Protein AF-0000000075214392 (afdb_homodimer)

Sequence (414 aa):
MPKTIPILITNRNILVKEKDENKFVAFNMPGIEDIPNIPFYHQFASKISECQYYFKEFMLKLYGKKVSKYVFAIIVPDDTTALEHIFLNEFFLHSDTCKAVAQTTMGQTLSKAHTRYISLSRSNRNIILQYVSNNEVLAEKQYDTNSFDPKQIKEDAKRLHIDVEYSGAPIYINNFNMNMDDFLDMGQVVTTKDFLDKIAQVDVEKAMPKTIPILITNRNILVKEKDENKFVAFNMPGIEDIPNIPFYHQFASKISECQYYFKEFMLKLYGKKVSKYVFAIIVPDDTTALEHIFLNEFFLHSDTCKAVAQTTMGQTLSKAHTRYISLSRSNRNIILQYVSNNEVLAEKQYDTNSFDPKQIKEDAKRLHIDVEYSGAPIYINNFNMNMDDFLDMGQVVTTKDFLDKIAQVDVEKA

Foldseek 3Di:
DAAEWEWEQAQAFIWTQFDPDLDTDTDHDPPFDRDQQDRRCVVCVVVLVVRLQSVLVVLCVRPNPCQQRHEYEYEYAPPQDPVNVVVVQCSNCPSSRYPHYDYAYLQLQQDPPDQWAWEWEDGSAWIKIFTGHNSDTPFIDTHGPVDDDLVVVLVCNCPRDPCSVVPVHFYEYECLVVPCVSCPVSGHYQYVVNSSSRSSPDDDPDD/DAAEWEWEQAQAFIWTQADPDLDTDTDHDPPFDRDQQDRRCVVCVVVLVVRLQSVLVVLCVRPNDCQQRHEYEYEYAPPQDPVNVVVVQCSNCPSSRYPHYDYAYLQLQQDPPDQWAWEWEDGSAWIKIFTGHNSDTDFIDTHGPVDDDLVVVLVCNCPRDPCSVVPPHFYEYECLVVPCVSCPVSGHYQYVVNSSSRSSPDDDPDD

Nearest PDB structures (foldseek):
  4b1v-assembly1_B  TM=6.557E-01  e=1.020E-04  Oryctolagus cuniculus
  7z8f-assembly1_J  TM=6.511E-01  e=8.455E-05  Sus scrofa
  2a5x-assembly1_A-2  TM=6.596E-01  e=2.032E-04  Oryctolagus cuniculus
  5nbl-assembly2_C  TM=5.836E-01  e=1.020E-04  Saccharomyces cerevisiae S288C
  8v30-assembly1_B  TM=6.265E-01  e=4.308E-04  Homo sapiens

Structure (mmCIF, N/CA/C/O backbone):
data_AF-0000000075214392-model_v1
#
loop_
_entity.id
_entity.type
_entity.pdbx_description
1 polymer 'Uncharacterized protein'
#
loop_
_atom_site.group_PDB
_atom_site.id
_atom_site.type_symbol
_atom_site.label_atom_id
_atom_site.label_alt_id
_atom_site.label_comp_id
_atom_site.label_asym_id
_atom_site.label_entity_id
_atom_site.label_seq_id
_atom_site.pdbx_PDB_ins_code
_atom_site.Cartn_x
_atom_site.Cartn_y
_atom_site.Cartn_z
_atom_site.occupancy
_atom_site.B_iso_or_equiv
_atom_site.auth_seq_id
_atom_site.auth_comp_id
_atom_site.auth_asym_id
_atom_site.auth_atom_id
_atom_site.pdbx_PDB_model_num
ATOM 1 N N . MET A 1 1 ? 0.867 -18.656 -31.672 1 55.41 1 MET A N 1
ATOM 2 C CA . MET A 1 1 ? 0.431 -17.984 -30.453 1 55.41 1 MET A CA 1
ATOM 3 C C . MET A 1 1 ? 1.621 -17.422 -29.688 1 55.41 1 MET A C 1
ATOM 5 O O . MET A 1 1 ? 2.699 -18.016 -29.672 1 55.41 1 MET A O 1
ATOM 9 N N . PRO A 1 2 ? 1.43 -16.125 -29.172 1 65.88 2 PRO A N 1
ATOM 10 C CA . PRO A 1 2 ? 2.65 -15.648 -28.516 1 65.88 2 PRO A CA 1
ATOM 11 C C . PRO A 1 2 ? 3.037 -16.5 -27.312 1 65.88 2 PRO A C 1
ATOM 13 O O . PRO A 1 2 ? 2.164 -17.031 -26.625 1 65.88 2 PRO A O 1
ATOM 16 N N . LYS A 1 3 ? 4.27 -16.719 -27.219 1 87.62 3 LYS A N 1
ATOM 17 C CA . LYS A 1 3 ? 4.781 -17.469 -26.078 1 87.62 3 LYS A CA 1
ATOM 18 C C . LYS A 1 3 ? 4.656 -16.656 -24.797 1 87.62 3 LYS A C 1
ATOM 20 O O . LYS A 1 3 ? 4.691 -15.414 -24.828 1 87.62 3 LYS A O 1
ATOM 25 N N . THR A 1 4 ? 4.41 -17.312 -23.719 1 93.38 4 THR A N 1
ATOM 26 C CA . THR A 1 4 ? 4.172 -16.688 -22.422 1 93.38 4 THR A CA 1
ATOM 27 C C . THR A 1 4 ? 5.344 -16.922 -21.484 1 93.38 4 THR A C 1
ATOM 29 O O . THR A 1 4 ? 5.906 -18.016 -21.438 1 93.38 4 THR A O 1
ATOM 32 N N . ILE A 1 5 ? 5.742 -15.906 -20.766 1 95.94 5 ILE A N 1
ATOM 33 C CA . ILE A 1 5 ? 6.73 -16.031 -19.688 1 95.94 5 ILE A CA 1
ATOM 34 C C . ILE A 1 5 ? 6.059 -15.836 -18.344 1 95.94 5 ILE A C 1
ATOM 36 O O . ILE A 1 5 ? 5.574 -14.75 -18.031 1 95.94 5 ILE A O 1
ATOM 40 N N . PRO A 1 6 ? 6.031 -16.828 -17.5 1 96.69 6 PRO A N 1
ATOM 41 C CA . PRO A 1 6 ? 5.531 -16.672 -16.141 1 96.69 6 PRO A CA 1
ATOM 42 C C . PRO A 1 6 ? 6.449 -15.82 -15.266 1 96.69 6 PRO A C 1
ATOM 44 O O . PRO A 1 6 ? 7.664 -16.047 -15.242 1 96.69 6 PRO A O 1
ATOM 47 N N . ILE A 1 7 ? 5.871 -14.875 -14.594 1 98.06 7 ILE A N 1
ATOM 48 C CA . ILE A 1 7 ? 6.566 -13.984 -13.672 1 98.06 7 ILE A CA 1
ATOM 49 C C . ILE A 1 7 ? 5.812 -13.93 -12.344 1 98.06 7 ILE A C 1
ATOM 51 O O . ILE A 1 7 ? 4.605 -13.672 -12.32 1 98.06 7 ILE A O 1
ATOM 55 N N . LEU A 1 8 ? 6.5 -14.188 -11.273 1 98.44 8 LEU A N 1
ATOM 56 C CA . LEU A 1 8 ? 5.898 -14.172 -9.945 1 98.44 8 LEU A CA 1
ATOM 57 C C . LEU A 1 8 ? 6.438 -13 -9.125 1 98.44 8 LEU A C 1
ATOM 59 O O . LEU A 1 8 ? 7.648 -12.875 -8.938 1 98.44 8 LEU A O 1
ATOM 63 N N . ILE A 1 9 ? 5.539 -12.125 -8.695 1 98.5 9 ILE A N 1
ATOM 64 C CA . ILE A 1 9 ? 5.898 -11.109 -7.715 1 98.5 9 ILE A CA 1
ATOM 65 C C . ILE A 1 9 ? 5.82 -11.695 -6.309 1 98.5 9 ILE A C 1
ATOM 67 O O . ILE A 1 9 ? 4.734 -12.023 -5.824 1 98.5 9 ILE A O 1
ATOM 71 N N . THR A 1 10 ? 6.918 -11.852 -5.652 1 97.5 10 THR A N 1
ATOM 72 C CA . THR A 1 10 ? 6.945 -12.375 -4.289 1 97.5 10 THR A CA 1
ATOM 73 C C . THR A 1 10 ? 6.938 -11.242 -3.271 1 97.5 10 THR A C 1
ATOM 75 O O . THR A 1 10 ? 6.73 -10.078 -3.633 1 97.5 10 THR A O 1
ATOM 78 N N . ASN A 1 11 ? 7.125 -11.57 -1.996 1 93.62 11 ASN A N 1
ATOM 79 C CA . ASN A 1 11 ? 7.18 -10.555 -0.946 1 93.62 11 ASN A CA 1
ATOM 80 C C . ASN A 1 11 ? 8.453 -9.719 -1.039 1 93.62 11 ASN A C 1
ATOM 82 O O . ASN A 1 11 ? 8.523 -8.617 -0.486 1 93.62 11 ASN A O 1
ATOM 86 N N . ARG A 1 12 ? 9.469 -10.25 -1.805 1 92 12 ARG A N 1
ATOM 87 C CA . ARG A 1 12 ? 10.766 -9.602 -1.683 1 92 12 ARG A CA 1
ATOM 88 C C . ARG A 1 12 ? 11.383 -9.344 -3.055 1 92 12 ARG A C 1
ATOM 90 O O . ARG A 1 12 ? 12.32 -8.555 -3.182 1 92 12 ARG A O 1
ATOM 97 N N . ASN A 1 13 ? 10.922 -10.078 -4.004 1 96.56 13 ASN A N 1
ATOM 98 C CA . ASN A 1 13 ? 11.562 -9.977 -5.312 1 96.56 13 ASN A CA 1
ATOM 99 C C . ASN A 1 13 ? 10.641 -10.461 -6.426 1 96.56 13 ASN A C 1
ATOM 101 O O . ASN A 1 13 ? 9.461 -10.711 -6.195 1 96.56 13 ASN A O 1
ATOM 105 N N . ILE A 1 14 ? 11.18 -10.43 -7.648 1 98.31 14 ILE A N 1
ATOM 106 C CA . ILE A 1 14 ? 10.484 -10.922 -8.828 1 98.31 14 ILE A CA 1
ATOM 107 C C . ILE A 1 14 ? 11.133 -12.219 -9.305 1 98.31 14 ILE A C 1
ATOM 109 O O . ILE A 1 14 ? 12.344 -12.281 -9.508 1 98.31 14 ILE A O 1
ATOM 113 N N . LEU A 1 15 ? 10.344 -13.297 -9.414 1 98.38 15 LEU A N 1
ATOM 114 C CA . LEU A 1 15 ? 10.828 -14.555 -9.984 1 98.38 15 LEU A CA 1
ATOM 115 C C . LEU A 1 15 ? 10.383 -14.688 -11.445 1 98.38 15 LEU A C 1
ATOM 117 O O . LEU A 1 15 ? 9.203 -14.531 -11.758 1 98.38 15 LEU A O 1
ATOM 121 N N . VAL A 1 16 ? 11.328 -14.961 -12.297 1 98.06 16 VAL A N 1
ATOM 122 C CA . VAL A 1 16 ? 11.055 -15.133 -13.719 1 98.06 16 VAL A CA 1
ATOM 123 C C . VAL A 1 16 ? 11.406 -16.547 -14.156 1 98.06 16 VAL A C 1
ATOM 125 O O . VAL A 1 16 ? 12.492 -17.047 -13.828 1 98.06 16 VAL A O 1
ATOM 128 N N . LYS A 1 17 ? 10.477 -17.188 -14.852 1 96.69 17 LYS A N 1
ATOM 129 C CA . LYS A 1 17 ? 10.773 -18.516 -15.367 1 96.69 17 LYS A CA 1
ATOM 130 C C . LYS A 1 17 ? 11.914 -18.469 -16.391 1 96.69 17 LYS A C 1
ATOM 132 O O . LYS A 1 17 ? 11.906 -17.641 -17.297 1 96.69 17 LYS A O 1
ATOM 137 N N . GLU A 1 18 ? 12.766 -19.391 -16.234 1 94 18 GLU A N 1
ATOM 138 C CA . GLU A 1 18 ? 13.859 -19.5 -17.188 1 94 18 GLU A CA 1
ATOM 139 C C . GLU A 1 18 ? 13.375 -20.109 -18.5 1 94 18 GLU A C 1
ATOM 141 O O . GLU A 1 18 ? 12.5 -20.984 -18.516 1 94 18 GLU A O 1
ATOM 146 N N . LYS A 1 19 ? 13.828 -19.703 -19.641 1 86.94 19 LYS A N 1
ATOM 147 C CA . LYS A 1 19 ? 13.367 -20.031 -20.984 1 86.94 19 LYS A CA 1
ATOM 148 C C . LYS A 1 19 ? 13.344 -21.547 -21.203 1 86.94 19 LYS A C 1
ATOM 150 O O . LYS A 1 19 ? 12.336 -22.094 -21.656 1 86.94 19 LYS A O 1
ATOM 155 N N . ASP A 1 20 ? 14.344 -22.266 -20.938 1 80.88 20 ASP A N 1
ATOM 156 C CA . ASP A 1 20 ? 14.422 -23.656 -21.359 1 80.88 20 ASP A CA 1
ATOM 157 C C . ASP A 1 20 ? 14.43 -24.594 -20.156 1 80.88 20 ASP A C 1
ATOM 159 O O . ASP A 1 20 ? 14.75 -25.781 -20.297 1 80.88 20 ASP A O 1
ATOM 163 N N . GLU A 1 21 ? 14 -24.047 -19.016 1 81.88 21 GLU A N 1
ATOM 164 C CA . GLU A 1 21 ? 14.008 -24.844 -17.797 1 81.88 21 GLU A CA 1
ATOM 165 C C . GLU A 1 21 ? 12.781 -24.562 -16.938 1 81.88 21 GLU A C 1
ATOM 167 O O . GLU A 1 21 ? 12.141 -23.516 -17.078 1 81.88 21 GLU A O 1
ATOM 172 N N . ASN A 1 22 ? 12.406 -25.562 -16.219 1 85.06 22 ASN A N 1
ATOM 173 C CA . ASN A 1 22 ? 11.344 -25.344 -15.242 1 85.06 22 ASN A CA 1
ATOM 174 C C . ASN A 1 22 ? 11.891 -24.781 -13.93 1 85.06 22 ASN A C 1
ATOM 176 O O . ASN A 1 22 ? 11.633 -25.344 -12.859 1 85.06 22 ASN A O 1
ATOM 180 N N . LYS A 1 23 ? 12.688 -23.797 -14.133 1 93.25 23 LYS A N 1
ATOM 181 C CA . LYS A 1 23 ? 13.305 -23.109 -13 1 93.25 23 LYS A CA 1
ATOM 182 C C . LYS A 1 23 ? 13.023 -21.609 -13.039 1 93.25 23 LYS A C 1
ATOM 184 O O . LYS A 1 23 ? 12.781 -21.047 -14.109 1 93.25 23 LYS A O 1
ATOM 189 N N . PHE A 1 24 ? 12.969 -21.109 -11.844 1 97.25 24 PHE A N 1
ATOM 190 C CA . PHE A 1 24 ? 12.75 -19.672 -11.727 1 97.25 24 PHE A CA 1
ATOM 191 C C . PHE A 1 24 ? 14.016 -18.969 -11.234 1 97.25 24 PHE A C 1
ATOM 193 O O . PHE A 1 24 ? 14.719 -19.484 -10.359 1 97.25 24 PHE A O 1
ATOM 200 N N . VAL A 1 25 ? 14.266 -17.828 -11.844 1 97.69 25 VAL A N 1
ATOM 201 C CA . VAL A 1 25 ? 15.406 -17 -11.453 1 97.69 25 VAL A CA 1
ATOM 202 C C . VAL A 1 25 ? 14.906 -15.703 -10.828 1 97.69 25 VAL A C 1
ATOM 204 O O . VAL A 1 25 ? 13.945 -15.094 -11.312 1 97.69 25 VAL A O 1
ATOM 207 N N . ALA A 1 26 ? 15.617 -15.289 -9.773 1 97.69 26 ALA A N 1
ATOM 208 C CA . ALA A 1 26 ? 15.18 -14.125 -9.016 1 97.69 26 ALA A CA 1
ATOM 209 C C . ALA A 1 26 ? 15.773 -12.844 -9.586 1 97.69 26 ALA A C 1
ATOM 211 O O . ALA A 1 26 ? 16.969 -12.789 -9.898 1 97.69 26 ALA A O 1
ATOM 212 N N . PHE A 1 27 ? 14.977 -11.844 -9.812 1 98.19 27 PHE A N 1
ATOM 213 C CA . PHE A 1 27 ? 15.383 -10.461 -10.031 1 98.19 27 PHE A CA 1
ATOM 214 C C . PHE A 1 27 ? 15.266 -9.648 -8.742 1 98.19 27 PHE A C 1
ATOM 216 O O . PHE A 1 27 ? 14.172 -9.516 -8.188 1 98.19 27 PHE A O 1
ATOM 223 N N . ASN A 1 28 ? 16.375 -9.148 -8.281 1 96.06 28 ASN A N 1
ATOM 224 C CA . ASN A 1 28 ? 16.438 -8.258 -7.129 1 96.06 28 ASN A CA 1
ATOM 225 C C . ASN A 1 28 ? 16.875 -6.852 -7.535 1 96.06 28 ASN A C 1
ATOM 227 O O . ASN A 1 28 ? 17.938 -6.68 -8.141 1 96.06 28 ASN A O 1
ATOM 231 N N . MET A 1 29 ? 16.016 -5.918 -7.238 1 94 29 MET A N 1
ATOM 232 C CA . MET A 1 29 ? 16.391 -4.535 -7.523 1 94 29 MET A CA 1
ATOM 233 C C . MET A 1 29 ? 17.375 -4.016 -6.477 1 94 29 MET A C 1
ATOM 235 O O . MET A 1 29 ? 17.078 -4.035 -5.281 1 94 29 MET A O 1
ATOM 239 N N . PRO A 1 30 ? 18.438 -3.506 -6.922 1 90 30 PRO A N 1
ATOM 240 C CA . PRO A 1 30 ? 19.391 -2.957 -5.961 1 90 30 PRO A CA 1
ATOM 241 C C . PRO A 1 30 ? 18.844 -1.757 -5.195 1 90 30 PRO A C 1
ATOM 243 O O . PRO A 1 30 ? 18.125 -0.932 -5.77 1 90 30 PRO A O 1
ATOM 246 N N . GLY A 1 31 ? 19.156 -1.678 -3.941 1 88.19 31 GLY A N 1
ATOM 247 C CA . GLY A 1 31 ? 18.844 -0.498 -3.148 1 88.19 31 GLY A CA 1
ATOM 248 C C . GLY A 1 31 ? 17.438 -0.512 -2.586 1 88.19 31 GLY A C 1
ATOM 249 O O . GLY A 1 31 ? 17.016 0.442 -1.929 1 88.19 31 GLY A O 1
ATOM 250 N N . ILE A 1 32 ? 16.672 -1.524 -2.934 1 90.44 32 ILE A N 1
ATOM 251 C CA . ILE A 1 32 ? 15.32 -1.64 -2.381 1 90.44 32 ILE A CA 1
ATOM 252 C C . ILE A 1 32 ? 15.391 -2.242 -0.98 1 90.44 32 ILE A C 1
ATOM 254 O O . ILE A 1 32 ? 16.078 -3.242 -0.759 1 90.44 32 ILE A O 1
ATOM 258 N N . GLU A 1 33 ? 14.719 -1.56 -0.058 1 89.62 33 GLU A N 1
ATOM 259 C CA . GLU A 1 33 ? 14.703 -2.014 1.329 1 89.62 33 GLU A CA 1
ATOM 260 C C . GLU A 1 33 ? 13.383 -2.701 1.669 1 89.62 33 GLU A C 1
ATOM 262 O O . GLU A 1 33 ? 12.367 -2.461 1.016 1 89.62 33 GLU A O 1
ATOM 267 N N . ASP A 1 34 ? 13.547 -3.617 2.633 1 92.5 34 ASP A N 1
ATOM 268 C CA . ASP A 1 34 ? 12.336 -4.223 3.168 1 92.5 34 ASP A CA 1
ATOM 269 C C . ASP A 1 34 ? 11.625 -3.277 4.137 1 92.5 34 ASP A C 1
ATOM 271 O O . ASP A 1 34 ? 12.211 -2.855 5.137 1 92.5 34 ASP A O 1
ATOM 275 N N . ILE A 1 35 ? 10.406 -2.904 3.824 1 94.94 35 ILE A N 1
ATOM 276 C CA . ILE A 1 35 ? 9.57 -2.061 4.676 1 94.94 35 ILE A CA 1
ATOM 277 C C . ILE A 1 35 ? 8.344 -2.842 5.137 1 94.94 35 ILE A C 1
ATOM 279 O O . ILE A 1 35 ? 7.652 -3.457 4.32 1 94.94 35 ILE A O 1
ATOM 283 N N . PRO A 1 36 ? 8.094 -2.824 6.457 1 94.69 36 PRO A N 1
ATOM 284 C CA . PRO A 1 36 ? 6.941 -3.588 6.938 1 94.69 36 PRO A CA 1
ATOM 285 C C . PRO A 1 36 ? 5.641 -3.189 6.246 1 94.69 36 PRO A C 1
ATOM 287 O O . PRO A 1 36 ? 5.395 -2.002 6.023 1 94.69 36 PRO A O 1
ATOM 290 N N . ASN A 1 37 ? 4.875 -4.18 5.82 1 95 37 ASN A N 1
ATOM 291 C CA . ASN A 1 37 ? 3.506 -4.051 5.34 1 95 37 ASN A CA 1
ATOM 292 C C . ASN A 1 37 ? 3.439 -3.258 4.035 1 95 37 ASN A C 1
ATOM 294 O O . ASN A 1 37 ? 2.357 -2.854 3.605 1 95 37 ASN A O 1
ATOM 298 N N . ILE A 1 38 ? 4.516 -2.971 3.432 1 96.38 38 ILE A N 1
ATOM 299 C CA . ILE A 1 38 ? 4.555 -2.277 2.15 1 96.38 38 ILE A CA 1
ATOM 300 C C . ILE A 1 38 ? 5.273 -3.141 1.116 1 96.38 38 ILE A C 1
ATOM 302 O O . ILE A 1 38 ? 6.445 -3.477 1.288 1 96.38 38 ILE A O 1
ATOM 306 N N . PRO A 1 39 ? 4.555 -3.512 0.093 1 96.56 39 PRO A N 1
ATOM 307 C CA . PRO A 1 39 ? 5.234 -4.289 -0.949 1 96.56 39 PRO A CA 1
ATOM 308 C C . PRO A 1 39 ? 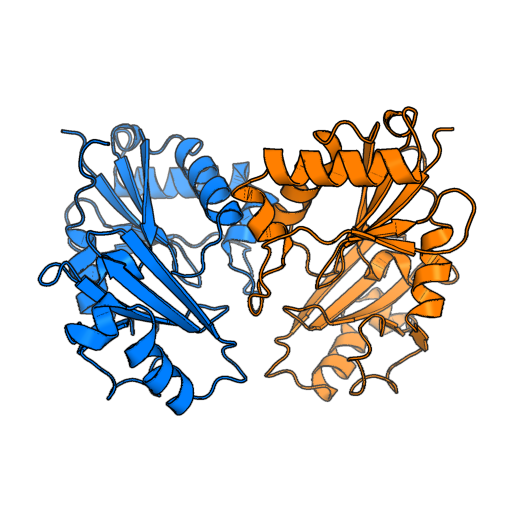6.461 -3.576 -1.51 1 96.56 39 PRO A C 1
ATOM 310 O O . PRO A 1 39 ? 6.445 -2.355 -1.688 1 96.56 39 PRO A O 1
ATOM 313 N N . PHE A 1 40 ? 7.469 -4.332 -1.884 1 96.56 40 PHE A N 1
ATOM 314 C CA . PHE A 1 40 ? 8.758 -3.773 -2.273 1 96.56 40 PHE A CA 1
ATOM 315 C C . PHE A 1 40 ? 8.625 -2.947 -3.547 1 96.56 40 PHE A C 1
ATOM 317 O O . PHE A 1 40 ? 9.367 -1.978 -3.742 1 96.56 40 PHE A O 1
ATOM 324 N N . TYR A 1 41 ? 7.699 -3.309 -4.375 1 97.12 41 TYR A N 1
ATOM 325 C CA . TYR A 1 41 ? 7.613 -2.686 -5.688 1 97.12 41 TYR A CA 1
ATOM 326 C C . TYR A 1 41 ? 7.035 -1.279 -5.59 1 97.12 41 TYR A C 1
ATOM 328 O O . TYR A 1 41 ? 7.074 -0.516 -6.559 1 97.12 41 TYR A O 1
ATOM 336 N N . HIS A 1 42 ? 6.504 -0.913 -4.43 1 97.12 42 HIS A N 1
ATOM 337 C CA . HIS A 1 42 ? 6.113 0.479 -4.234 1 97.12 42 HIS A CA 1
ATOM 338 C C . HIS A 1 42 ? 7.301 1.416 -4.426 1 97.12 42 HIS A C 1
ATOM 340 O O . HIS A 1 42 ? 7.133 2.555 -4.867 1 97.12 42 HIS A O 1
ATOM 346 N N . GLN A 1 43 ? 8.422 0.947 -4.145 1 94.81 43 GLN A N 1
ATOM 347 C CA . GLN A 1 43 ? 9.641 1.738 -4.207 1 94.81 43 GLN A CA 1
ATOM 348 C C . GLN A 1 43 ? 10.109 1.925 -5.648 1 94.81 43 GLN A C 1
ATOM 350 O O . GLN A 1 43 ? 10.961 2.77 -5.926 1 94.81 43 GLN A O 1
ATOM 355 N N . PHE A 1 44 ? 9.57 1.148 -6.59 1 96.31 44 PHE A N 1
ATOM 356 C CA . PHE A 1 44 ? 9.914 1.315 -7.996 1 96.31 44 PHE A CA 1
ATOM 357 C C . PHE A 1 44 ? 9.43 2.664 -8.516 1 96.31 44 PHE A C 1
ATOM 359 O O . PHE A 1 44 ? 10.008 3.217 -9.453 1 96.31 44 PHE A O 1
ATOM 366 N N . ALA A 1 45 ? 8.406 3.152 -7.898 1 94.62 45 ALA A N 1
ATOM 367 C CA . ALA A 1 45 ? 7.723 4.324 -8.438 1 94.62 45 ALA A CA 1
ATOM 368 C C . ALA A 1 45 ? 8.633 5.551 -8.406 1 94.62 45 ALA A C 1
ATOM 370 O O . ALA A 1 45 ? 8.539 6.422 -9.273 1 94.62 45 ALA A O 1
ATOM 371 N N . SER A 1 46 ? 9.531 5.648 -7.449 1 90.88 46 SER A N 1
ATOM 372 C CA . SER A 1 46 ? 10.414 6.805 -7.305 1 90.88 46 SER A CA 1
ATOM 373 C C . SER A 1 46 ? 11.562 6.75 -8.305 1 90.88 46 SER A C 1
ATOM 375 O O . SER A 1 46 ? 12.211 7.766 -8.57 1 90.88 46 SER A O 1
ATOM 377 N N . LYS A 1 47 ? 11.82 5.656 -8.82 1 93.31 47 LYS A N 1
ATOM 378 C CA . LYS A 1 47 ? 12.922 5.445 -9.758 1 93.31 47 LYS A CA 1
ATOM 379 C C . LYS A 1 47 ? 12.523 4.465 -10.852 1 93.31 47 LYS A C 1
ATOM 381 O O . LYS A 1 47 ? 13.242 3.502 -11.125 1 93.31 47 LYS A O 1
ATOM 386 N N . ILE A 1 48 ? 11.453 4.738 -11.453 1 94.81 48 ILE A N 1
ATOM 387 C CA . ILE A 1 48 ? 10.805 3.777 -12.336 1 94.81 48 ILE A CA 1
ATOM 388 C C . ILE A 1 48 ? 11.695 3.484 -13.531 1 94.81 48 ILE A C 1
ATOM 390 O O . ILE A 1 48 ? 11.875 2.324 -13.914 1 94.81 48 ILE A O 1
ATOM 394 N N . SER A 1 49 ? 12.273 4.527 -14.148 1 95.31 49 SER A N 1
ATOM 395 C CA . SER A 1 49 ? 13.117 4.344 -15.32 1 95.31 49 SER A CA 1
ATOM 396 C C . SER A 1 49 ? 14.328 3.479 -15.008 1 95.31 49 SER A C 1
ATOM 398 O O . SER A 1 49 ? 14.695 2.602 -15.789 1 95.31 49 SER A O 1
ATOM 400 N N . GLU A 1 50 ? 14.922 3.744 -13.914 1 96.44 50 GLU A N 1
ATOM 401 C CA . GLU A 1 50 ? 16.078 2.957 -13.477 1 96.44 50 GLU A CA 1
ATOM 402 C C . GLU A 1 50 ? 15.688 1.497 -13.25 1 96.44 50 GLU A C 1
ATOM 404 O O . GLU A 1 50 ? 16.391 0.588 -13.711 1 96.44 50 GLU A O 1
ATOM 409 N N . CYS A 1 51 ? 14.578 1.271 -12.555 1 96.94 51 CYS A N 1
ATOM 410 C CA . CYS A 1 51 ? 14.109 -0.08 -12.273 1 96.94 51 CYS A CA 1
ATOM 411 C C . CYS A 1 51 ? 13.797 -0.829 -13.562 1 96.94 51 CYS A C 1
ATOM 413 O O . CYS A 1 51 ? 14.156 -1.998 -13.711 1 96.94 51 CYS A O 1
ATOM 415 N N . GLN A 1 52 ? 13.18 -0.146 -14.477 1 97.56 52 GLN A N 1
ATOM 416 C CA . GLN A 1 52 ? 12.852 -0.753 -15.758 1 97.56 52 GLN A CA 1
ATOM 417 C C . GLN A 1 52 ? 14.109 -1.097 -16.547 1 97.56 52 GLN A C 1
ATOM 419 O O . GLN A 1 52 ? 14.164 -2.129 -17.219 1 97.56 52 GLN A O 1
ATOM 424 N N . TYR A 1 53 ? 15.07 -0.253 -16.453 1 97.19 53 TYR A N 1
ATOM 425 C CA . TYR A 1 53 ? 16.344 -0.513 -17.125 1 97.19 53 TYR A CA 1
ATOM 426 C C . TYR A 1 53 ? 16.984 -1.792 -16.609 1 97.19 53 TYR A C 1
ATOM 428 O O . TYR A 1 53 ? 17.359 -2.672 -17.391 1 97.19 53 TYR A O 1
ATOM 436 N N . TYR A 1 54 ? 17.094 -1.912 -15.312 1 97.62 54 TYR A N 1
ATOM 437 C CA . TYR A 1 54 ? 17.703 -3.092 -14.727 1 97.62 54 TYR A CA 1
ATOM 438 C C . TYR A 1 54 ? 16.906 -4.348 -15.047 1 97.62 54 TYR A C 1
ATOM 440 O O . TYR A 1 54 ? 17.484 -5.406 -15.312 1 97.62 54 TYR A O 1
ATOM 448 N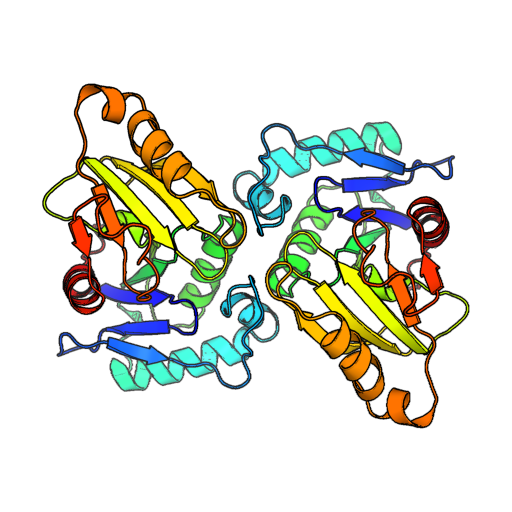 N . PHE A 1 55 ? 15.641 -4.246 -15.039 1 98.31 55 PHE A N 1
ATOM 449 C CA . PHE A 1 55 ? 14.797 -5.391 -15.367 1 98.31 55 PHE A CA 1
ATOM 450 C C . PHE A 1 55 ? 14.992 -5.801 -16.828 1 98.31 55 PHE A C 1
ATOM 452 O O . PHE A 1 55 ? 15.078 -6.988 -17.141 1 98.31 55 PHE A O 1
ATOM 459 N N . LYS A 1 56 ? 15.016 -4.812 -17.672 1 98.06 56 LYS A N 1
ATOM 460 C CA . LYS A 1 56 ? 15.242 -5.078 -19.078 1 98.06 56 LYS A CA 1
ATOM 461 C C . LYS A 1 56 ? 16.562 -5.816 -19.297 1 98.06 56 LYS A C 1
ATOM 463 O O . LYS A 1 56 ? 16.609 -6.812 -20.031 1 98.06 56 LYS A O 1
ATOM 468 N N . GLU A 1 57 ? 17.594 -5.324 -18.688 1 97.94 57 GLU A N 1
ATOM 469 C CA . GLU A 1 57 ? 18.891 -5.988 -18.812 1 97.94 57 GLU A CA 1
ATOM 470 C C . GLU A 1 57 ? 18.828 -7.434 -18.312 1 97.94 57 GLU A C 1
ATOM 472 O O . GLU A 1 57 ? 19.375 -8.336 -18.953 1 97.94 57 GLU A O 1
ATOM 477 N N . PHE A 1 58 ? 18.156 -7.602 -17.219 1 98.06 58 PHE A N 1
ATOM 478 C CA . PHE A 1 58 ? 17.953 -8.922 -16.641 1 98.06 58 PHE A CA 1
ATOM 479 C C . PHE A 1 58 ? 17.219 -9.836 -17.625 1 98.06 58 PHE A C 1
ATOM 481 O O . PHE A 1 58 ? 17.656 -10.961 -17.875 1 98.06 58 PHE A O 1
ATOM 488 N N . MET A 1 59 ? 16.203 -9.383 -18.266 1 98.06 59 MET A N 1
ATOM 489 C CA . MET A 1 59 ? 15.383 -10.164 -19.203 1 98.06 59 MET A CA 1
ATOM 490 C C . MET A 1 59 ? 16.156 -10.477 -20.484 1 98.06 59 MET A C 1
ATOM 492 O O . MET A 1 59 ? 16.016 -11.562 -21.047 1 98.06 59 MET A O 1
ATOM 496 N N . LEU A 1 60 ? 16.891 -9.516 -20.953 1 97.75 60 LEU A N 1
ATOM 497 C CA . LEU A 1 60 ? 17.688 -9.727 -22.156 1 97.75 60 LEU A CA 1
ATOM 498 C C . LEU A 1 60 ? 18.703 -10.844 -21.938 1 97.75 60 LEU A C 1
ATOM 500 O O . LEU A 1 60 ? 18.969 -11.633 -22.859 1 97.75 60 LEU A O 1
ATOM 504 N N . LYS A 1 61 ? 19.266 -10.875 -20.766 1 96.94 61 LYS A N 1
ATOM 505 C CA . LYS A 1 61 ? 20.203 -11.945 -20.438 1 96.94 61 LYS A CA 1
ATOM 506 C C . LYS A 1 61 ? 19.516 -13.305 -20.422 1 96.94 61 LYS A C 1
ATOM 508 O O . LYS A 1 61 ? 20.094 -14.297 -20.875 1 96.94 61 LYS A O 1
ATOM 513 N N . LEU A 1 62 ? 18.281 -13.352 -19.984 1 96.38 62 LEU A N 1
ATOM 514 C CA . LEU A 1 62 ? 17.547 -14.602 -19.797 1 96.38 62 LEU A CA 1
ATOM 515 C C . LEU A 1 62 ? 16.922 -15.062 -21.109 1 96.38 62 LEU A C 1
ATOM 517 O O . LEU A 1 62 ? 16.875 -16.25 -21.391 1 96.38 62 LEU A O 1
ATOM 521 N N . TYR A 1 63 ? 16.391 -14.125 -21.953 1 96 63 TYR A N 1
ATOM 522 C CA . TYR A 1 63 ? 15.539 -14.5 -23.062 1 96 63 TYR A CA 1
ATOM 523 C C . TYR A 1 63 ? 16.062 -13.938 -24.375 1 96 63 TYR A C 1
ATOM 525 O O . TYR A 1 63 ? 15.547 -14.242 -25.453 1 96 63 TYR A O 1
ATOM 533 N N . GLY A 1 64 ? 17.047 -13.078 -24.312 1 95.62 64 GLY A N 1
ATOM 534 C CA . GLY A 1 64 ? 17.609 -12.469 -25.516 1 95.62 64 GLY A CA 1
ATOM 535 C C . GLY A 1 64 ? 16.766 -11.328 -26.047 1 95.62 64 GLY A C 1
ATOM 536 O O . GLY A 1 64 ? 15.773 -10.93 -25.422 1 95.62 64 GLY A O 1
ATOM 537 N N . LYS A 1 65 ? 17.016 -10.859 -27.188 1 93.75 65 LYS A N 1
ATOM 538 C CA . LYS A 1 65 ? 16.469 -9.633 -27.766 1 93.75 65 LYS A CA 1
ATOM 539 C C . LYS A 1 65 ? 15.008 -9.836 -28.188 1 93.75 65 LYS A C 1
ATOM 541 O O . LYS A 1 65 ? 14.25 -8.875 -28.297 1 93.75 65 LYS A O 1
ATOM 546 N N . LYS A 1 66 ? 14.617 -11.039 -28.375 1 94.06 66 LYS A N 1
ATOM 547 C CA . LYS A 1 66 ? 13.273 -11.305 -28.875 1 94.06 66 LYS A CA 1
ATOM 548 C C . LYS A 1 66 ? 12.258 -11.344 -27.734 1 94.06 66 LYS A C 1
ATOM 550 O O . LYS A 1 66 ? 11.078 -11.641 -27.953 1 94.06 66 LYS A O 1
ATOM 555 N N . VAL A 1 67 ? 12.68 -11.031 -26.562 1 95.81 67 VAL A N 1
ATOM 556 C CA . VAL A 1 67 ? 11.828 -11.117 -25.391 1 95.81 67 VAL A CA 1
ATOM 557 C C . VAL A 1 67 ? 10.617 -10.203 -25.547 1 95.81 67 VAL A C 1
ATOM 559 O O . VAL A 1 67 ? 9.531 -10.5 -25.047 1 95.81 67 VAL A O 1
ATOM 562 N N . SER A 1 68 ? 10.719 -9.172 -26.328 1 95.25 68 SER A N 1
ATOM 563 C CA . SER A 1 68 ? 9.656 -8.188 -26.5 1 95.25 68 SER A CA 1
ATOM 564 C C . SER A 1 68 ? 8.453 -8.789 -27.219 1 95.25 68 SER A C 1
ATOM 566 O O . SER A 1 68 ? 7.375 -8.195 -27.234 1 95.25 68 SER A O 1
ATOM 568 N N . LYS A 1 69 ? 8.547 -9.945 -27.703 1 94.81 69 LYS A N 1
ATOM 569 C CA . LYS A 1 69 ? 7.461 -10.609 -28.422 1 94.81 69 LYS A CA 1
ATOM 570 C C . LYS A 1 69 ? 6.617 -11.461 -27.484 1 94.81 69 LYS A C 1
ATOM 572 O O . LYS A 1 69 ? 5.559 -11.961 -27.875 1 94.81 69 LYS A O 1
ATOM 577 N N . TYR A 1 70 ? 7.113 -11.648 -26.312 1 95 70 TYR A N 1
ATOM 578 C CA . TYR A 1 70 ? 6.449 -12.523 -25.359 1 95 70 TYR A CA 1
ATOM 579 C C . TYR A 1 70 ? 5.348 -11.781 -24.609 1 95 70 TYR A C 1
ATOM 581 O O . TYR A 1 70 ? 5.375 -10.555 -24.516 1 95 70 TYR A O 1
ATOM 589 N N . VAL A 1 71 ? 4.395 -12.562 -24.125 1 96.06 71 VAL A N 1
ATOM 590 C CA . VAL A 1 71 ? 3.408 -12.086 -23.172 1 96.06 71 VAL A CA 1
ATOM 591 C C . VAL A 1 71 ? 3.854 -12.438 -21.75 1 96.06 71 VAL A C 1
ATOM 593 O O . VAL A 1 71 ? 4.281 -13.562 -21.5 1 96.06 71 VAL A O 1
ATOM 596 N N . PHE A 1 72 ? 3.832 -11.453 -20.859 1 97.38 72 PHE A N 1
ATOM 597 C CA . PHE A 1 72 ? 4.137 -11.711 -19.453 1 97.38 72 PHE A CA 1
ATOM 598 C C . PHE A 1 72 ? 2.885 -12.125 -18.703 1 97.38 72 PHE A C 1
ATOM 600 O O . PHE A 1 72 ? 1.896 -11.391 -18.672 1 97.38 72 PHE A O 1
ATOM 607 N N . ALA A 1 73 ? 2.904 -13.352 -18.172 1 97.06 73 ALA A N 1
ATOM 608 C CA . ALA A 1 73 ? 1.908 -13.781 -17.203 1 97.06 73 ALA A CA 1
ATOM 609 C C . ALA A 1 73 ? 2.365 -13.469 -15.781 1 97.06 73 ALA A C 1
ATOM 611 O O . ALA A 1 73 ? 3.123 -14.234 -15.18 1 97.06 73 ALA A O 1
ATOM 612 N N . ILE A 1 74 ? 1.888 -12.383 -15.281 1 98.06 74 ILE A N 1
ATOM 613 C CA . ILE A 1 74 ? 2.33 -11.891 -13.984 1 98.06 74 ILE A CA 1
ATOM 614 C C . ILE A 1 74 ? 1.422 -12.438 -12.883 1 98.06 74 ILE A C 1
ATOM 616 O O . ILE A 1 74 ? 0.214 -12.188 -12.883 1 98.06 74 ILE A O 1
ATOM 620 N N . ILE A 1 75 ? 1.972 -13.148 -11.984 1 98.06 75 ILE A N 1
ATOM 621 C CA . ILE A 1 75 ? 1.271 -13.664 -10.812 1 98.06 75 ILE A CA 1
ATOM 622 C C . ILE A 1 75 ? 1.611 -12.812 -9.594 1 98.06 75 ILE A C 1
ATOM 624 O O . ILE A 1 75 ? 2.779 -12.695 -9.219 1 98.06 75 ILE A O 1
ATOM 628 N N . VAL A 1 76 ? 0.62 -12.227 -8.977 1 98.38 76 VAL A N 1
ATOM 629 C CA . VAL A 1 76 ? 0.834 -11.266 -7.902 1 98.38 76 VAL A CA 1
ATOM 630 C C . VAL A 1 76 ? 0.261 -11.812 -6.598 1 98.38 76 VAL A C 1
ATOM 632 O O . VAL A 1 76 ? -0.561 -12.734 -6.609 1 98.38 76 VAL A O 1
ATOM 635 N N . PRO A 1 77 ? 0.692 -11.242 -5.434 1 98.31 77 PRO A N 1
ATOM 636 C CA . PRO A 1 77 ? 0.05 -11.594 -4.164 1 98.31 77 PRO A CA 1
ATOM 637 C C . PRO A 1 77 ? -1.458 -11.352 -4.18 1 98.31 77 PRO A C 1
ATOM 639 O O . PRO A 1 77 ? -1.941 -10.484 -4.914 1 98.31 77 PRO A O 1
ATOM 642 N N . ASP A 1 78 ? -2.111 -12.047 -3.352 1 98.19 78 ASP A N 1
ATOM 643 C CA . ASP A 1 78 ? -3.57 -12.062 -3.389 1 98.19 78 ASP A CA 1
ATOM 644 C C . ASP A 1 78 ? -4.148 -10.734 -2.916 1 98.19 78 ASP A C 1
ATOM 646 O O . ASP A 1 78 ? -5.297 -10.398 -3.225 1 98.19 78 ASP A O 1
ATOM 650 N N . ASP A 1 79 ? -3.373 -9.984 -2.139 1 97.5 79 ASP A N 1
ATOM 651 C CA . ASP A 1 79 ? -3.891 -8.719 -1.626 1 97.5 79 ASP A CA 1
ATOM 652 C C . ASP A 1 79 ? -3.414 -7.543 -2.477 1 97.5 79 ASP A C 1
ATOM 654 O O . ASP A 1 79 ? -3.438 -6.395 -2.029 1 97.5 79 ASP A O 1
ATOM 658 N N . THR A 1 80 ? -2.893 -7.805 -3.656 1 97.88 80 THR A N 1
ATOM 659 C CA . THR A 1 80 ? -2.543 -6.723 -4.57 1 97.88 80 THR A CA 1
ATOM 660 C C . THR A 1 80 ? -3.771 -5.887 -4.918 1 97.88 80 THR A C 1
ATOM 662 O O . THR A 1 80 ? -4.773 -6.418 -5.402 1 97.88 80 THR A O 1
ATOM 665 N N . THR A 1 81 ? -3.664 -4.621 -4.676 1 96.94 81 THR A N 1
ATOM 666 C CA . THR A 1 81 ? -4.812 -3.738 -4.859 1 96.94 81 THR A CA 1
ATOM 667 C C . THR A 1 81 ? -4.934 -3.309 -6.316 1 96.94 81 THR A C 1
ATOM 669 O O . THR A 1 81 ? -4.008 -3.506 -7.109 1 96.94 81 THR A O 1
ATOM 672 N N . ALA A 1 82 ? -6.082 -2.709 -6.66 1 95.06 82 ALA A N 1
ATOM 673 C CA . ALA A 1 82 ? -6.293 -2.197 -8.016 1 95.06 82 ALA A CA 1
ATOM 674 C C . ALA A 1 82 ? -5.207 -1.192 -8.391 1 95.06 82 ALA A C 1
ATOM 676 O O . ALA A 1 82 ? -4.711 -1.203 -9.516 1 95.06 82 ALA A O 1
ATOM 677 N N . LEU A 1 83 ? -4.887 -0.354 -7.418 1 97.31 83 LEU A N 1
ATOM 678 C CA . LEU A 1 83 ? -3.814 0.614 -7.633 1 97.31 83 LEU A CA 1
ATOM 679 C C . LEU A 1 83 ? -2.512 -0.089 -8 1 97.31 83 LEU A C 1
ATOM 681 O O . LEU A 1 83 ? -1.849 0.29 -8.969 1 97.31 83 LEU A O 1
ATOM 685 N N . GLU A 1 84 ? -2.189 -1.064 -7.309 1 97.94 84 GLU A N 1
ATOM 686 C CA . GLU A 1 84 ? -0.947 -1.803 -7.516 1 97.94 84 GLU A CA 1
ATOM 687 C C . GLU A 1 84 ? -0.977 -2.578 -8.828 1 97.94 84 GLU A C 1
ATOM 689 O O . GLU A 1 84 ? 0.04 -2.686 -9.516 1 97.94 84 GLU A O 1
ATOM 694 N N . HIS A 1 85 ? -2.166 -3.105 -9.195 1 97.56 85 HIS A N 1
ATOM 6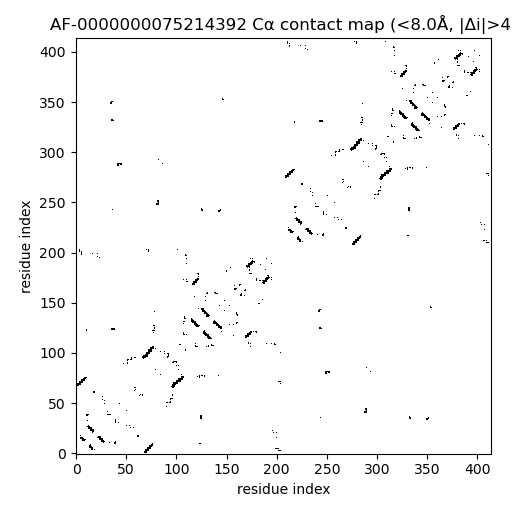95 C CA . HIS A 1 85 ? -2.32 -3.773 -10.484 1 97.56 85 HIS A CA 1
ATOM 696 C C . HIS A 1 85 ? -2.008 -2.826 -11.641 1 97.56 85 HIS A C 1
ATOM 698 O O . HIS A 1 85 ? -1.283 -3.191 -12.57 1 97.56 85 HIS A O 1
ATOM 704 N N . ILE A 1 86 ? -2.543 -1.679 -11.547 1 96.12 86 ILE A N 1
ATOM 705 C CA . ILE A 1 86 ? -2.322 -0.682 -12.594 1 96.12 86 ILE A CA 1
ATOM 706 C C . ILE A 1 86 ? -0.833 -0.351 -12.68 1 96.12 86 ILE A C 1
ATOM 708 O O . ILE A 1 86 ? -0.258 -0.341 -13.773 1 96.12 86 ILE A O 1
ATOM 712 N N . PHE A 1 87 ? -0.225 -0.13 -11.547 1 97.44 87 PHE A N 1
ATOM 713 C CA . PHE A 1 87 ? 1.188 0.229 -11.5 1 97.44 87 PHE A CA 1
ATOM 714 C C . PHE A 1 87 ? 2.047 -0.875 -12.102 1 97.44 87 PHE A C 1
ATOM 716 O O . PHE A 1 87 ? 2.902 -0.61 -12.945 1 97.44 87 PHE A O 1
ATOM 723 N N . LEU A 1 88 ? 1.796 -2.1 -11.688 1 97.94 88 LEU A N 1
ATOM 724 C CA . LEU A 1 88 ? 2.582 -3.23 -12.164 1 97.94 88 LEU A CA 1
ATOM 725 C C . LEU A 1 88 ? 2.389 -3.432 -13.664 1 97.94 88 LEU A C 1
ATOM 727 O O . LEU A 1 88 ? 3.35 -3.715 -14.383 1 97.94 88 LEU A O 1
ATOM 731 N N . ASN A 1 89 ? 1.178 -3.268 -14.094 1 97.25 89 ASN A N 1
ATOM 732 C CA . ASN A 1 89 ? 0.921 -3.361 -15.523 1 97.25 89 ASN A CA 1
ATOM 733 C C . ASN A 1 89 ? 1.752 -2.352 -16.312 1 97.25 89 ASN A C 1
ATOM 735 O O . ASN A 1 89 ? 2.441 -2.717 -17.266 1 97.25 89 ASN A O 1
ATOM 739 N N . GLU A 1 90 ? 1.742 -1.132 -15.859 1 96.06 90 GLU A N 1
ATOM 740 C CA . GLU A 1 90 ? 2.473 -0.064 -16.547 1 96.06 90 GLU A CA 1
ATOM 741 C C . GLU A 1 90 ? 3.979 -0.286 -16.453 1 96.06 90 GLU A C 1
ATOM 743 O O . GLU A 1 90 ? 4.703 -0.046 -17.422 1 96.06 90 GLU A O 1
ATOM 748 N N . PHE A 1 91 ? 4.461 -0.703 -15.32 1 97.88 91 PHE A N 1
ATOM 749 C CA . PHE A 1 91 ? 5.883 -0.962 -15.125 1 97.88 91 PHE A CA 1
ATOM 750 C C . PHE A 1 91 ? 6.398 -1.949 -16.172 1 97.88 91 PHE A C 1
ATOM 752 O O . PHE A 1 91 ? 7.383 -1.676 -16.859 1 97.88 91 PHE A O 1
ATOM 759 N N . PHE A 1 92 ? 5.66 -3.07 -16.328 1 98.19 92 PHE A N 1
ATOM 760 C CA . PHE A 1 92 ? 6.145 -4.129 -17.203 1 98.19 92 PHE A CA 1
ATOM 761 C C . PHE A 1 92 ? 5.914 -3.764 -18.672 1 98.19 92 PHE A C 1
ATOM 763 O O . PHE A 1 92 ? 6.785 -3.99 -19.516 1 98.19 92 PHE A O 1
ATOM 770 N N . LEU A 1 93 ? 4.766 -3.148 -18.984 1 97.12 93 LEU A N 1
ATOM 771 C CA . LEU A 1 93 ? 4.453 -2.785 -20.359 1 97.12 93 LEU A CA 1
ATOM 772 C C . LEU A 1 93 ? 5.465 -1.779 -20.906 1 97.12 93 LEU A C 1
ATOM 774 O O . LEU A 1 93 ? 5.809 -1.814 -22.094 1 97.12 93 LEU A O 1
ATOM 778 N N . HIS A 1 94 ? 5.996 -0.958 -20.062 1 96.62 94 HIS A N 1
ATOM 779 C CA . HIS A 1 94 ? 6.875 0.115 -20.516 1 96.62 94 HIS A CA 1
ATOM 780 C C . HIS A 1 94 ? 8.336 -0.23 -20.266 1 96.62 94 HIS A C 1
ATOM 782 O O . HIS A 1 94 ? 9.211 0.636 -20.375 1 96.62 94 HIS A O 1
ATOM 788 N N . SER A 1 95 ? 8.609 -1.433 -19.922 1 96.44 95 SER A N 1
ATOM 789 C CA . SER A 1 95 ? 9.984 -1.885 -19.75 1 96.44 95 SER A CA 1
ATOM 790 C C . SER A 1 95 ? 10.602 -2.281 -21.094 1 96.44 95 SER A C 1
ATOM 792 O O . SER A 1 95 ? 11.805 -2.557 -21.172 1 96.44 95 SER A O 1
ATOM 794 N N . ASP A 1 96 ? 9.836 -2.41 -22.172 1 95.06 96 ASP A N 1
ATOM 795 C CA . ASP A 1 96 ? 10.258 -2.818 -23.516 1 95.06 96 ASP A CA 1
ATOM 796 C C . ASP A 1 96 ? 10.648 -4.297 -23.531 1 95.06 96 ASP A C 1
ATOM 798 O O . ASP A 1 96 ? 11.531 -4.699 -24.297 1 95.06 96 ASP A O 1
ATOM 802 N N . THR A 1 97 ? 10.055 -5.074 -22.609 1 97.06 97 THR A N 1
ATOM 803 C CA . THR A 1 97 ? 10.469 -6.469 -22.516 1 97.06 97 THR A CA 1
ATOM 804 C C . THR A 1 97 ? 9.281 -7.402 -22.734 1 97.06 97 THR A C 1
ATOM 806 O O . THR A 1 97 ? 9.375 -8.602 -22.453 1 97.06 97 THR A O 1
ATOM 809 N N . CYS A 1 98 ? 8.234 -6.898 -23.156 1 97.12 98 CYS A N 1
ATOM 810 C CA . CYS A 1 98 ? 7.082 -7.758 -23.422 1 97.12 98 CYS A CA 1
ATOM 811 C C . CYS A 1 98 ? 6.113 -7.098 -24.391 1 97.12 98 CYS A C 1
ATOM 813 O O . CYS A 1 98 ? 6.148 -5.879 -24.578 1 97.12 98 CYS A O 1
ATOM 815 N N . LYS A 1 99 ? 5.32 -7.883 -25.016 1 95.56 99 LYS A N 1
ATOM 816 C CA . LYS A 1 99 ? 4.289 -7.418 -25.938 1 95.56 99 LYS A CA 1
ATOM 817 C C . LYS A 1 99 ? 3.023 -7.016 -25.188 1 95.56 99 LYS A C 1
ATOM 819 O O . LYS A 1 99 ? 2.332 -6.074 -25.594 1 95.56 99 LYS A O 1
ATOM 824 N N . ALA A 1 100 ? 2.707 -7.793 -24.25 1 96.38 100 ALA A N 1
ATOM 825 C CA . ALA A 1 100 ? 1.501 -7.609 -23.453 1 96.38 100 ALA A CA 1
ATOM 826 C C . ALA A 1 100 ? 1.677 -8.211 -22.047 1 96.38 100 ALA A C 1
ATOM 828 O O . ALA A 1 100 ? 2.631 -8.953 -21.797 1 96.38 100 ALA A O 1
ATOM 829 N N . VAL A 1 101 ? 0.781 -7.754 -21.172 1 97.06 101 VAL A N 1
ATOM 830 C CA . VAL A 1 101 ? 0.806 -8.227 -19.781 1 97.06 101 VAL A CA 1
ATOM 831 C C . VAL A 1 101 ? -0.559 -8.797 -19.406 1 97.06 101 VAL A C 1
ATOM 833 O O . VAL A 1 101 ? -1.595 -8.219 -19.75 1 97.06 101 VAL A O 1
ATOM 836 N N . ALA A 1 102 ? -0.59 -9.945 -18.859 1 96.25 102 ALA A N 1
ATOM 837 C CA . ALA A 1 102 ? -1.752 -10.516 -18.188 1 96.25 102 ALA A CA 1
ATOM 838 C C . ALA A 1 102 ? -1.46 -10.766 -16.703 1 96.25 102 ALA A C 1
ATOM 840 O O . ALA A 1 102 ? -0.417 -11.328 -16.359 1 96.25 102 ALA A O 1
ATOM 841 N N . GLN A 1 103 ? -2.373 -10.344 -15.867 1 96.44 103 GLN A N 1
ATOM 842 C CA . GLN A 1 103 ? -2.15 -10.5 -14.43 1 96.44 103 GLN A CA 1
ATOM 843 C C . GLN A 1 103 ? -3.158 -11.469 -13.82 1 96.44 103 GLN A C 1
ATOM 845 O O . GLN A 1 103 ? -4.32 -11.508 -14.227 1 96.44 103 GLN A O 1
ATOM 850 N N . THR A 1 104 ? -2.734 -12.203 -12.938 1 95.94 104 THR A N 1
ATOM 851 C CA . THR A 1 104 ? -3.562 -13.047 -12.07 1 95.94 104 THR A CA 1
ATOM 852 C C . THR A 1 104 ? -2.986 -13.102 -10.664 1 95.94 104 THR A C 1
ATOM 854 O O . THR A 1 104 ? -1.828 -12.742 -10.445 1 95.94 104 THR A O 1
ATOM 857 N N . THR A 1 105 ? -3.787 -13.461 -9.695 1 97.25 105 THR A N 1
ATOM 858 C CA . THR A 1 105 ? -3.295 -13.562 -8.328 1 97.25 105 THR A CA 1
ATOM 859 C C . THR A 1 105 ? -2.791 -14.977 -8.039 1 97.25 105 THR A C 1
ATOM 861 O O . THR A 1 105 ? -3.098 -15.914 -8.773 1 97.25 105 THR A O 1
ATOM 864 N N . MET A 1 106 ? -2.01 -15.109 -6.977 1 97.56 106 MET A N 1
ATOM 865 C CA . MET A 1 106 ? -1.543 -16.422 -6.543 1 97.56 106 MET A CA 1
ATOM 866 C C . MET A 1 106 ? -2.719 -17.359 -6.27 1 97.56 106 MET A C 1
ATOM 868 O O . MET A 1 106 ? -2.707 -18.516 -6.68 1 97.56 106 MET A O 1
ATOM 872 N N . GLY A 1 107 ? -3.729 -16.812 -5.652 1 97.69 107 GLY A N 1
ATOM 873 C CA . GLY A 1 107 ? -4.895 -17.609 -5.309 1 97.69 107 GLY A CA 1
ATOM 874 C C . GLY A 1 107 ? -5.602 -18.203 -6.516 1 97.69 107 GLY A C 1
ATOM 875 O O . GLY A 1 107 ? -6.105 -19.328 -6.469 1 97.69 107 GLY A O 1
ATOM 876 N N . GLN A 1 108 ? -5.594 -17.531 -7.625 1 96.56 108 GLN A N 1
ATOM 877 C CA . GLN A 1 108 ? -6.277 -17.953 -8.844 1 96.56 108 GLN A CA 1
ATOM 878 C C . GLN A 1 108 ? -5.512 -19.062 -9.547 1 96.56 108 GLN A C 1
ATOM 880 O O . GLN A 1 108 ? -6.047 -19.734 -10.438 1 96.56 108 GLN A O 1
ATOM 885 N N . THR A 1 109 ? -4.262 -19.312 -9.102 1 95.81 109 THR A N 1
ATOM 886 C CA . THR A 1 109 ? -3.422 -20.266 -9.812 1 95.81 109 THR A CA 1
ATOM 887 C C . THR A 1 109 ? -3.258 -21.547 -9.008 1 95.81 109 THR A C 1
ATOM 889 O O . THR A 1 109 ? -2.51 -22.453 -9.398 1 95.81 109 THR A O 1
ATOM 892 N N . LEU A 1 110 ? -3.887 -21.703 -7.938 1 96 110 LEU A N 1
ATOM 893 C CA . LEU A 1 110 ? -3.568 -22.75 -6.969 1 96 110 LEU A CA 1
ATOM 894 C C . LEU A 1 110 ? -4.078 -24.109 -7.449 1 96 110 LEU A C 1
ATOM 896 O O . LEU A 1 110 ? -3.605 -25.141 -6.992 1 96 110 LEU A O 1
ATOM 900 N N . SER A 1 111 ? -5.055 -24.109 -8.305 1 92.31 111 SER A N 1
ATOM 901 C CA . SER A 1 111 ? -5.59 -25.406 -8.68 1 92.31 111 SER A CA 1
ATOM 902 C C . SER A 1 111 ? -5.941 -25.453 -10.164 1 92.31 111 SER A C 1
ATOM 904 O O . SER A 1 111 ? -6.52 -24.516 -10.703 1 92.31 111 SER A O 1
ATOM 906 N N . LYS A 1 112 ? -5.562 -26.547 -10.75 1 86.38 112 LYS A N 1
ATOM 907 C CA . LYS A 1 112 ? -6.016 -26.859 -12.102 1 86.38 112 LYS A CA 1
ATOM 908 C C . LYS A 1 112 ? -7.133 -27.906 -12.078 1 86.38 112 LYS A C 1
ATOM 910 O O . LYS A 1 112 ? -7.914 -28 -13.023 1 86.38 112 LYS A O 1
ATOM 915 N N . ALA A 1 113 ? -7.184 -28.609 -11.039 1 89.19 113 ALA A N 1
ATOM 916 C CA . ALA A 1 113 ? -8.125 -29.719 -10.906 1 89.19 113 ALA A CA 1
ATOM 917 C C . ALA A 1 113 ? -9.523 -29.219 -10.57 1 89.19 113 ALA A C 1
ATOM 919 O O . ALA A 1 113 ? -10.523 -29.797 -11 1 89.19 113 ALA A O 1
ATOM 920 N N . HIS A 1 114 ? -9.586 -28.188 -9.789 1 93.25 114 HIS A N 1
ATOM 921 C CA . HIS A 1 114 ? -10.875 -27.656 -9.352 1 93.25 114 HIS A CA 1
ATOM 922 C C . HIS A 1 114 ? -11.078 -26.219 -9.852 1 93.25 114 HIS A C 1
ATOM 924 O O . HIS A 1 114 ? -10.227 -25.359 -9.641 1 93.25 114 HIS A O 1
ATOM 930 N N . THR A 1 115 ? -12.227 -25.984 -10.406 1 93.69 115 THR A N 1
ATOM 931 C CA . THR A 1 115 ? -12.547 -24.656 -10.914 1 93.69 115 THR A CA 1
ATOM 932 C C . THR A 1 115 ? -13.148 -23.781 -9.812 1 93.69 115 THR A C 1
ATOM 934 O O . THR A 1 115 ? -13.219 -22.562 -9.953 1 93.69 115 THR A O 1
ATOM 937 N N . ARG A 1 116 ? -13.688 -24.547 -8.742 1 95.75 116 ARG A N 1
ATOM 938 C CA . ARG A 1 116 ? -14.227 -23.859 -7.57 1 95.75 116 ARG A CA 1
ATOM 939 C C . ARG A 1 116 ? -13.484 -24.281 -6.301 1 95.75 116 ARG A C 1
ATOM 941 O O . ARG A 1 116 ? -13.391 -25.469 -5.988 1 95.75 116 ARG A O 1
ATOM 948 N N . TYR A 1 117 ? -12.93 -23.312 -5.613 1 97.31 117 TYR A N 1
ATOM 949 C CA . TYR A 1 117 ? -12.188 -23.641 -4.402 1 97.31 117 TYR A CA 1
ATOM 950 C C . TYR A 1 117 ? -11.945 -22.406 -3.551 1 97.31 117 TYR A C 1
ATOM 952 O O . TYR A 1 117 ? -12.141 -21.281 -4.012 1 97.31 117 TYR A O 1
ATOM 960 N N . ILE A 1 118 ? -11.617 -22.625 -2.293 1 97.94 118 ILE A N 1
ATOM 961 C CA . ILE A 1 118 ? -11.172 -21.578 -1.37 1 97.94 118 ILE A CA 1
ATOM 962 C C . ILE A 1 118 ? -9.648 -21.531 -1.348 1 97.94 118 ILE A C 1
ATOM 964 O O . ILE A 1 118 ? -8.984 -22.578 -1.322 1 97.94 118 ILE A O 1
ATOM 968 N N . SER A 1 119 ? -9.133 -20.375 -1.459 1 98.31 119 SER A N 1
ATOM 969 C CA . SER A 1 119 ? -7.695 -20.172 -1.321 1 98.31 119 SER A CA 1
ATOM 970 C C . SER A 1 119 ? -7.367 -19.375 -0.063 1 98.31 119 SER A C 1
ATOM 972 O O . SER A 1 119 ? -8.078 -18.438 0.283 1 98.31 119 SER A O 1
ATOM 974 N N . LEU A 1 120 ? -6.352 -19.812 0.679 1 98.69 120 LEU A N 1
ATOM 975 C CA . LEU A 1 120 ? -5.809 -19.109 1.827 1 98.69 120 LEU A CA 1
ATOM 976 C C . LEU A 1 120 ? -4.312 -18.844 1.648 1 98.69 120 LEU A C 1
ATOM 978 O O . LEU A 1 120 ? -3.551 -19.766 1.357 1 98.69 120 LEU A O 1
ATOM 982 N N . SER A 1 121 ? -3.959 -17.641 1.713 1 98.31 121 SER A N 1
ATOM 983 C CA . SER A 1 121 ? -2.559 -17.25 1.565 1 98.31 121 SER A CA 1
ATOM 984 C C . SER A 1 121 ? -2.172 -16.188 2.582 1 98.31 121 SER A C 1
ATOM 986 O O . SER A 1 121 ? -3.033 -15.633 3.268 1 98.31 121 SER A O 1
ATOM 988 N N . ARG A 1 122 ? -0.896 -15.992 2.686 1 97.19 122 ARG A N 1
ATOM 989 C CA . ARG A 1 122 ? -0.341 -14.953 3.547 1 97.19 122 ARG A CA 1
ATOM 990 C C . ARG A 1 122 ? 0.713 -14.133 2.811 1 97.19 122 ARG A C 1
ATOM 992 O O . ARG A 1 122 ? 1.684 -14.688 2.289 1 97.19 122 ARG A O 1
ATOM 999 N N . SER A 1 123 ? 0.456 -12.836 2.693 1 95.94 123 SER A N 1
ATOM 1000 C CA . SER A 1 123 ? 1.422 -11.898 2.135 1 95.94 123 SER A CA 1
ATOM 1001 C C . SER A 1 123 ? 2.211 -11.195 3.234 1 95.94 123 SER A C 1
ATOM 1003 O O . SER A 1 123 ? 2.195 -11.633 4.391 1 95.94 123 SER A O 1
ATOM 1005 N N . ASN A 1 124 ? 2.975 -10.18 2.783 1 91.5 124 ASN A N 1
ATOM 1006 C CA . ASN A 1 124 ? 3.697 -9.375 3.766 1 91.5 124 ASN A CA 1
ATOM 1007 C C . ASN A 1 124 ? 2.762 -8.43 4.512 1 91.5 124 ASN A C 1
ATOM 1009 O O . ASN A 1 124 ? 3.145 -7.848 5.527 1 91.5 124 ASN A O 1
ATOM 1013 N N . ARG A 1 125 ? 1.446 -8.391 4.09 1 93.75 125 ARG A N 1
ATOM 1014 C CA . ARG A 1 125 ? 0.498 -7.445 4.668 1 93.75 125 ARG A CA 1
ATOM 1015 C C . ARG A 1 125 ? -0.601 -8.172 5.438 1 93.75 125 ARG A C 1
ATOM 1017 O O . ARG A 1 125 ? -0.948 -7.777 6.555 1 93.75 125 ARG A O 1
ATOM 1024 N N . ASN A 1 126 ? -1.059 -9.195 4.789 1 96.88 126 ASN A N 1
ATOM 1025 C CA . ASN A 1 126 ? -2.318 -9.734 5.293 1 96.88 126 ASN A CA 1
ATOM 1026 C C . ASN A 1 126 ? -2.412 -11.242 5.074 1 96.88 126 ASN A C 1
ATOM 1028 O O . ASN A 1 126 ? -1.597 -11.82 4.352 1 96.88 126 ASN A O 1
ATOM 1032 N N . ILE A 1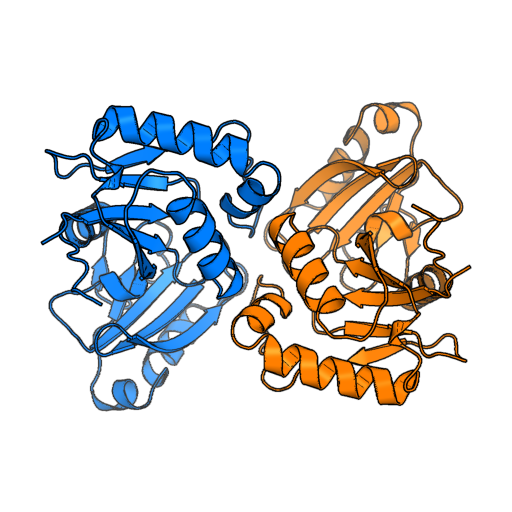 127 ? -3.287 -11.844 5.855 1 98.12 127 ILE A N 1
ATOM 1033 C CA . ILE A 1 127 ? -3.818 -13.156 5.512 1 98.12 127 ILE A CA 1
ATOM 1034 C C . ILE A 1 127 ? -5.059 -13 4.637 1 98.12 127 ILE A C 1
ATOM 1036 O O . ILE A 1 127 ? -5.957 -12.219 4.961 1 98.12 127 ILE A O 1
ATOM 1040 N N . ILE A 1 128 ? -5.117 -13.68 3.529 1 98.62 128 ILE A N 1
ATOM 1041 C CA . ILE A 1 128 ? -6.168 -13.445 2.547 1 98.62 128 ILE A CA 1
ATOM 1042 C C . ILE A 1 128 ? -6.945 -14.734 2.299 1 98.62 128 ILE A C 1
ATOM 1044 O O . ILE A 1 128 ? -6.355 -15.758 1.942 1 98.62 128 ILE A O 1
ATOM 1048 N N . LEU A 1 129 ? -8.203 -14.695 2.518 1 98.62 129 LEU A N 1
ATOM 1049 C CA . LEU A 1 129 ? -9.156 -15.766 2.242 1 98.62 129 LEU A CA 1
ATOM 1050 C C . LEU A 1 129 ? -10.008 -15.43 1.023 1 98.62 129 LEU A C 1
ATOM 1052 O O . LEU A 1 129 ? -10.68 -14.398 0.995 1 98.62 129 LEU A O 1
ATOM 1056 N N . GLN A 1 130 ? -9.938 -16.312 -0.009 1 98.38 130 GLN A N 1
ATOM 1057 C CA . GLN A 1 130 ? -10.672 -16.047 -1.238 1 98.38 130 GLN A CA 1
ATOM 1058 C C . GLN A 1 130 ? -11.492 -17.25 -1.677 1 98.38 130 GLN A C 1
ATOM 1060 O O . GLN A 1 130 ? -11.078 -18.391 -1.456 1 98.38 130 GLN A O 1
ATOM 1065 N N . TYR A 1 131 ? -12.617 -16.984 -2.279 1 98 131 TYR A N 1
ATOM 1066 C CA . TYR A 1 131 ? -13.344 -17.969 -3.066 1 98 131 TYR A CA 1
ATOM 1067 C C . TYR A 1 131 ? -13.133 -17.734 -4.559 1 98 131 TYR A C 1
ATOM 1069 O O . TYR A 1 131 ? -13.492 -16.688 -5.086 1 98 131 TYR A O 1
ATOM 1077 N N . VAL A 1 132 ? -12.516 -18.703 -5.191 1 97.44 132 VAL A N 1
ATOM 1078 C CA . VAL A 1 132 ? -12.219 -18.641 -6.621 1 97.44 132 VAL A CA 1
ATOM 1079 C C . VAL A 1 132 ? -13.188 -19.531 -7.387 1 97.44 132 VAL A C 1
ATOM 1081 O O . VAL A 1 132 ? -13.383 -20.703 -7.027 1 97.44 132 VAL A O 1
ATOM 1084 N N . SER A 1 133 ? -13.828 -18.953 -8.359 1 96.19 133 SER A N 1
ATOM 1085 C CA . SER A 1 133 ? -14.703 -19.688 -9.273 1 96.19 133 SER A CA 1
ATOM 1086 C C . SER A 1 133 ? -14.406 -19.328 -10.727 1 96.19 133 SER A C 1
ATOM 1088 O O . SER A 1 133 ? -14.5 -18.172 -11.117 1 96.19 133 SER A O 1
ATOM 1090 N N . ASN A 1 134 ? -14.031 -20.328 -11.547 1 93.94 134 ASN A N 1
ATOM 1091 C CA . ASN A 1 134 ? -13.711 -20.141 -12.953 1 93.94 134 ASN A CA 1
ATOM 1092 C C . ASN A 1 134 ? -12.695 -19.016 -13.156 1 93.94 134 ASN A C 1
ATOM 1094 O O . ASN A 1 134 ? -12.914 -18.109 -13.961 1 93.94 134 ASN A O 1
ATOM 1098 N N . ASN A 1 135 ? -11.672 -19.016 -12.352 1 92.69 135 ASN A N 1
ATOM 1099 C CA . ASN A 1 135 ? -10.508 -18.141 -12.422 1 92.69 135 ASN A CA 1
ATOM 1100 C C . ASN A 1 135 ? -10.867 -16.719 -12.023 1 92.69 135 ASN A C 1
ATOM 1102 O O . ASN A 1 135 ? -10.141 -15.773 -12.359 1 92.69 135 ASN A O 1
ATOM 1106 N N . GLU A 1 136 ? -12.008 -16.594 -11.367 1 95.88 136 GLU A N 1
ATOM 1107 C CA . GLU A 1 136 ? -12.406 -15.289 -10.852 1 95.88 136 GLU A CA 1
ATOM 1108 C C . GLU A 1 136 ? -12.562 -15.32 -9.328 1 95.88 136 GLU A C 1
ATOM 1110 O O . GLU A 1 136 ? -13.055 -16.297 -8.773 1 95.88 136 GLU A O 1
ATOM 1115 N N . VAL A 1 137 ? -12.172 -14.258 -8.727 1 96.81 137 VAL A N 1
ATOM 1116 C CA . VAL A 1 137 ? -12.391 -14.133 -7.289 1 96.81 137 VAL A CA 1
ATOM 1117 C C . VAL A 1 137 ? -13.781 -13.555 -7.031 1 96.81 137 VAL A C 1
ATOM 1119 O O . VAL A 1 137 ? -14.047 -12.391 -7.324 1 96.81 137 VAL A O 1
ATOM 1122 N N . LEU A 1 138 ? -14.602 -14.289 -6.391 1 96.69 138 LEU A N 1
ATOM 1123 C CA . LEU A 1 138 ? -15.992 -13.875 -6.203 1 96.69 138 LEU A CA 1
ATOM 1124 C C . LEU A 1 138 ? -16.203 -13.336 -4.793 1 96.69 138 LEU A C 1
ATOM 1126 O O . LEU A 1 138 ? -17.188 -12.633 -4.539 1 96.69 138 LEU A O 1
ATOM 1130 N N . ALA A 1 139 ? -15.414 -13.734 -3.854 1 97.06 139 ALA A N 1
ATOM 1131 C CA . ALA A 1 139 ? -15.453 -13.258 -2.473 1 97.06 139 ALA A CA 1
ATOM 1132 C C . ALA A 1 139 ? -14.047 -13.227 -1.868 1 97.06 139 ALA A C 1
ATOM 1134 O O . ALA A 1 139 ? -13.203 -14.062 -2.199 1 97.06 139 ALA A O 1
ATOM 1135 N N . GLU A 1 140 ? -13.875 -12.289 -1.039 1 97.38 140 GLU A N 1
ATOM 1136 C CA . GLU A 1 140 ? -12.57 -12.125 -0.407 1 97.38 140 GLU A CA 1
ATOM 1137 C C . GLU A 1 140 ? -12.703 -11.516 0.987 1 97.38 140 GLU A C 1
ATOM 1139 O O . GLU A 1 140 ? -13.562 -10.656 1.217 1 97.38 140 GLU A O 1
ATOM 1144 N N . LYS A 1 141 ? -11.883 -12.016 1.911 1 97.5 141 LYS A N 1
ATOM 1145 C CA . LYS A 1 141 ? -11.703 -11.43 3.236 1 97.5 141 LYS A CA 1
ATOM 1146 C C . LYS A 1 141 ? -10.219 -11.352 3.604 1 97.5 141 LYS A C 1
ATOM 1148 O O . LYS A 1 141 ? -9.461 -12.281 3.332 1 97.5 141 LYS A O 1
ATOM 1153 N N . GLN A 1 142 ? -9.859 -10.289 4.172 1 97.69 142 GLN A N 1
ATOM 1154 C CA . GLN A 1 142 ? -8.477 -10.117 4.598 1 97.69 142 GLN A CA 1
ATOM 1155 C C . GLN A 1 142 ? -8.383 -9.914 6.109 1 97.69 142 GLN A C 1
ATOM 1157 O O . GLN A 1 142 ? -9.289 -9.344 6.719 1 97.69 142 GLN A O 1
ATOM 1162 N N . TYR A 1 143 ? -7.312 -10.453 6.656 1 97.12 143 TYR A N 1
ATOM 1163 C CA . TYR A 1 143 ? -7.074 -10.414 8.094 1 97.12 143 TYR A CA 1
ATOM 1164 C C . TYR A 1 143 ? -5.684 -9.867 8.398 1 97.12 143 TYR A C 1
ATOM 1166 O O . TYR A 1 143 ? -4.73 -10.125 7.664 1 97.12 143 TYR A O 1
ATOM 1174 N N . ASP A 1 144 ? -5.609 -9.195 9.469 1 94.31 144 ASP A N 1
ATOM 1175 C CA . ASP A 1 144 ? -4.324 -8.688 9.945 1 94.31 144 ASP A CA 1
ATOM 1176 C C . ASP A 1 144 ? -3.416 -9.828 10.398 1 94.31 144 ASP A C 1
ATOM 1178 O O . ASP A 1 144 ? -3.83 -10.68 11.188 1 94.31 144 ASP A O 1
ATOM 1182 N N . THR A 1 145 ? -2.182 -9.82 9.938 1 92.12 145 THR A N 1
ATOM 1183 C CA . THR A 1 145 ? -1.25 -10.914 10.203 1 92.12 145 THR A CA 1
ATOM 1184 C C . THR A 1 145 ? -0.895 -10.969 11.688 1 92.12 145 THR A C 1
ATOM 1186 O O . THR A 1 145 ? -0.387 -11.977 12.172 1 92.12 145 THR A O 1
ATOM 1189 N N . ASN A 1 146 ? -1.188 -9.945 12.422 1 84.44 146 ASN A N 1
ATOM 1190 C CA . ASN A 1 146 ? -0.721 -9.898 13.805 1 84.44 146 ASN A CA 1
ATOM 1191 C C . ASN A 1 146 ? -1.871 -10.07 14.789 1 84.44 146 ASN A C 1
ATOM 1193 O O . ASN A 1 146 ? -1.646 -10.219 15.992 1 84.44 146 ASN A O 1
ATOM 1197 N N . SER A 1 147 ? -3.072 -10.016 14.367 1 88.31 147 SER A N 1
ATOM 1198 C CA . SER A 1 147 ? -4.191 -10.102 15.305 1 88.31 147 SER A CA 1
ATOM 1199 C C . SER A 1 147 ? -5.273 -11.039 14.789 1 88.31 147 SER A C 1
ATOM 1201 O O . SER A 1 147 ? -6.426 -10.969 15.219 1 88.31 147 SER A O 1
ATOM 1203 N N . PHE A 1 148 ? -4.941 -11.93 14.023 1 93.44 148 PHE A N 1
ATOM 1204 C CA . PHE A 1 148 ? -5.93 -12.836 13.445 1 93.44 148 PHE A CA 1
ATOM 1205 C C . PHE A 1 148 ? -6.234 -13.984 14.406 1 93.44 148 PHE A C 1
ATOM 1207 O O . PHE A 1 148 ? -5.441 -14.273 15.305 1 93.44 148 PHE A O 1
ATOM 1214 N N . ASP A 1 149 ? -7.414 -14.555 14.242 1 96.38 149 ASP A N 1
ATOM 1215 C CA . ASP A 1 149 ? -7.832 -15.781 14.914 1 96.38 149 ASP A CA 1
ATOM 1216 C C . ASP A 1 149 ? -8.016 -16.922 13.914 1 96.38 149 ASP A C 1
ATOM 1218 O O . ASP A 1 149 ? -8.961 -16.906 13.125 1 96.38 149 ASP A O 1
ATOM 1222 N N . PRO A 1 150 ? -7.102 -17.922 14.031 1 96.62 150 PRO A N 1
ATOM 1223 C CA . PRO A 1 150 ? -7.203 -19.031 13.07 1 96.62 150 PRO A CA 1
ATOM 1224 C C . PRO A 1 150 ? -8.578 -19.703 13.086 1 96.62 150 PRO A C 1
ATOM 1226 O O . PRO A 1 150 ? -9.062 -20.141 12.047 1 96.62 150 PRO A O 1
ATOM 1229 N N . LYS A 1 151 ? -9.164 -19.797 14.25 1 96.56 151 LYS A N 1
ATOM 1230 C CA . LYS A 1 151 ? -10.477 -20.422 14.359 1 96.56 151 LYS A CA 1
ATOM 1231 C C . LYS A 1 151 ? -11.531 -19.641 13.578 1 96.56 151 LYS A C 1
ATOM 1233 O O . LYS A 1 151 ? -12.359 -20.219 12.883 1 96.56 151 LYS A O 1
ATOM 1238 N N . GLN A 1 152 ? -11.445 -18.375 13.719 1 97.62 152 GLN A N 1
ATOM 1239 C CA . GLN A 1 152 ? -12.375 -17.516 12.992 1 97.62 152 GLN A CA 1
ATOM 1240 C C . GLN A 1 152 ? -12.195 -17.656 11.484 1 97.62 152 GLN A C 1
ATOM 1242 O O . GLN A 1 152 ? -13.172 -17.719 10.734 1 97.62 152 GLN A O 1
ATOM 1247 N N . ILE A 1 153 ? -10.969 -17.688 11.055 1 98.06 153 ILE A N 1
ATOM 1248 C CA . ILE A 1 153 ? -10.68 -17.812 9.625 1 98.06 153 ILE A CA 1
ATOM 1249 C C . ILE A 1 153 ? -11.219 -19.141 9.102 1 98.06 153 ILE A C 1
ATOM 1251 O O . ILE A 1 153 ? -11.812 -19.188 8.023 1 98.06 153 ILE A O 1
ATOM 1255 N N . LYS A 1 154 ? -11.062 -20.188 9.867 1 96.06 154 LYS A N 1
ATOM 1256 C CA . LYS A 1 154 ? -11.586 -21.484 9.5 1 96.06 154 LYS A CA 1
ATOM 1257 C C . LYS A 1 154 ? -13.109 -21.453 9.367 1 96.06 154 LYS A C 1
ATOM 1259 O O . LYS A 1 154 ? -13.672 -22.016 8.43 1 96.06 154 LYS A O 1
ATOM 1264 N N . GLU A 1 155 ? -13.75 -20.766 10.281 1 95.88 155 GLU A N 1
ATOM 1265 C CA . GLU A 1 155 ? -15.203 -20.641 10.234 1 95.88 155 GLU A CA 1
ATOM 1266 C C . GLU A 1 155 ? -15.641 -19.781 9.047 1 95.88 155 GLU A C 1
ATOM 1268 O O . GLU A 1 155 ? -16.594 -20.125 8.344 1 95.88 155 GLU A O 1
ATOM 1273 N N . ASP A 1 156 ? -14.945 -18.703 8.789 1 97.19 156 ASP A N 1
ATOM 1274 C CA . ASP A 1 156 ? -15.25 -17.828 7.66 1 97.19 156 ASP A CA 1
ATOM 1275 C C . ASP A 1 156 ? -15.117 -18.578 6.332 1 97.19 156 ASP A C 1
ATOM 1277 O O . ASP A 1 156 ? -15.883 -18.328 5.398 1 97.19 156 ASP A O 1
ATOM 1281 N N . ALA A 1 157 ? -14.117 -19.438 6.281 1 96.88 157 ALA A N 1
ATOM 1282 C CA . ALA A 1 157 ? -13.867 -20.188 5.055 1 96.88 157 ALA A CA 1
ATOM 1283 C C . ALA A 1 157 ? -15.086 -21.016 4.656 1 96.88 157 ALA A C 1
ATOM 1285 O O . ALA A 1 157 ? -15.336 -21.219 3.467 1 96.88 157 ALA A O 1
ATOM 1286 N N . LYS A 1 158 ? -15.883 -21.406 5.621 1 93.56 158 LYS A N 1
ATOM 1287 C CA . LYS A 1 158 ? -17.047 -22.25 5.367 1 93.56 158 LYS A CA 1
ATOM 1288 C C . LYS A 1 158 ? -18.219 -21.406 4.863 1 93.56 158 LYS A C 1
ATOM 1290 O O . LYS A 1 158 ? -19.172 -21.953 4.293 1 93.56 158 LYS A O 1
ATOM 1295 N N . ARG A 1 159 ? -18.141 -20.125 5.039 1 94.31 159 ARG A N 1
ATOM 1296 C CA . ARG A 1 159 ? -19.297 -19.266 4.758 1 94.31 159 ARG A CA 1
ATOM 1297 C C . ARG A 1 159 ? -18.906 -18.078 3.898 1 94.31 159 ARG A C 1
ATOM 1299 O O . ARG A 1 159 ? -19.578 -17.047 3.908 1 94.31 159 ARG A O 1
ATOM 1306 N N . LEU A 1 160 ? -17.781 -18.188 3.277 1 96.06 160 LEU A N 1
ATOM 1307 C CA . LEU A 1 160 ? -17.219 -17.047 2.535 1 96.06 160 LEU A CA 1
ATOM 1308 C C . LEU A 1 160 ? -18.125 -16.672 1.373 1 96.06 160 LEU A C 1
ATOM 1310 O O . LEU A 1 160 ? -18.172 -15.5 0.977 1 96.06 160 LEU A O 1
ATOM 1314 N N . HIS A 1 161 ? -18.844 -17.594 0.871 1 94.56 161 HIS A N 1
ATOM 1315 C CA . HIS A 1 161 ? -19.75 -17.438 -0.265 1 94.56 161 HIS A CA 1
ATOM 1316 C C . HIS A 1 161 ? -20.844 -18.5 -0.234 1 94.56 161 HIS A C 1
ATOM 1318 O O . HIS A 1 161 ? -20.641 -19.609 0.259 1 94.56 161 HIS A O 1
ATOM 1324 N N . ILE A 1 162 ? -21.906 -18.188 -0.822 1 92.38 162 ILE A N 1
ATOM 1325 C CA . ILE A 1 162 ? -23.078 -19.062 -0.793 1 92.38 162 ILE A CA 1
ATOM 1326 C C . ILE A 1 162 ? -22.75 -20.391 -1.476 1 92.38 162 ILE A C 1
ATOM 1328 O O . ILE A 1 162 ? -23.188 -21.453 -1.018 1 92.38 162 ILE A O 1
ATOM 1332 N N . ASP A 1 163 ? -22.016 -20.406 -2.551 1 88.12 163 ASP A N 1
ATOM 1333 C CA . ASP A 1 163 ? -21.609 -21.609 -3.264 1 88.12 163 ASP A CA 1
ATOM 1334 C C . ASP A 1 163 ? -20.859 -22.562 -2.346 1 88.12 163 ASP A C 1
ATOM 1336 O O . ASP A 1 163 ? -21 -23.781 -2.449 1 88.12 163 ASP A O 1
ATOM 1340 N N . VAL A 1 164 ? -20.078 -22.047 -1.477 1 85.94 164 VAL A N 1
ATOM 1341 C CA . VAL A 1 164 ? -19.234 -22.828 -0.594 1 85.94 164 VAL A CA 1
ATOM 1342 C C . VAL A 1 164 ? -20.078 -23.484 0.489 1 85.94 164 VAL A C 1
ATOM 1344 O O . VAL A 1 164 ? -19.891 -24.672 0.798 1 85.94 164 VAL A O 1
ATOM 1347 N N . GLU A 1 165 ? -20.938 -22.781 1.011 1 84.12 165 GLU A N 1
ATOM 1348 C CA . GLU A 1 165 ? -21.797 -23.266 2.082 1 84.12 165 GLU A CA 1
ATOM 1349 C C . GLU A 1 165 ? -22.531 -24.547 1.662 1 84.12 165 GLU A C 1
ATOM 1351 O O . GLU A 1 165 ? -22.703 -25.469 2.467 1 84.12 165 GLU A O 1
ATOM 1356 N N . TYR A 1 166 ? -22.719 -24.656 0.41 1 82.19 166 TYR A N 1
ATOM 1357 C CA . TYR A 1 166 ? -23.594 -25.734 -0.023 1 82.19 166 TYR A CA 1
ATOM 1358 C C . TYR A 1 166 ? -22.812 -26.828 -0.758 1 82.19 166 TYR A C 1
ATOM 1360 O O . TYR A 1 166 ? -23.25 -27.969 -0.83 1 82.19 166 TYR A O 1
ATOM 1368 N N . SER A 1 167 ? -21.703 -26.547 -1.373 1 79.81 167 SER A N 1
ATOM 1369 C CA . SER A 1 167 ? -21.031 -27.484 -2.252 1 79.81 167 SER A CA 1
ATOM 1370 C C . SER A 1 167 ? -19.797 -28.078 -1.588 1 79.81 167 SER A C 1
ATOM 1372 O O . SER A 1 167 ? -19.266 -29.109 -2.029 1 79.81 167 SER A O 1
ATOM 1374 N N . GLY A 1 168 ? -19.406 -27.438 -0.569 1 84.44 168 GLY A N 1
ATOM 1375 C CA . GLY A 1 168 ? -18.188 -27.922 0.052 1 84.44 168 GLY A CA 1
ATOM 1376 C C . GLY A 1 168 ? -16.969 -27.75 -0.833 1 84.44 168 GLY A C 1
ATOM 1377 O O . GLY A 1 168 ? -16.219 -28.719 -1.059 1 84.44 168 GLY A O 1
ATOM 1378 N N . ALA A 1 169 ? -16.609 -26.703 -1.258 1 91.5 169 ALA A N 1
ATOM 1379 C CA . ALA A 1 169 ? -15.445 -26.438 -2.098 1 91.5 169 ALA A CA 1
ATOM 1380 C C . ALA A 1 169 ? -14.148 -26.766 -1.368 1 91.5 169 ALA A C 1
ATOM 1382 O O . ALA A 1 169 ? -14.016 -26.5 -0.172 1 91.5 169 ALA A O 1
ATOM 1383 N N . PRO A 1 170 ? -13.266 -27.469 -2.078 1 95.88 170 PRO A N 1
ATOM 1384 C CA . PRO A 1 170 ? -11.984 -27.75 -1.425 1 95.88 170 PRO A CA 1
ATOM 1385 C C . PRO A 1 170 ? -11.242 -26.469 -1.02 1 95.88 170 PRO A C 1
ATOM 1387 O O . PRO A 1 170 ? -11.492 -25.406 -1.577 1 95.88 170 PRO A O 1
ATOM 1390 N N . ILE A 1 171 ? -10.359 -26.641 -0.038 1 97.25 171 ILE A N 1
ATOM 1391 C CA . ILE A 1 171 ? -9.547 -25.531 0.452 1 97.25 171 ILE A CA 1
ATOM 1392 C C . ILE A 1 171 ? -8.078 -25.781 0.116 1 97.25 171 ILE A C 1
ATOM 1394 O O . ILE A 1 171 ? -7.539 -26.844 0.393 1 97.25 171 ILE A O 1
ATOM 1398 N N . TYR A 1 172 ? -7.449 -24.797 -0.523 1 98.25 172 TYR A N 1
ATOM 1399 C CA . TYR A 1 172 ? -6.02 -24.828 -0.809 1 98.25 172 TYR A CA 1
ATOM 1400 C C . TYR A 1 172 ? -5.273 -23.797 0.039 1 98.25 172 TYR A C 1
ATOM 1402 O O . TYR A 1 172 ? -5.633 -22.625 0.06 1 98.25 172 TYR A O 1
ATOM 1410 N N . ILE A 1 173 ? -4.27 -24.266 0.744 1 98.56 173 ILE A N 1
ATOM 1411 C CA . ILE A 1 173 ? -3.404 -23.406 1.555 1 98.56 173 ILE A CA 1
ATOM 1412 C C . ILE A 1 173 ? -2.123 -23.094 0.787 1 98.56 173 ILE A C 1
ATOM 1414 O O . ILE A 1 173 ? -1.291 -23.984 0.569 1 98.56 173 ILE A O 1
ATOM 1418 N N . ASN A 1 174 ? -2.031 -21.844 0.363 1 98.62 174 ASN A N 1
ATOM 1419 C CA . ASN A 1 174 ? -0.807 -21.422 -0.305 1 98.62 174 ASN A CA 1
ATOM 1420 C C . ASN A 1 174 ? 0.332 -21.203 0.689 1 98.62 174 ASN A C 1
ATOM 1422 O O . ASN A 1 174 ? 0.436 -20.156 1.31 1 98.62 174 ASN A O 1
ATOM 1426 N N . ASN A 1 175 ? 1.225 -22.156 0.766 1 98.12 175 ASN A N 1
ATOM 1427 C CA . ASN A 1 175 ? 2.344 -22.062 1.698 1 98.12 175 ASN A CA 1
ATOM 1428 C C . ASN A 1 175 ? 3.648 -21.734 0.98 1 98.12 175 ASN A C 1
ATOM 1430 O O . ASN A 1 175 ? 4.711 -22.234 1.356 1 98.12 175 ASN A O 1
ATOM 1434 N N . PHE A 1 176 ? 3.52 -20.922 -0.036 1 97.81 176 PHE A N 1
ATOM 1435 C CA . PHE A 1 176 ? 4.672 -20.516 -0.828 1 97.81 176 PHE A CA 1
ATOM 1436 C C . PHE A 1 176 ? 5.734 -19.875 0.055 1 97.81 176 PHE A C 1
ATOM 1438 O O . PHE A 1 176 ? 6.93 -20.109 -0.122 1 97.81 176 PHE A O 1
ATOM 1445 N N . ASN A 1 177 ? 5.32 -19.094 1.022 1 95.5 177 ASN A N 1
ATOM 1446 C CA . ASN A 1 177 ? 6.238 -18.344 1.874 1 95.5 177 ASN A CA 1
ATOM 1447 C C . ASN A 1 177 ? 6.582 -19.109 3.145 1 95.5 177 ASN A C 1
ATOM 1449 O O . ASN A 1 177 ? 7.211 -18.578 4.055 1 95.5 177 ASN A O 1
ATOM 1453 N N . MET A 1 178 ? 6.094 -20.281 3.281 1 95.56 178 MET A N 1
ATOM 1454 C CA . MET A 1 178 ? 6.383 -21.172 4.402 1 95.56 178 MET A CA 1
ATOM 1455 C C . MET A 1 178 ? 5.988 -20.531 5.727 1 95.56 178 MET A C 1
ATOM 1457 O O . MET A 1 178 ? 6.758 -20.562 6.691 1 95.56 178 MET A O 1
ATOM 1461 N N . ASN A 1 179 ? 4.852 -19.922 5.715 1 95 179 ASN A N 1
ATOM 1462 C CA . ASN A 1 179 ? 4.402 -19.188 6.891 1 95 179 ASN A CA 1
ATOM 1463 C C . ASN A 1 179 ? 2.93 -19.453 7.191 1 95 179 ASN A C 1
ATOM 1465 O O . ASN A 1 179 ? 2.234 -18.594 7.73 1 95 179 ASN A O 1
ATOM 1469 N N . MET A 1 180 ? 2.475 -20.641 6.809 1 97.44 180 MET A N 1
ATOM 1470 C CA . MET A 1 180 ? 1.059 -20.953 6.977 1 97.44 180 MET A CA 1
ATOM 1471 C C . MET A 1 180 ? 0.861 -22.031 8.031 1 97.44 180 MET A C 1
ATOM 1473 O O . MET A 1 180 ? -0.123 -22.766 7.992 1 97.44 180 MET A O 1
ATOM 1477 N N . ASP A 1 181 ? 1.704 -22.125 9.023 1 96 181 ASP A N 1
ATOM 1478 C CA . ASP A 1 181 ? 1.736 -23.203 10.016 1 96 181 ASP A CA 1
ATOM 1479 C C . ASP A 1 181 ? 0.397 -23.312 10.742 1 96 181 ASP A C 1
ATOM 1481 O O . ASP A 1 181 ? -0.067 -24.422 11.016 1 96 181 ASP A O 1
ATOM 1485 N N . ASP A 1 182 ? -0.247 -22.266 10.992 1 95.75 182 ASP A N 1
ATOM 1486 C CA . ASP A 1 182 ? -1.485 -22.219 11.766 1 95.75 182 ASP A CA 1
ATOM 1487 C C . ASP A 1 182 ? -2.635 -22.859 10.992 1 95.75 182 ASP A C 1
ATOM 1489 O O . ASP A 1 182 ? -3.688 -23.156 11.562 1 95.75 182 ASP A O 1
ATOM 1493 N N . PHE A 1 183 ? -2.357 -23.156 9.656 1 97.5 183 PHE A N 1
ATOM 1494 C CA . PHE A 1 183 ? -3.512 -23.484 8.828 1 97.5 183 PHE A CA 1
ATOM 1495 C C . PHE A 1 183 ? -3.279 -24.781 8.055 1 97.5 183 PHE A C 1
ATOM 1497 O O . PHE A 1 183 ? -4.043 -25.109 7.152 1 97.5 183 PHE A O 1
ATOM 1504 N N . LEU A 1 184 ? -2.289 -25.5 8.383 1 95.88 184 LEU A N 1
ATOM 1505 C CA . LEU A 1 184 ? -1.887 -26.672 7.605 1 95.88 184 LEU A CA 1
ATOM 1506 C C . LEU A 1 184 ? -2.951 -27.766 7.668 1 95.88 184 LEU A C 1
ATOM 1508 O O . LEU A 1 184 ? -3.025 -28.609 6.777 1 95.88 184 LEU A O 1
ATOM 1512 N N . ASP A 1 185 ? -3.82 -27.75 8.68 1 95.38 185 ASP A N 1
ATOM 1513 C CA . ASP A 1 185 ? -4.844 -28.781 8.844 1 95.38 185 ASP A CA 1
ATOM 1514 C C . ASP A 1 185 ? -6.16 -28.359 8.195 1 95.38 185 ASP A C 1
ATOM 1516 O O . ASP A 1 185 ? -7.152 -29.078 8.258 1 95.38 185 ASP A O 1
ATOM 1520 N N . MET A 1 186 ? -6.176 -27.25 7.516 1 96 186 MET A N 1
ATOM 1521 C CA . MET A 1 186 ? -7.406 -26.656 7.016 1 96 186 MET A CA 1
ATOM 1522 C C . MET A 1 186 ? -7.73 -27.156 5.613 1 96 186 MET A C 1
ATOM 1524 O O . MET A 1 186 ? -8.859 -27.016 5.137 1 96 186 MET A O 1
ATOM 1528 N N . GLY A 1 187 ? -6.773 -27.656 4.918 1 96.31 187 GLY A N 1
ATOM 1529 C CA . GLY A 1 187 ? -6.965 -28.078 3.541 1 96.31 187 GLY A CA 1
ATOM 1530 C C . GLY A 1 187 ? -5.695 -28.609 2.9 1 96.31 187 GLY A C 1
ATOM 1531 O O . GLY A 1 187 ? -4.785 -29.062 3.596 1 96.31 187 GLY A O 1
ATOM 1532 N N . GLN A 1 188 ? -5.742 -28.672 1.589 1 97.44 188 GLN A N 1
ATOM 1533 C CA . GLN A 1 188 ? -4.574 -29.125 0.841 1 97.44 188 GLN A CA 1
ATOM 1534 C C . GLN A 1 188 ? -3.486 -28.062 0.812 1 97.44 188 GLN A C 1
ATOM 1536 O O . GLN A 1 188 ? -3.723 -26.938 0.355 1 97.44 188 GLN A O 1
ATOM 1541 N N . VAL A 1 189 ? -2.307 -28.438 1.251 1 98.31 189 VAL A N 1
ATOM 1542 C CA . VAL A 1 189 ? -1.188 -27.5 1.315 1 98.31 189 VAL A CA 1
ATOM 1543 C C . VAL A 1 189 ? -0.439 -27.5 -0.015 1 98.31 189 VAL A C 1
ATOM 1545 O O . VAL A 1 189 ? -0.065 -28.562 -0.527 1 98.31 189 VAL A O 1
ATOM 1548 N N . VAL A 1 190 ? -0.33 -26.375 -0.582 1 98.12 190 VAL A N 1
ATOM 1549 C CA . VAL A 1 190 ? 0.488 -26.188 -1.775 1 98.12 190 VAL A CA 1
ATOM 1550 C C . VAL A 1 190 ? 1.864 -25.656 -1.381 1 98.12 190 VAL A C 1
ATOM 1552 O O . VAL A 1 190 ? 1.99 -24.516 -0.919 1 98.12 190 VAL A O 1
ATOM 1555 N N . THR A 1 191 ? 2.893 -26.453 -1.594 1 97.5 191 THR A N 1
ATOM 1556 C CA . THR A 1 191 ? 4.254 -26.094 -1.229 1 97.5 191 THR A CA 1
ATOM 1557 C C . THR A 1 191 ? 4.84 -25.109 -2.252 1 97.5 191 THR A C 1
ATOM 1559 O O . THR A 1 191 ? 4.27 -24.922 -3.326 1 97.5 191 THR A O 1
ATOM 1562 N N . THR A 1 192 ? 5.984 -24.578 -1.896 1 97.06 192 THR A N 1
ATOM 1563 C CA . THR A 1 192 ? 6.691 -23.672 -2.803 1 97.06 192 THR A CA 1
ATOM 1564 C C . THR A 1 192 ? 6.98 -24.359 -4.133 1 97.06 192 THR A C 1
ATOM 1566 O O . THR A 1 192 ? 6.707 -23.797 -5.199 1 97.06 192 THR A O 1
ATOM 1569 N N . LYS A 1 193 ? 7.496 -25.531 -4.055 1 95.69 193 LYS A N 1
ATOM 1570 C CA . LYS A 1 193 ? 7.836 -26.297 -5.258 1 95.69 193 LYS A CA 1
ATOM 1571 C C . LYS A 1 193 ? 6.594 -26.578 -6.102 1 95.69 193 LYS A C 1
ATOM 1573 O O . LYS A 1 193 ? 6.598 -26.359 -7.312 1 95.69 193 LYS A O 1
ATOM 1578 N N . ASP A 1 194 ? 5.547 -27.094 -5.449 1 95.5 194 ASP A N 1
ATOM 1579 C CA . ASP A 1 194 ? 4.309 -27.391 -6.156 1 95.5 194 ASP A CA 1
ATOM 1580 C C . ASP A 1 194 ? 3.75 -26.141 -6.836 1 95.5 194 ASP A C 1
ATOM 1582 O O . ASP A 1 194 ? 3.271 -26.219 -7.973 1 95.5 194 ASP A O 1
ATOM 1586 N N . PHE A 1 195 ? 3.789 -25.031 -6.129 1 96.94 195 PHE A N 1
ATOM 1587 C CA . PHE A 1 195 ? 3.277 -23.781 -6.664 1 96.94 195 PHE A CA 1
ATOM 1588 C C . PHE A 1 195 ? 4.051 -23.359 -7.906 1 96.94 195 PHE A C 1
ATOM 1590 O O . PHE A 1 195 ? 3.455 -23.047 -8.938 1 96.94 195 PHE A O 1
ATOM 1597 N N . LEU A 1 196 ? 5.371 -23.406 -7.84 1 96.69 196 LEU A N 1
ATOM 1598 C CA . LEU A 1 196 ? 6.215 -23.016 -8.961 1 96.69 196 LEU A CA 1
ATOM 1599 C C . LEU A 1 196 ? 6.012 -23.938 -10.148 1 96.69 196 LEU A C 1
ATOM 1601 O O . LEU A 1 196 ? 5.996 -23.5 -11.305 1 96.69 196 LEU A O 1
ATOM 1605 N N . ASP A 1 197 ? 5.828 -25.219 -9.898 1 93.62 197 ASP A N 1
ATOM 1606 C CA . ASP A 1 197 ? 5.543 -26.172 -10.969 1 93.62 197 ASP A CA 1
ATOM 1607 C C . ASP A 1 197 ? 4.223 -25.828 -11.656 1 93.62 197 ASP A C 1
ATOM 1609 O O . ASP A 1 197 ? 4.121 -25.938 -12.883 1 93.62 197 ASP A O 1
ATOM 1613 N N . LYS A 1 198 ? 3.316 -25.422 -10.883 1 92.69 198 LYS A N 1
ATOM 1614 C CA . LYS A 1 198 ? 1.998 -25.109 -11.414 1 92.69 198 LYS A CA 1
ATOM 1615 C C . LYS A 1 198 ? 2.057 -23.859 -12.305 1 92.69 198 LYS A C 1
ATOM 1617 O O . LYS A 1 198 ? 1.51 -23.859 -13.414 1 92.69 198 LYS A O 1
ATOM 1622 N N . ILE A 1 199 ? 2.734 -22.844 -11.867 1 94 199 ILE A N 1
ATOM 1623 C CA . ILE A 1 199 ? 2.695 -21.594 -12.617 1 94 199 ILE A CA 1
ATOM 1624 C C . ILE A 1 199 ? 3.654 -21.672 -13.797 1 94 199 ILE A C 1
ATOM 1626 O O . ILE A 1 199 ? 3.578 -20.859 -14.719 1 94 199 ILE A O 1
ATOM 1630 N N . ALA A 1 200 ? 4.547 -22.594 -13.75 1 91.69 200 ALA A N 1
ATOM 1631 C CA . ALA A 1 200 ? 5.449 -22.781 -14.883 1 91.69 200 ALA A CA 1
ATOM 1632 C C . ALA A 1 200 ? 4.676 -23.156 -16.141 1 91.69 200 ALA A C 1
ATOM 1634 O O . ALA A 1 200 ? 5.164 -22.953 -17.25 1 91.69 200 ALA A O 1
ATOM 1635 N N . GLN A 1 201 ? 3.459 -23.609 -15.945 1 83.69 201 GLN A N 1
ATOM 1636 C CA . GLN A 1 201 ? 2.658 -24.078 -17.062 1 83.69 201 GLN A CA 1
ATOM 1637 C C . GLN A 1 201 ? 1.532 -23.109 -17.391 1 83.69 201 GLN A C 1
ATOM 1639 O O . GLN A 1 201 ? 0.645 -23.422 -18.188 1 83.69 201 GLN A O 1
ATOM 1644 N N . VAL A 1 202 ? 1.595 -22.016 -16.766 1 79.5 202 VAL A N 1
ATOM 1645 C CA . VAL A 1 202 ? 0.509 -21.062 -16.969 1 79.5 202 VAL A CA 1
ATOM 1646 C C . VAL A 1 202 ? 0.524 -20.562 -18.406 1 79.5 202 VAL A C 1
ATOM 1648 O O . VAL A 1 202 ? 1.582 -20.219 -18.953 1 79.5 202 VAL A O 1
ATOM 1651 N N . ASP A 1 203 ? -0.567 -20.812 -19.141 1 69.19 203 ASP A N 1
ATOM 1652 C CA . ASP A 1 203 ? -0.774 -20.266 -20.484 1 69.19 203 ASP A CA 1
ATOM 1653 C C . ASP A 1 203 ? -1.772 -19.109 -20.453 1 69.19 203 ASP A C 1
ATOM 1655 O O . ASP A 1 203 ? -2.674 -19.078 -19.609 1 69.19 203 ASP A O 1
ATOM 1659 N N . VAL A 1 204 ? -1.32 -17.922 -20.859 1 62.97 204 VAL A N 1
ATOM 1660 C CA . VAL A 1 204 ? -2.256 -16.797 -20.922 1 62.97 204 VAL A CA 1
ATOM 1661 C C . VAL A 1 204 ? -3.209 -16.984 -22.094 1 62.97 204 VAL A C 1
ATOM 1663 O O . VAL A 1 204 ? -2.773 -17.266 -23.219 1 62.97 204 VAL A O 1
ATOM 1666 N N . GLU A 1 205 ? -4.352 -17.547 -21.844 1 53.47 205 GLU A N 1
ATOM 1667 C CA . GLU A 1 205 ? -5.332 -17.578 -22.922 1 53.47 205 GLU A CA 1
ATOM 1668 C C . GLU A 1 205 ? -5.523 -16.188 -23.547 1 53.47 205 GLU A C 1
ATOM 1670 O O . GLU A 1 205 ? -5.383 -15.18 -22.859 1 53.47 205 GLU A O 1
ATOM 1675 N N . LYS A 1 206 ? -5.562 -16.094 -24.953 1 45.06 206 LYS A N 1
ATOM 1676 C CA . LYS A 1 206 ? -5.938 -14.961 -25.797 1 45.06 206 LYS A CA 1
ATOM 1677 C C . LYS A 1 206 ? -7.086 -14.164 -25.188 1 45.06 206 LYS A C 1
ATOM 1679 O O . LYS A 1 206 ? -8.125 -14.734 -24.844 1 45.06 206 LYS A O 1
ATOM 1684 N N . ALA A 1 207 ? -6.66 -13.031 -24.344 1 37.75 207 ALA A N 1
ATOM 1685 C CA . ALA A 1 207 ? -7.789 -12.125 -24.172 1 37.75 207 ALA A CA 1
ATOM 1686 C C . ALA A 1 207 ? -8.352 -11.688 -25.516 1 37.75 207 ALA A C 1
ATOM 1688 O O . ALA A 1 207 ? -7.602 -11.445 -26.469 1 37.75 207 ALA A O 1
ATOM 1689 N N . MET B 1 1 ? -2.328 35.812 -4.375 1 55.56 1 MET B N 1
ATOM 1690 C CA . MET B 1 1 ? -1.836 34.469 -4.227 1 55.56 1 MET B CA 1
ATOM 1691 C C . MET B 1 1 ? -2.992 33.469 -4.129 1 55.56 1 MET B C 1
ATOM 1693 O O . MET B 1 1 ? -4.035 33.781 -3.547 1 55.56 1 MET B O 1
ATOM 1697 N N . PRO B 1 2 ? -2.824 32.281 -4.859 1 65.88 2 PRO B N 1
ATOM 1698 C CA . PRO B 1 2 ? -4.012 31.438 -4.742 1 65.88 2 PRO B CA 1
ATOM 1699 C C . PRO B 1 2 ? -4.266 30.969 -3.312 1 65.88 2 PRO B C 1
ATOM 1701 O O . PRO B 1 2 ? -3.318 30.781 -2.543 1 65.88 2 PRO B O 1
ATOM 1704 N N . LYS B 1 3 ? -5.473 30.938 -2.984 1 87.69 3 LYS B N 1
ATOM 1705 C CA . LYS B 1 3 ? -5.863 30.453 -1.663 1 87.69 3 LYS B CA 1
ATOM 1706 C C . LYS B 1 3 ? -5.676 28.953 -1.554 1 87.69 3 LYS B C 1
ATOM 1708 O O . LYS B 1 3 ? -5.773 28.234 -2.553 1 87.69 3 LYS B O 1
ATOM 1713 N N . THR B 1 4 ? -5.305 28.5 -0.399 1 93.5 4 THR B N 1
ATOM 1714 C CA . THR B 1 4 ? -4.996 27.094 -0.149 1 93.5 4 THR B CA 1
ATOM 1715 C C . THR B 1 4 ? -6.086 26.453 0.694 1 93.5 4 THR B C 1
ATOM 1717 O O . THR B 1 4 ? -6.605 27.062 1.629 1 93.5 4 THR B O 1
ATOM 1720 N N . ILE B 1 5 ? -6.465 25.25 0.33 1 96.06 5 ILE B N 1
ATOM 1721 C CA . ILE B 1 5 ? -7.363 24.438 1.139 1 96.06 5 ILE B CA 1
ATOM 1722 C C . ILE B 1 5 ? -6.59 23.281 1.757 1 96.06 5 ILE B C 1
ATOM 1724 O O . ILE B 1 5 ? -6.125 22.375 1.044 1 96.06 5 ILE B O 1
ATOM 1728 N N . PRO B 1 6 ? -6.473 23.234 3.059 1 96.75 6 PRO B N 1
ATOM 1729 C CA . PRO B 1 6 ? -5.871 22.062 3.717 1 96.75 6 PRO B CA 1
ATOM 1730 C C . PRO B 1 6 ? -6.75 20.812 3.633 1 96.75 6 PRO B C 1
ATOM 1732 O O . PRO B 1 6 ? -7.949 20.891 3.92 1 96.75 6 PRO B O 1
ATOM 1735 N N . ILE B 1 7 ? -6.156 19.734 3.223 1 98.12 7 ILE B N 1
ATOM 1736 C CA . ILE B 1 7 ? -6.809 18.422 3.125 1 98.12 7 ILE B CA 1
ATOM 1737 C C . ILE B 1 7 ? -5.949 17.375 3.814 1 98.12 7 ILE B C 1
ATOM 1739 O O . ILE B 1 7 ? -4.754 17.25 3.527 1 98.12 7 ILE B O 1
ATOM 1743 N N . LEU B 1 8 ? -6.539 16.656 4.723 1 98.44 8 LEU B N 1
ATOM 1744 C CA . LEU B 1 8 ? -5.836 15.602 5.453 1 98.44 8 LEU B CA 1
ATOM 1745 C C . LEU B 1 8 ? -6.348 14.227 5.062 1 98.44 8 LEU B C 1
ATOM 1747 O O . LEU B 1 8 ? -7.547 13.945 5.172 1 98.44 8 LEU B O 1
ATOM 1751 N N . ILE B 1 9 ? -5.445 13.391 4.547 1 98.44 9 ILE B N 1
ATOM 1752 C CA . ILE B 1 9 ? -5.758 11.984 4.352 1 98.44 9 ILE B CA 1
ATOM 1753 C C . ILE B 1 9 ? -5.551 11.219 5.66 1 98.44 9 ILE B C 1
ATOM 1755 O O . ILE B 1 9 ? -4.418 11.086 6.129 1 98.44 9 ILE B O 1
ATOM 1759 N N . THR B 1 10 ? -6.594 10.742 6.262 1 97.31 10 THR B N 1
ATOM 1760 C CA . THR B 1 10 ? -6.492 9.977 7.5 1 97.31 10 THR B CA 1
ATOM 1761 C C . THR B 1 10 ? -6.453 8.477 7.207 1 97.31 10 THR B C 1
ATOM 1763 O O . THR B 1 10 ? -6.316 8.07 6.051 1 97.31 10 THR B O 1
ATOM 1766 N N . ASN B 1 11 ? -6.547 7.645 8.242 1 93.19 11 ASN B N 1
ATOM 1767 C CA . ASN B 1 11 ? -6.562 6.195 8.078 1 93.19 11 ASN B CA 1
ATOM 1768 C C . ASN B 1 11 ? -7.871 5.715 7.457 1 93.19 11 ASN B C 1
ATOM 1770 O O . ASN B 1 11 ? -7.938 4.613 6.906 1 93.19 11 ASN B O 1
ATOM 1774 N N . ARG B 1 12 ? -8.914 6.609 7.508 1 91.62 12 ARG B N 1
ATOM 1775 C CA . ARG B 1 12 ? -10.227 6.066 7.16 1 91.62 12 ARG B CA 1
ATOM 1776 C C . ARG B 1 12 ? -10.953 6.984 6.188 1 91.62 12 ARG B C 1
ATOM 1778 O O . ARG B 1 12 ? -11.93 6.578 5.555 1 91.62 12 ARG B O 1
ATOM 1785 N N . ASN B 1 13 ? -10.539 8.195 6.164 1 96.44 13 ASN B N 1
ATOM 1786 C CA . ASN B 1 13 ? -11.281 9.156 5.348 1 96.44 13 ASN B CA 1
ATOM 1787 C C . ASN B 1 13 ? -10.422 10.367 4.988 1 96.44 13 ASN B C 1
ATOM 1789 O O . ASN B 1 13 ? -9.211 10.367 5.219 1 96.44 13 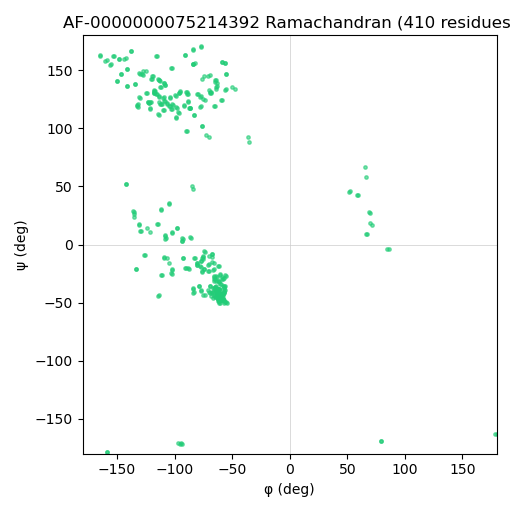ASN B O 1
ATOM 1793 N N . ILE B 1 14 ? -11.047 11.305 4.273 1 98.25 14 ILE B N 1
ATOM 1794 C CA . ILE B 1 14 ? -10.43 12.57 3.902 1 98.25 14 ILE B CA 1
ATOM 1795 C C . ILE B 1 14 ? -11.055 13.703 4.699 1 98.25 14 ILE B C 1
ATOM 1797 O O . ILE B 1 14 ? -12.281 13.867 4.707 1 98.25 14 ILE B O 1
ATOM 1801 N N . LEU B 1 15 ? -10.242 14.477 5.441 1 98.38 15 LEU B N 1
ATOM 1802 C CA . LEU B 1 15 ? -10.719 15.672 6.133 1 98.38 15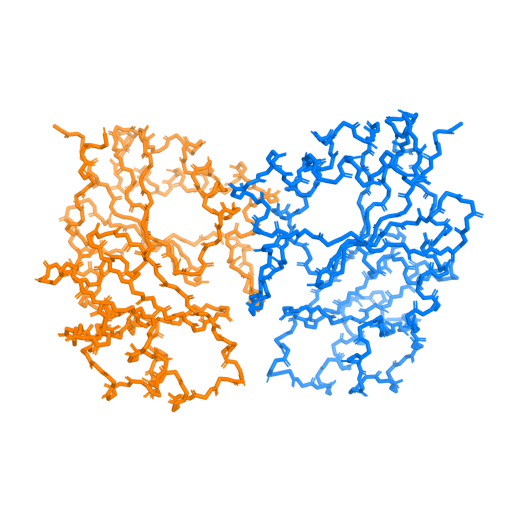 LEU B CA 1
ATOM 1803 C C . LEU B 1 15 ? -10.391 16.922 5.332 1 98.38 15 LEU B C 1
ATOM 1805 O O . LEU B 1 15 ? -9.25 17.125 4.922 1 98.38 15 LEU B O 1
ATOM 1809 N N . VAL B 1 16 ? -11.406 17.734 5.105 1 98.12 16 VAL B N 1
ATOM 1810 C CA . VAL B 1 16 ? -11.234 18.984 4.363 1 98.12 16 VAL B CA 1
ATOM 1811 C C . VAL B 1 16 ? -11.578 20.172 5.266 1 98.12 16 VAL B C 1
ATOM 1813 O O . VAL B 1 16 ? -12.609 20.172 5.938 1 98.12 16 VAL B O 1
ATOM 1816 N N . LYS B 1 17 ? -10.672 21.141 5.277 1 96.88 17 LYS B N 1
ATOM 1817 C CA . LYS B 1 17 ? -10.961 22.344 6.051 1 96.88 17 LYS B CA 1
ATOM 1818 C C . LYS B 1 17 ? -12.18 23.078 5.492 1 96.88 17 LYS B C 1
ATOM 1820 O O . LYS B 1 17 ? -12.281 23.281 4.281 1 96.88 17 LYS B O 1
ATOM 1825 N N . GLU B 1 18 ? -12.992 23.484 6.395 1 94.19 18 GLU B N 1
ATOM 1826 C CA . GLU B 1 18 ? -14.148 24.281 5.992 1 94.19 18 GLU B CA 1
ATOM 1827 C C . GLU B 1 18 ? -13.734 25.703 5.629 1 94.19 18 GLU B C 1
ATOM 1829 O O . GLU B 1 18 ? -12.812 26.266 6.227 1 94.19 18 GLU B O 1
ATOM 1834 N N . LYS B 1 19 ? -14.336 26.328 4.691 1 87.25 19 LYS B N 1
ATOM 1835 C CA . LYS B 1 19 ? -13.977 27.609 4.098 1 87.25 19 LYS B CA 1
ATOM 1836 C C . LYS B 1 19 ? -13.906 28.703 5.16 1 87.25 19 LYS B C 1
ATOM 1838 O O . LYS B 1 19 ? -12.914 29.438 5.242 1 87.25 19 LYS B O 1
ATOM 1843 N N . ASP B 1 20 ? -14.859 28.875 5.973 1 81.75 20 ASP B N 1
ATOM 1844 C CA . ASP B 1 20 ? -14.914 30.062 6.832 1 81.75 20 ASP B CA 1
ATOM 1845 C C . ASP B 1 20 ? -14.789 29.672 8.305 1 81.75 20 ASP B C 1
ATOM 1847 O O . ASP B 1 20 ? -15.086 30.484 9.188 1 81.75 20 ASP B O 1
ATOM 1851 N N . GLU B 1 21 ? -14.289 28.438 8.523 1 83.06 21 GLU B N 1
ATOM 1852 C CA . GLU B 1 21 ? -14.156 27.953 9.898 1 83.06 21 GLU B CA 1
ATOM 1853 C C . GLU B 1 21 ? -12.875 27.141 10.078 1 83.06 21 GLU B C 1
ATOM 1855 O O . GLU B 1 21 ? -12.305 26.641 9.109 1 83.06 21 GLU B O 1
ATOM 1860 N N . ASN B 1 22 ? -12.414 27.203 11.297 1 85.69 22 ASN B N 1
ATOM 1861 C CA . ASN B 1 22 ? -11.281 26.344 11.625 1 85.69 22 ASN B CA 1
ATOM 1862 C C . ASN B 1 22 ? -11.742 24.938 12.016 1 85.69 22 ASN B C 1
ATOM 1864 O O . ASN B 1 22 ? -11.391 24.453 13.094 1 85.69 22 ASN B O 1
ATOM 1868 N N . LYS B 1 23 ? -12.555 24.453 11.141 1 93.56 23 LYS B N 1
ATOM 1869 C CA . LYS B 1 23 ? -13.102 23.125 11.328 1 93.56 23 LYS B CA 1
ATOM 1870 C C . LYS B 1 23 ? -12.883 22.25 10.086 1 93.56 23 LYS B C 1
ATOM 1872 O O . LYS B 1 23 ? -12.742 22.781 8.977 1 93.56 23 LYS B O 1
ATOM 1877 N N . PHE B 1 24 ? -12.758 21 10.391 1 97.31 24 PHE B N 1
ATOM 1878 C CA . PHE B 1 24 ? -12.586 20.047 9.305 1 97.31 24 PHE B CA 1
ATOM 1879 C C . PHE B 1 24 ? -13.836 19.188 9.141 1 97.31 24 PHE B C 1
ATOM 1881 O O . PHE B 1 24 ? -14.438 18.766 10.133 1 97.31 24 PHE B O 1
ATOM 1888 N N . VAL B 1 25 ? -14.172 18.969 7.891 1 97.62 25 VAL B N 1
ATOM 1889 C CA . VAL B 1 25 ? -15.297 18.109 7.559 1 97.62 25 VAL B CA 1
ATOM 1890 C C . VAL B 1 25 ? -14.805 16.844 6.852 1 97.62 25 VAL B C 1
ATOM 1892 O O . VAL B 1 25 ? -13.922 16.922 5.996 1 97.62 25 VAL B O 1
ATOM 1895 N N . ALA B 1 26 ? -15.461 15.75 7.207 1 97.69 26 ALA B N 1
ATOM 1896 C CA . ALA B 1 26 ? -15.008 14.453 6.691 1 97.69 26 ALA B CA 1
ATOM 1897 C C . ALA B 1 26 ? -15.695 14.125 5.371 1 97.69 26 ALA B C 1
ATOM 1899 O O . ALA B 1 26 ? -16.906 14.305 5.23 1 97.69 26 ALA B O 1
ATOM 1900 N N . PHE B 1 27 ? -14.945 13.727 4.383 1 98.12 27 PHE B N 1
ATOM 1901 C CA . PHE B 1 27 ? -15.422 13.055 3.18 1 98.12 27 PHE B CA 1
ATOM 1902 C C . PHE B 1 27 ? -15.234 11.547 3.293 1 98.12 27 PHE B C 1
ATOM 1904 O O . PHE B 1 27 ? -14.102 11.062 3.43 1 98.12 27 PHE B O 1
ATOM 1911 N N . ASN B 1 28 ? -16.312 10.828 3.258 1 95.88 28 ASN B N 1
ATOM 1912 C CA . ASN B 1 28 ? -16.312 9.367 3.24 1 95.88 28 ASN B CA 1
ATOM 1913 C C . ASN B 1 28 ? -16.844 8.828 1.914 1 95.88 28 ASN B C 1
ATOM 1915 O O . ASN B 1 28 ? -17.953 9.172 1.489 1 95.88 28 ASN B O 1
ATOM 1919 N N . MET B 1 29 ? -16 8.055 1.302 1 93.56 29 MET B N 1
ATOM 1920 C CA . MET B 1 29 ? -16.453 7.43 0.06 1 93.56 29 MET B CA 1
ATOM 1921 C C . MET B 1 29 ? -17.359 6.242 0.347 1 93.56 29 MET B C 1
ATOM 1923 O O . MET B 1 29 ? -16.969 5.309 1.048 1 93.56 29 MET B O 1
ATOM 1927 N N . PRO B 1 30 ? -18.484 6.254 -0.242 1 89.5 30 PRO B N 1
ATOM 1928 C CA . PRO B 1 30 ? -19.391 5.117 -0.026 1 89.5 30 PRO B CA 1
ATOM 1929 C C . PRO B 1 30 ? -18.828 3.807 -0.574 1 89.5 30 PRO B C 1
ATOM 1931 O O . PRO B 1 30 ? -18.203 3.797 -1.636 1 89.5 30 PRO B O 1
ATOM 1934 N N . GLY B 1 31 ? -19.016 2.74 0.139 1 88 31 GLY B N 1
ATOM 1935 C CA . GLY B 1 31 ? -18.688 1.412 -0.353 1 88 31 GLY B CA 1
ATOM 1936 C C . GLY B 1 31 ? -17.234 1.033 -0.118 1 88 31 GLY B C 1
ATOM 1937 O O . GLY B 1 31 ? -16.797 -0.05 -0.513 1 88 31 GLY B O 1
ATOM 1938 N N . ILE B 1 32 ? -16.484 1.958 0.406 1 90.06 32 ILE B N 1
ATOM 1939 C CA . ILE B 1 32 ? -15.094 1.646 0.721 1 90.06 32 ILE B CA 1
ATOM 1940 C C . ILE B 1 32 ? -15.023 0.884 2.043 1 90.06 32 ILE B C 1
ATOM 1942 O O . ILE B 1 32 ? -15.648 1.28 3.029 1 90.06 32 ILE B O 1
ATOM 1946 N N . GLU B 1 33 ? -14.32 -0.228 2.006 1 89.5 33 GLU B N 1
ATOM 1947 C CA . GLU B 1 33 ? -14.172 -1.064 3.193 1 89.5 33 GLU B CA 1
ATOM 1948 C C . GLU B 1 33 ? -12.805 -0.86 3.848 1 89.5 33 GLU B C 1
ATOM 1950 O O . GLU B 1 33 ? -11.852 -0.44 3.188 1 89.5 33 GLU B O 1
ATOM 1955 N N . ASP B 1 34 ? -12.867 -1.096 5.16 1 92.31 34 ASP B N 1
ATOM 1956 C CA . ASP B 1 34 ? -11.602 -1.104 5.875 1 92.31 34 ASP B CA 1
ATOM 1957 C C . ASP B 1 34 ? -10.852 -2.42 5.656 1 92.31 34 ASP B C 1
ATOM 1959 O O . ASP B 1 34 ? -11.375 -3.492 5.98 1 92.31 34 ASP B O 1
ATOM 1963 N N . ILE B 1 35 ? -9.672 -2.342 5.07 1 94.94 35 ILE B N 1
ATOM 1964 C CA . ILE B 1 35 ? -8.805 -3.5 4.859 1 94.94 35 ILE B CA 1
ATOM 1965 C C . ILE B 1 35 ? -7.52 -3.338 5.664 1 94.94 35 ILE B C 1
ATOM 1967 O O . ILE B 1 35 ? -6.867 -2.295 5.598 1 94.94 35 ILE B O 1
ATOM 1971 N N . PRO B 1 36 ? -7.172 -4.387 6.434 1 94.5 36 PRO B N 1
ATOM 1972 C CA . PRO B 1 36 ? -5.957 -4.254 7.238 1 94.5 36 PRO B CA 1
ATOM 1973 C C . PRO B 1 36 ? -4.727 -3.908 6.402 1 94.5 36 PRO B C 1
ATOM 1975 O O . PRO B 1 36 ? -4.551 -4.445 5.305 1 94.5 36 PRO B O 1
ATOM 1978 N N . ASN B 1 37 ? -3.961 -2.93 6.859 1 94.88 37 ASN B N 1
ATOM 1979 C CA . ASN B 1 37 ? -2.637 -2.582 6.352 1 94.88 37 ASN B CA 1
ATOM 1980 C C . ASN B 1 37 ? -2.711 -2.027 4.93 1 94.88 37 ASN B C 1
ATOM 1982 O O . ASN B 1 37 ? -1.686 -1.889 4.262 1 94.88 37 ASN B O 1
ATOM 1986 N N . ILE B 1 38 ? -3.846 -1.765 4.43 1 96.38 38 ILE B N 1
ATOM 1987 C CA . ILE B 1 38 ? -4.016 -1.164 3.109 1 96.38 38 ILE B CA 1
ATOM 1988 C C . ILE B 1 38 ? -4.777 0.153 3.236 1 96.38 38 ILE B C 1
ATOM 1990 O O . ILE B 1 38 ? -5.926 0.172 3.693 1 96.38 38 ILE B O 1
ATOM 1994 N N . PRO B 1 39 ? -4.133 1.219 2.875 1 96.56 39 PRO B N 1
ATOM 1995 C CA . PRO B 1 39 ? -4.859 2.49 2.924 1 96.56 39 PRO B CA 1
ATOM 1996 C C . PRO B 1 39 ? -6.152 2.463 2.115 1 96.56 39 PRO B C 1
ATOM 1998 O O . PRO B 1 39 ? -6.199 1.871 1.034 1 96.56 39 PRO B O 1
ATOM 2001 N N . PHE B 1 40 ? -7.152 3.176 2.576 1 96.44 40 PHE B N 1
ATOM 2002 C CA . PHE B 1 40 ? -8.492 3.104 1.998 1 96.44 40 PHE B CA 1
ATOM 2003 C C . PHE B 1 40 ? -8.484 3.625 0.566 1 96.44 40 PHE B C 1
ATOM 2005 O O . PHE B 1 40 ? -9.273 3.166 -0.268 1 96.44 40 PHE B O 1
ATOM 2012 N N . TYR B 1 41 ? -7.605 4.535 0.285 1 97.06 41 TYR B N 1
ATOM 2013 C CA . TYR B 1 41 ? -7.645 5.207 -1.008 1 97.06 41 TYR B CA 1
ATOM 2014 C C . TYR B 1 41 ? -7.109 4.305 -2.111 1 97.06 41 TYR B C 1
ATOM 2016 O O . TYR B 1 41 ? -7.25 4.609 -3.297 1 97.06 41 TYR B O 1
ATOM 2024 N N . HIS B 1 42 ? -6.508 3.18 -1.746 1 97 42 HIS B N 1
ATOM 2025 C CA . HIS B 1 42 ? -6.152 2.199 -2.768 1 97 42 HIS B CA 1
ATOM 2026 C C . HIS B 1 42 ? -7.387 1.737 -3.535 1 97 42 HIS B C 1
ATOM 2028 O O . HIS B 1 42 ? -7.297 1.407 -4.719 1 97 42 HIS B O 1
ATOM 2034 N N . GLN B 1 43 ? -8.469 1.75 -2.902 1 94.69 43 GLN B N 1
ATOM 2035 C CA . GLN B 1 43 ? -9.719 1.27 -3.475 1 94.69 43 GLN B CA 1
ATOM 2036 C C . GLN B 1 43 ? -10.305 2.287 -4.449 1 94.69 43 GLN B C 1
ATOM 2038 O O . GLN B 1 43 ? -11.203 1.964 -5.227 1 94.69 43 GLN B O 1
ATOM 2043 N N . PHE B 1 44 ? -9.812 3.527 -4.438 1 96.25 44 PHE B N 1
ATOM 2044 C CA . PHE B 1 44 ? -10.273 4.531 -5.383 1 96.25 44 PHE B CA 1
ATOM 2045 C C . PHE B 1 44 ? -9.891 4.152 -6.809 1 96.25 44 PHE B C 1
ATOM 2047 O O . PHE B 1 44 ? -10.57 4.535 -7.766 1 96.25 44 PHE B O 1
ATOM 2054 N N . ALA B 1 45 ? -8.836 3.422 -6.918 1 94.44 45 ALA B N 1
ATOM 2055 C CA . ALA B 1 45 ? -8.25 3.16 -8.227 1 94.44 45 ALA B CA 1
ATOM 2056 C C . ALA B 1 45 ? -9.203 2.352 -9.109 1 94.44 45 ALA B C 1
ATOM 2058 O O . ALA B 1 45 ? -9.211 2.506 -10.328 1 94.44 45 ALA B O 1
ATOM 2059 N N . SER B 1 46 ? -10.023 1.501 -8.523 1 90.69 46 SER B N 1
ATOM 2060 C CA . SER B 1 46 ? -10.938 0.654 -9.273 1 90.69 46 SER B CA 1
ATOM 2061 C C . SER B 1 46 ? -12.156 1.441 -9.75 1 90.69 46 SER B C 1
ATOM 2063 O O . SER B 1 46 ? -12.859 1.013 -10.664 1 90.69 46 SER B O 1
ATOM 2065 N N . LYS B 1 47 ? -12.414 2.506 -9.18 1 93.06 47 LYS B N 1
ATOM 2066 C CA . LYS B 1 47 ? -13.57 3.344 -9.492 1 93.06 47 LYS B CA 1
ATOM 2067 C C . LYS B 1 47 ? -13.219 4.824 -9.406 1 93.06 47 LYS B C 1
ATOM 2069 O O . LYS B 1 47 ? -13.914 5.598 -8.75 1 93.06 47 LYS B O 1
ATOM 2074 N N . ILE B 1 48 ? -12.211 5.164 -10.078 1 94.69 48 ILE B N 1
ATOM 2075 C CA . ILE B 1 48 ? -11.594 6.469 -9.891 1 94.69 48 ILE B CA 1
ATOM 2076 C C . ILE B 1 48 ? -12.562 7.57 -10.305 1 94.69 48 ILE B C 1
ATOM 2078 O O . ILE B 1 48 ? -12.727 8.562 -9.594 1 94.69 48 ILE B O 1
ATOM 2082 N N . SER B 1 49 ? -13.234 7.406 -11.453 1 95.25 49 SER B N 1
ATOM 2083 C CA . SER B 1 49 ? -14.148 8.422 -11.945 1 95.25 49 SER B CA 1
ATOM 2084 C C . SER B 1 49 ? -15.305 8.648 -10.969 1 95.25 49 SER B C 1
ATOM 2086 O O . SER B 1 49 ? -15.695 9.789 -10.711 1 95.25 49 SER B O 1
ATOM 2088 N N . GLU B 1 50 ? -15.82 7.594 -10.484 1 96.25 50 GLU B N 1
ATOM 2089 C CA . GLU B 1 50 ? -16.906 7.68 -9.508 1 96.25 50 GLU B CA 1
ATOM 2090 C C . GLU B 1 50 ? -16.438 8.391 -8.242 1 96.25 50 GLU B C 1
ATOM 2092 O O . GLU B 1 50 ? -17.141 9.281 -7.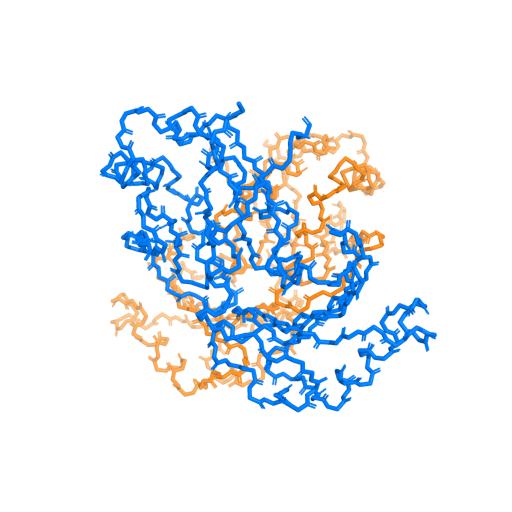738 1 96.25 50 GLU B O 1
ATOM 2097 N N . CYS B 1 51 ? -15.273 8.016 -7.73 1 96.81 51 CYS B N 1
ATOM 2098 C CA . CYS B 1 51 ? -14.734 8.625 -6.52 1 96.81 51 CYS B CA 1
ATOM 2099 C C . CYS B 1 51 ? -14.492 10.117 -6.719 1 96.81 51 CYS B C 1
ATOM 2101 O O . CYS B 1 51 ? -14.812 10.922 -5.848 1 96.81 51 CYS B O 1
ATOM 2103 N N . GLN B 1 52 ? -13.992 10.453 -7.863 1 97.56 52 GLN B N 1
ATOM 2104 C CA . GLN B 1 52 ? -13.734 11.852 -8.172 1 97.56 52 GLN B CA 1
ATOM 2105 C C . GLN B 1 52 ? -15.039 12.641 -8.273 1 97.56 52 GLN B C 1
ATOM 2107 O O . GLN B 1 52 ? -15.102 13.797 -7.852 1 97.56 52 GLN B O 1
ATOM 2112 N N . TYR B 1 53 ? -16.031 12.031 -8.812 1 97.19 53 TYR B N 1
ATOM 2113 C CA . TYR B 1 53 ? -17.328 12.68 -8.922 1 97.19 53 TYR B CA 1
ATOM 2114 C C . TYR B 1 53 ? -17.891 13.016 -7.539 1 97.19 53 TYR B C 1
ATOM 2116 O O . TYR B 1 53 ? -18.281 14.148 -7.281 1 97.19 53 TYR B O 1
ATOM 2124 N N . TYR B 1 54 ? -17.875 12.055 -6.664 1 97.5 54 TYR B N 1
ATOM 2125 C CA . TYR B 1 54 ? -18.406 12.273 -5.32 1 97.5 54 TYR B CA 1
ATOM 2126 C C . TYR B 1 54 ? -17.578 13.32 -4.574 1 97.5 54 TYR B C 1
ATOM 2128 O O . TYR B 1 54 ? -18.125 14.141 -3.842 1 97.5 54 TYR B O 1
ATOM 2136 N N . PHE B 1 55 ? -16.312 13.281 -4.75 1 98.31 55 PHE B N 1
ATOM 2137 C CA . PHE B 1 55 ? -15.453 14.266 -4.098 1 98.31 55 PHE B CA 1
ATOM 2138 C C . PHE B 1 55 ? -15.742 15.664 -4.633 1 98.31 55 PHE B C 1
ATOM 2140 O O . PHE B 1 55 ? -15.812 16.625 -3.863 1 98.31 55 PHE B O 1
ATOM 2147 N N . LYS B 1 56 ? -15.891 15.742 -5.91 1 98.06 56 LYS B N 1
ATOM 2148 C CA . LYS B 1 56 ? -16.219 17.016 -6.531 1 98.06 56 LYS B CA 1
ATOM 2149 C C . LYS B 1 56 ? -17.516 17.594 -5.973 1 98.06 56 LYS B C 1
ATOM 2151 O O . LYS B 1 56 ? -17.578 18.766 -5.605 1 98.06 56 LYS B O 1
ATOM 2156 N N . GLU B 1 57 ? -18.516 16.766 -5.914 1 98 57 GLU B N 1
ATOM 2157 C CA . GLU B 1 57 ? -19.781 17.219 -5.359 1 98 57 GLU B CA 1
ATOM 2158 C C . GLU B 1 57 ? -19.625 17.688 -3.92 1 98 57 GLU B C 1
ATOM 2160 O O . GLU B 1 57 ? -20.188 18.719 -3.537 1 98 57 GLU B O 1
ATOM 2165 N N . PHE B 1 58 ? -18.875 16.938 -3.182 1 98.06 58 PHE B N 1
ATOM 2166 C CA . PHE B 1 58 ? -18.578 17.281 -1.798 1 98.06 58 PHE B CA 1
ATOM 2167 C C . PHE B 1 58 ? -17.891 18.641 -1.718 1 98.06 58 PHE B C 1
ATOM 2169 O O . PHE B 1 58 ? -18.297 19.5 -0.939 1 98.06 58 PHE B O 1
ATOM 2176 N N . MET B 1 59 ? -16.938 18.922 -2.553 1 98.06 59 MET B N 1
ATOM 2177 C CA . MET B 1 59 ? -16.156 20.172 -2.549 1 98.06 59 MET B CA 1
ATOM 2178 C C . MET B 1 59 ? -17.016 21.344 -3.01 1 98.06 59 MET B C 1
ATOM 2180 O O . MET B 1 59 ? -16.891 22.453 -2.488 1 98.06 59 MET B O 1
ATOM 2184 N N . LEU B 1 60 ? -17.844 21.125 -3.988 1 97.81 60 LEU B N 1
ATOM 2185 C CA . LEU B 1 60 ? -18.719 22.172 -4.48 1 97.81 60 LEU B CA 1
ATOM 2186 C C . LEU B 1 60 ? -19.672 22.641 -3.389 1 97.81 60 LEU B C 1
ATOM 2188 O O . LEU B 1 60 ? -19.984 23.828 -3.287 1 97.81 60 LEU B O 1
ATOM 2192 N N . LYS B 1 61 ? -20.125 21.703 -2.615 1 97 61 LYS B N 1
ATOM 2193 C CA . LYS B 1 61 ? -21 22.047 -1.496 1 97 61 LYS B CA 1
ATOM 2194 C C . LYS B 1 61 ? -20.266 22.891 -0.464 1 97 61 LYS B C 1
ATOM 2196 O O . LYS B 1 61 ? -20.828 23.828 0.101 1 97 61 LYS B O 1
ATOM 2201 N N . LEU B 1 62 ? -19 22.609 -0.256 1 96.56 62 LEU B N 1
ATOM 2202 C CA . LEU B 1 62 ? -18.203 23.25 0.797 1 96.56 62 LEU B CA 1
ATOM 2203 C C . LEU B 1 62 ? -17.656 24.594 0.324 1 96.56 62 LEU B C 1
ATOM 2205 O O . LEU B 1 62 ? -17.594 25.547 1.099 1 96.56 62 LEU B O 1
ATOM 2209 N N . TYR B 1 63 ? -17.25 24.719 -0.956 1 96.12 63 TYR B N 1
ATOM 2210 C CA . TYR B 1 63 ? -16.453 25.859 -1.396 1 96.12 63 TYR B CA 1
ATOM 2211 C C . TYR B 1 63 ? -17.109 26.547 -2.594 1 96.12 63 TYR B C 1
ATOM 2213 O O . TYR B 1 63 ? -16.656 27.594 -3.039 1 96.12 63 TYR B O 1
ATOM 2221 N N . GLY B 1 64 ? -18.141 25.938 -3.162 1 95.75 64 GLY B N 1
ATOM 2222 C CA . GLY B 1 64 ? -18.797 26.516 -4.324 1 95.75 64 GLY B CA 1
ATOM 2223 C C . GLY B 1 64 ? -18.047 26.266 -5.617 1 95.75 64 GLY B C 1
ATOM 2224 O O . GLY B 1 64 ? -17.031 25.562 -5.633 1 95.75 64 GLY B O 1
ATOM 2225 N N . LYS B 1 65 ? -18.406 26.891 -6.668 1 93.81 65 LYS B N 1
ATOM 2226 C CA . LYS B 1 65 ? -17.938 26.641 -8.031 1 93.81 65 LYS B CA 1
ATOM 2227 C C . LYS B 1 65 ? -16.516 27.156 -8.234 1 93.81 65 LYS B C 1
ATOM 2229 O O . LYS B 1 65 ? -15.805 26.672 -9.109 1 93.81 65 LYS B O 1
ATOM 2234 N N . LYS B 1 66 ? -16.109 28.031 -7.43 1 94.12 66 LYS B N 1
ATOM 2235 C CA . LYS B 1 66 ? -14.797 28.656 -7.625 1 94.12 66 LYS B CA 1
ATOM 2236 C C . LYS B 1 66 ? -13.695 27.828 -6.977 1 94.12 66 LYS B C 1
ATOM 2238 O O . LYS B 1 66 ? -12.531 28.234 -6.961 1 94.12 66 LYS B O 1
ATOM 2243 N N . VAL B 1 67 ? -14.023 26.688 -6.484 1 95.88 67 VAL B N 1
ATOM 2244 C CA . VAL B 1 67 ? -13.086 25.844 -5.766 1 95.88 67 VAL B CA 1
ATOM 2245 C C . VAL B 1 67 ? -11.914 25.469 -6.684 1 95.88 67 VAL B C 1
ATOM 2247 O O . VAL B 1 67 ? -10.789 25.281 -6.219 1 95.88 67 VAL B O 1
ATOM 2250 N N . SER B 1 68 ? -12.109 25.453 -7.969 1 95.38 68 SER B N 1
ATOM 2251 C CA . SER B 1 68 ? -11.102 25.031 -8.938 1 95.38 68 SER B CA 1
ATOM 2252 C C . SER B 1 68 ? -9.938 26.016 -8.977 1 95.38 68 SER B C 1
ATOM 2254 O O . SER B 1 68 ? -8.891 25.719 -9.555 1 95.38 68 SER B O 1
ATOM 2256 N N . LYS B 1 69 ? -10.023 27.094 -8.344 1 94.94 69 LYS B N 1
ATOM 2257 C CA . LYS B 1 69 ? -8.969 28.109 -8.336 1 94.94 69 LYS B CA 1
ATOM 2258 C C . LYS B 1 69 ? -8.023 27.906 -7.156 1 94.94 69 LYS B C 1
ATOM 2260 O O . LYS B 1 69 ? -6.984 28.562 -7.07 1 94.94 69 LYS B O 1
ATOM 2265 N N . TYR B 1 70 ? -8.422 27.062 -6.262 1 95.06 70 TYR B N 1
ATOM 2266 C CA . TYR B 1 70 ? -7.652 26.859 -5.043 1 95.06 70 TYR B CA 1
ATOM 2267 C C . TYR B 1 70 ? -6.527 25.859 -5.273 1 95.06 70 TYR B C 1
ATOM 2269 O O . TYR B 1 70 ? -6.598 25.031 -6.195 1 95.06 70 TYR B O 1
ATOM 2277 N N . VAL B 1 71 ? -5.508 25.984 -4.441 1 96.12 71 VAL B N 1
ATOM 2278 C CA . VAL B 1 71 ? -4.469 24.969 -4.324 1 96.12 71 VAL B CA 1
ATOM 2279 C C . VAL B 1 71 ? -4.781 24.031 -3.154 1 96.12 71 VAL B C 1
ATOM 2281 O O . VAL B 1 71 ? -5.145 24.484 -2.068 1 96.12 71 VAL B O 1
ATOM 2284 N N . PHE B 1 72 ? -4.73 22.719 -3.414 1 97.44 72 PHE B N 1
ATOM 2285 C CA . PHE B 1 72 ? -4.914 21.75 -2.338 1 97.44 72 PHE B CA 1
ATOM 2286 C C . PHE B 1 72 ? -3.588 21.453 -1.646 1 97.44 72 PHE B C 1
ATOM 2288 O O . PHE B 1 72 ? -2.625 21.031 -2.291 1 97.44 72 PHE B O 1
ATOM 2295 N N . ALA B 1 73 ? -3.531 21.781 -0.359 1 97.12 73 ALA B N 1
ATOM 2296 C CA . ALA B 1 73 ? -2.445 21.312 0.492 1 97.12 73 ALA B CA 1
ATOM 2297 C C . ALA B 1 73 ? -2.803 19.969 1.131 1 97.12 73 ALA B C 1
ATOM 2299 O O . ALA B 1 73 ? -3.488 19.922 2.154 1 97.12 73 ALA B O 1
ATOM 2300 N N . ILE B 1 74 ? -2.324 18.953 0.525 1 98.06 74 ILE B N 1
ATOM 2301 C CA . ILE B 1 74 ? -2.682 17.594 0.942 1 98.06 74 ILE B CA 1
ATOM 2302 C C . ILE B 1 74 ? -1.667 17.078 1.964 1 98.06 74 ILE B C 1
ATOM 2304 O O . ILE B 1 74 ? -0.474 16.984 1.667 1 98.06 74 ILE B O 1
ATOM 2308 N N . ILE B 1 75 ? -2.121 16.781 3.115 1 98.12 75 ILE B N 1
ATOM 2309 C CA . ILE B 1 75 ? -1.311 16.188 4.172 1 98.12 75 ILE B CA 1
ATOM 2310 C C . ILE B 1 75 ? -1.585 14.68 4.254 1 98.12 75 ILE B C 1
ATOM 2312 O O . ILE B 1 75 ? -2.723 14.266 4.48 1 98.12 75 ILE B O 1
ATOM 2316 N N . VAL B 1 76 ? -0.566 13.875 4.066 1 98.38 76 VAL B N 1
ATOM 2317 C CA . VAL B 1 76 ? -0.73 12.43 3.963 1 98.38 76 VAL B CA 1
ATOM 2318 C C . VAL B 1 76 ? -0.031 11.742 5.137 1 98.38 76 VAL B C 1
ATOM 2320 O O . VAL B 1 76 ? 0.822 12.344 5.793 1 98.38 76 VAL B O 1
ATOM 2323 N N . PRO B 1 77 ? -0.393 10.453 5.41 1 98.31 77 PRO B N 1
ATOM 2324 C CA . PRO B 1 77 ? 0.36 9.68 6.402 1 98.31 77 PRO B CA 1
ATOM 2325 C C . PRO B 1 77 ? 1.853 9.609 6.086 1 98.31 77 PRO B C 1
ATOM 2327 O O . PRO B 1 77 ? 2.244 9.703 4.918 1 98.31 77 PRO B O 1
ATOM 2330 N N . ASP B 1 78 ? 2.602 9.398 7.082 1 98.19 78 ASP B N 1
ATOM 2331 C CA . ASP B 1 78 ? 4.051 9.492 6.961 1 98.19 78 ASP B CA 1
ATOM 2332 C C . ASP B 1 78 ? 4.613 8.336 6.137 1 98.19 78 ASP B C 1
ATOM 2334 O O . ASP B 1 78 ? 5.719 8.438 5.598 1 98.19 78 ASP B O 1
ATOM 2338 N N . ASP B 1 79 ? 3.869 7.234 6.062 1 97.44 79 ASP B N 1
ATOM 2339 C CA . ASP B 1 79 ? 4.379 6.086 5.32 1 97.44 79 ASP B CA 1
ATOM 2340 C C . ASP B 1 79 ? 3.791 6.039 3.91 1 97.44 79 ASP B C 1
ATOM 2342 O O . ASP B 1 79 ? 3.807 4.988 3.262 1 97.44 79 ASP B O 1
ATOM 2346 N N . THR B 1 80 ? 3.182 7.109 3.461 1 97.81 80 THR B N 1
ATOM 2347 C CA . THR B 1 80 ? 2.715 7.172 2.08 1 97.81 80 THR B CA 1
ATOM 2348 C C . THR B 1 80 ? 3.877 6.988 1.108 1 97.81 80 THR B C 1
ATOM 2350 O O . THR B 1 80 ? 4.859 7.73 1.159 1 97.81 80 THR B O 1
ATOM 2353 N N . THR B 1 81 ? 3.74 6.027 0.253 1 97 81 THR B N 1
ATOM 2354 C CA . THR B 1 81 ? 4.832 5.68 -0.652 1 97 81 THR B CA 1
ATOM 2355 C C . THR B 1 81 ? 4.824 6.586 -1.881 1 97 81 THR B C 1
ATOM 2357 O O . THR B 1 81 ? 3.85 7.301 -2.125 1 97 81 THR B O 1
ATOM 2360 N N . ALA B 1 82 ? 5.91 6.535 -2.654 1 95.06 82 ALA B N 1
ATOM 2361 C CA . ALA B 1 82 ? 5.992 7.309 -3.893 1 95.06 82 ALA B CA 1
ATOM 2362 C C . ALA B 1 82 ? 4.844 6.957 -4.832 1 95.06 82 ALA B C 1
ATOM 2364 O O . ALA B 1 82 ? 4.258 7.84 -5.465 1 95.06 82 ALA B O 1
ATOM 2365 N N . LEU B 1 83 ? 4.562 5.668 -4.879 1 97.31 83 LEU B N 1
ATOM 2366 C CA . LEU B 1 83 ? 3.441 5.215 -5.691 1 97.31 83 LEU B CA 1
ATOM 2367 C C . LEU B 1 83 ? 2.143 5.879 -5.25 1 97.31 83 LEU B C 1
ATOM 2369 O O . LEU B 1 83 ? 1.387 6.391 -6.078 1 97.31 83 LEU B O 1
ATOM 2373 N N . GLU B 1 84 ? 1.919 5.906 -4.039 1 97.94 84 GLU B N 1
ATOM 2374 C CA . GLU B 1 84 ? 0.696 6.469 -3.477 1 97.94 84 GLU B CA 1
ATOM 2375 C C . GLU B 1 84 ? 0.654 7.984 -3.652 1 97.94 84 GLU B C 1
ATOM 2377 O O . GLU B 1 84 ? -0.41 8.555 -3.9 1 97.94 84 GLU B O 1
ATOM 2382 N N . HIS B 1 85 ? 1.839 8.641 -3.553 1 97.56 85 HIS B N 1
ATOM 2383 C CA . HIS B 1 85 ? 1.916 10.078 -3.811 1 97.56 85 HIS B CA 1
ATOM 2384 C C . HIS B 1 85 ? 1.473 10.406 -5.234 1 97.56 85 HIS B C 1
ATOM 2386 O O . HIS B 1 85 ? 0.69 11.336 -5.445 1 97.56 85 HIS B O 1
ATOM 2392 N N . ILE B 1 86 ? 1.955 9.656 -6.137 1 96.06 86 ILE B N 1
ATOM 2393 C CA . ILE B 1 86 ? 1.608 9.867 -7.539 1 96.06 86 ILE B CA 1
ATOM 2394 C C . ILE B 1 86 ? 0.105 9.688 -7.734 1 96.06 86 ILE B C 1
ATOM 2396 O O . ILE B 1 86 ? -0.555 10.523 -8.352 1 96.06 86 ILE B O 1
ATOM 2400 N N . PHE B 1 87 ? -0.41 8.633 -7.164 1 97.44 87 PHE B N 1
ATOM 2401 C CA . PHE B 1 87 ? -1.828 8.32 -7.309 1 97.44 87 PHE B CA 1
ATOM 2402 C C . PHE B 1 87 ? -2.686 9.438 -6.723 1 97.44 87 PHE B C 1
ATOM 2404 O O . PHE B 1 87 ? -3.619 9.922 -7.371 1 97.44 87 PHE B O 1
ATOM 2411 N N . LEU B 1 88 ? -2.365 9.867 -5.52 1 97.94 88 LEU B N 1
ATOM 2412 C CA . LEU B 1 88 ? -3.139 10.906 -4.844 1 97.94 88 LEU B CA 1
ATOM 2413 C C . LEU B 1 88 ? -3.059 12.219 -5.605 1 97.94 88 LEU B C 1
ATOM 2415 O O . LEU B 1 88 ? -4.059 12.93 -5.734 1 97.94 88 LEU B O 1
ATOM 2419 N N . ASN B 1 89 ? -1.882 12.508 -6.102 1 97.31 89 ASN B N 1
ATOM 2420 C CA . ASN B 1 89 ? -1.739 13.711 -6.914 1 97.31 89 ASN B CA 1
ATOM 2421 C C . ASN B 1 89 ? -2.672 13.688 -8.125 1 97.31 89 ASN B C 1
ATOM 2423 O O . ASN B 1 89 ? -3.42 14.641 -8.352 1 97.31 89 ASN B O 1
ATOM 2427 N N . GLU B 1 90 ? -2.682 12.594 -8.828 1 96.12 90 GLU B N 1
ATOM 2428 C CA . GLU B 1 90 ? -3.51 12.453 -10.023 1 96.12 90 GLU B CA 1
ATOM 2429 C C . GLU B 1 90 ? -4.992 12.461 -9.672 1 96.12 90 GLU B C 1
ATOM 2431 O O . GLU B 1 90 ? -5.805 13.055 -10.391 1 96.12 90 GLU B O 1
ATOM 2436 N N . PHE B 1 91 ? -5.363 11.797 -8.594 1 97.88 91 PHE B N 1
ATOM 2437 C CA . PHE B 1 91 ? -6.754 11.75 -8.156 1 97.88 91 PHE B CA 1
ATOM 2438 C C . PHE B 1 91 ? -7.305 13.156 -7.957 1 97.88 91 PHE B C 1
ATOM 2440 O O . PHE B 1 91 ? -8.352 13.5 -8.508 1 97.88 91 PHE B O 1
ATOM 2447 N N . PHE B 1 92 ? -6.535 13.977 -7.223 1 98.19 92 PHE B N 1
ATOM 2448 C CA . PHE B 1 92 ? -7.043 15.297 -6.867 1 98.19 92 PHE B CA 1
ATOM 2449 C C . PHE B 1 92 ? -6.949 16.25 -8.055 1 98.19 92 PHE B C 1
ATOM 2451 O O . PHE B 1 92 ? -7.871 17.031 -8.305 1 98.19 92 PHE B O 1
ATOM 2458 N N . LEU B 1 93 ? -5.848 16.188 -8.836 1 97.19 93 LEU B N 1
ATOM 2459 C CA . LEU B 1 93 ? -5.668 17.078 -9.984 1 97.19 93 LEU B CA 1
ATOM 2460 C C . LEU B 1 93 ? -6.77 16.859 -11.016 1 97.19 93 LEU B C 1
ATOM 2462 O O . LEU B 1 93 ? -7.219 17.797 -11.656 1 97.19 93 LEU B O 1
ATOM 2466 N N . HIS B 1 94 ? -7.27 15.672 -11.125 1 96.69 94 HIS B N 1
ATOM 2467 C CA . HIS B 1 94 ? -8.227 15.344 -12.172 1 96.69 94 HIS B CA 1
ATOM 2468 C C . HIS B 1 94 ? -9.648 15.305 -11.625 1 96.69 94 HIS B C 1
ATOM 2470 O O . HIS B 1 94 ? -10.57 14.844 -12.305 1 96.69 94 HIS B O 1
ATOM 2476 N N . SER B 1 95 ? -9.828 15.742 -10.43 1 96.56 95 SER B N 1
ATOM 2477 C CA . SER B 1 95 ? -11.172 15.836 -9.852 1 96.56 95 SER B CA 1
ATOM 2478 C C . SER B 1 95 ? -11.875 17.109 -10.281 1 96.56 95 SER B C 1
ATOM 2480 O O . SER B 1 95 ? -13.055 17.297 -10.008 1 96.56 95 SER B O 1
ATOM 2482 N N . ASP B 1 96 ? -11.188 18.094 -10.906 1 95.12 96 ASP B N 1
ATOM 2483 C CA . ASP B 1 96 ? -11.695 19.391 -11.352 1 95.12 96 ASP B CA 1
ATOM 2484 C C . ASP B 1 96 ? -12.031 20.281 -10.164 1 95.12 96 ASP B C 1
ATOM 2486 O O . ASP B 1 96 ? -12.961 21.094 -10.227 1 95.12 96 ASP B O 1
ATOM 2490 N N . THR B 1 97 ? -11.32 20.047 -9.047 1 97.06 97 THR B N 1
ATOM 2491 C CA . THR B 1 97 ? -11.68 20.797 -7.848 1 97.06 97 THR B CA 1
ATOM 2492 C C . THR B 1 97 ? -10.469 21.562 -7.316 1 97.06 97 THR B C 1
ATOM 2494 O O . THR B 1 97 ? -10.492 22.047 -6.184 1 97.06 97 THR B O 1
ATOM 2497 N N . CYS B 1 98 ? -9.469 21.672 -8.07 1 97.19 98 CYS B N 1
ATOM 2498 C CA . CYS B 1 98 ? -8.305 22.438 -7.629 1 97.19 98 CYS B CA 1
ATOM 2499 C C . CYS B 1 98 ? -7.445 22.844 -8.812 1 97.19 98 CYS B C 1
ATOM 2501 O O . CYS B 1 98 ? -7.551 22.266 -9.898 1 97.19 98 CYS B O 1
ATOM 2503 N N . LYS B 1 99 ? -6.676 23.844 -8.617 1 95.69 99 LYS B N 1
ATOM 2504 C CA . LYS B 1 99 ? -5.738 24.328 -9.617 1 95.69 99 LYS B CA 1
ATOM 2505 C C . LYS B 1 99 ? -4.438 23.531 -9.594 1 95.69 99 LYS B C 1
ATOM 2507 O O . LYS B 1 99 ? -3.816 23.312 -10.633 1 95.69 99 LYS B O 1
ATOM 2512 N N . ALA B 1 100 ? -4.012 23.25 -8.438 1 96.56 100 ALA B N 1
ATOM 2513 C CA . ALA B 1 100 ? -2.758 22.547 -8.203 1 96.56 100 ALA B CA 1
ATOM 2514 C C . ALA B 1 100 ? -2.799 21.781 -6.875 1 96.56 100 ALA B C 1
ATOM 2516 O O . ALA B 1 100 ? -3.697 22 -6.055 1 96.56 100 ALA B O 1
ATOM 2517 N N . VAL B 1 101 ? -1.863 20.844 -6.785 1 97.12 101 VAL B N 1
ATOM 2518 C CA . VAL B 1 101 ? -1.764 20.031 -5.578 1 97.12 101 VAL B CA 1
ATOM 2519 C C . VAL B 1 101 ? -0.354 20.141 -5 1 97.12 101 VAL B C 1
ATOM 2521 O O . VAL B 1 101 ? 0.631 20.094 -5.742 1 97.12 101 VAL B O 1
ATOM 2524 N N . ALA B 1 102 ? -0.243 20.406 -3.744 1 96.31 102 ALA B N 1
ATOM 2525 C CA . ALA B 1 102 ? 0.991 20.266 -2.975 1 96.31 102 ALA B CA 1
ATOM 2526 C C . ALA B 1 102 ? 0.833 19.234 -1.865 1 96.31 102 ALA B C 1
ATOM 2528 O O . ALA B 1 102 ? -0.144 19.25 -1.114 1 96.31 102 ALA B O 1
ATOM 2529 N N . GLN B 1 103 ? 1.787 18.328 -1.785 1 96.5 103 GLN B N 1
ATOM 2530 C CA . GLN B 1 103 ? 1.69 17.266 -0.784 1 96.5 103 GLN B CA 1
ATOM 2531 C C . GLN B 1 103 ? 2.781 17.406 0.273 1 96.5 103 GLN B C 1
ATOM 2533 O O . GLN B 1 103 ? 3.912 17.797 -0.041 1 96.5 103 GLN B O 1
ATOM 2538 N N . THR B 1 104 ? 2.469 17.156 1.429 1 96.06 104 THR B N 1
ATOM 2539 C CA . THR B 1 104 ? 3.395 17 2.547 1 96.06 104 THR B CA 1
ATOM 2540 C C . THR B 1 104 ? 2.936 15.891 3.482 1 96.06 104 THR B C 1
ATOM 2542 O O . THR B 1 104 ? 1.784 15.453 3.424 1 96.06 104 THR B O 1
ATOM 2545 N N . THR B 1 105 ? 3.818 15.367 4.281 1 97.25 105 THR B N 1
ATOM 2546 C CA . THR B 1 105 ? 3.441 14.312 5.219 1 97.25 105 THR B CA 1
ATOM 2547 C C . THR B 1 105 ? 3.01 14.914 6.555 1 97.25 105 THR B C 1
ATOM 2549 O O . THR B 1 105 ? 3.287 16.078 6.836 1 97.25 105 THR B O 1
ATOM 2552 N N . MET B 1 106 ? 2.33 14.109 7.359 1 97.62 106 MET B N 1
ATOM 2553 C CA . MET B 1 106 ? 1.949 14.539 8.703 1 97.62 106 MET B CA 1
ATOM 2554 C C . MET B 1 106 ? 3.176 14.93 9.516 1 97.62 106 MET B C 1
ATOM 2556 O O . MET B 1 106 ? 3.172 15.961 10.203 1 97.62 106 MET B O 1
ATOM 2560 N N . GLY B 1 107 ? 4.203 14.156 9.383 1 97.62 107 GLY B N 1
ATOM 2561 C CA . GLY B 1 107 ? 5.426 14.406 10.133 1 97.62 107 GLY B CA 1
ATOM 2562 C C . GLY B 1 107 ? 6.047 15.758 9.82 1 97.62 107 GLY B C 1
ATOM 2563 O O . GLY B 1 107 ? 6.578 16.422 10.711 1 97.62 107 GLY B O 1
ATOM 2564 N N . GLN B 1 108 ? 5.941 16.234 8.617 1 96.62 108 GLN B N 1
ATOM 2565 C CA . GLN B 1 108 ? 6.535 17.484 8.172 1 96.62 108 GLN B CA 1
ATOM 2566 C C . GLN B 1 108 ? 5.75 18.688 8.711 1 96.62 108 GLN B C 1
ATOM 2568 O O . GLN B 1 108 ? 6.238 19.812 8.672 1 96.62 108 GLN B O 1
ATOM 2573 N N . THR B 1 109 ? 4.543 18.422 9.25 1 95.88 109 THR B N 1
ATOM 2574 C CA . THR B 1 109 ? 3.68 19.531 9.656 1 95.88 109 THR B CA 1
ATOM 2575 C C . THR B 1 109 ? 3.631 19.641 11.18 1 95.88 109 THR B C 1
ATOM 2577 O O . THR B 1 109 ? 2.887 20.469 11.719 1 95.88 109 THR B O 1
ATOM 2580 N N . LEU B 1 110 ? 4.355 18.906 11.883 1 96.12 110 LEU B N 1
ATOM 2581 C CA . LEU B 1 110 ? 4.16 18.766 13.32 1 96.12 110 LEU B CA 1
ATOM 2582 C C . LEU B 1 110 ? 4.684 19.984 14.07 1 96.12 110 LEU B C 1
ATOM 2584 O O . LEU B 1 110 ? 4.285 20.234 15.211 1 96.12 110 LEU B O 1
ATOM 2588 N N . SER B 1 111 ? 5.59 20.703 13.5 1 92.62 111 SER B N 1
ATOM 2589 C CA . SER B 1 111 ? 6.148 21.812 14.266 1 92.62 111 SER B CA 1
ATOM 2590 C C . SER B 1 111 ? 6.383 23.031 13.383 1 92.62 111 SER B C 1
ATOM 2592 O O . SER B 1 111 ? 6.879 22.906 12.258 1 92.62 111 SER B O 1
ATOM 2594 N N . LYS B 1 112 ? 6.012 24.156 13.922 1 86.62 112 LYS B N 1
ATOM 2595 C CA . LYS B 1 112 ? 6.371 25.438 13.32 1 86.62 112 LYS B CA 1
ATOM 2596 C C . LYS B 1 112 ? 7.531 26.078 14.078 1 86.62 112 LYS B C 1
ATOM 2598 O O . LYS B 1 112 ? 8.242 26.922 13.523 1 86.62 112 LYS B O 1
ATOM 2603 N N . ALA B 1 113 ? 7.691 25.688 15.258 1 89.56 113 ALA B N 1
ATOM 2604 C CA . ALA B 1 113 ? 8.68 26.297 16.141 1 89.56 113 ALA B CA 1
ATOM 2605 C C . ALA B 1 113 ? 10.086 25.781 15.836 1 89.56 113 ALA B C 1
ATOM 2607 O O . ALA B 1 113 ? 11.062 26.516 15.969 1 89.56 113 ALA B O 1
ATOM 2608 N N . HIS B 1 114 ? 10.164 24.531 15.484 1 93.5 114 HIS B N 1
ATOM 2609 C CA . HIS B 1 114 ? 11.453 23.906 15.227 1 93.5 114 HIS B CA 1
ATOM 2610 C C . HIS B 1 114 ? 11.562 23.453 13.773 1 93.5 114 HIS B C 1
ATOM 2612 O O . HIS B 1 114 ? 10.695 22.734 13.273 1 93.5 114 HIS B O 1
ATOM 2618 N N . THR B 1 115 ? 12.664 23.781 13.156 1 93.75 115 THR B N 1
ATOM 2619 C CA . THR B 1 115 ? 12.891 23.391 11.766 1 93.75 115 THR B CA 1
ATOM 2620 C C . THR B 1 115 ? 13.547 22.016 11.688 1 93.75 115 THR B C 1
ATOM 2622 O O . THR B 1 115 ? 13.57 21.391 10.625 1 93.75 115 THR B O 1
ATOM 2625 N N . ARG B 1 116 ? 14.18 21.641 12.891 1 95.69 116 ARG B N 1
ATOM 2626 C CA . ARG B 1 116 ? 14.789 20.328 13.008 1 95.69 116 ARG B CA 1
ATOM 2627 C C . ARG B 1 116 ? 14.172 19.531 14.156 1 95.69 116 ARG B C 1
ATOM 2629 O O . ARG B 1 116 ? 14.156 20 15.297 1 95.69 116 ARG B O 1
ATOM 2636 N N . TYR B 1 117 ? 13.648 18.375 13.844 1 97.19 117 TYR B N 1
ATOM 2637 C CA . TYR B 1 117 ? 13.023 17.594 14.891 1 97.19 117 TYR B CA 1
ATOM 2638 C C . TYR B 1 117 ? 12.805 16.156 14.438 1 97.19 117 TYR B C 1
ATOM 2640 O O . TYR B 1 117 ? 12.922 15.844 13.25 1 97.19 117 TYR B O 1
ATOM 2648 N N . ILE B 1 118 ? 12.57 15.266 15.398 1 97.81 118 ILE B N 1
ATOM 2649 C CA . ILE B 1 118 ? 12.156 13.891 15.164 1 97.81 118 ILE B CA 1
ATOM 2650 C C . ILE B 1 118 ? 10.641 13.781 15.25 1 97.81 118 ILE B C 1
ATOM 2652 O O . ILE B 1 118 ? 10.023 14.359 16.156 1 97.81 118 ILE B O 1
ATOM 2656 N N . SER B 1 119 ? 10.07 13.164 14.297 1 98.31 119 SER B N 1
ATOM 2657 C CA . SER B 1 119 ? 8.641 12.883 14.336 1 98.31 119 SER B CA 1
ATOM 2658 C C . SER B 1 119 ? 8.375 11.391 14.484 1 98.31 119 SER B C 1
ATOM 2660 O O . SER B 1 119 ? 9.07 10.57 13.883 1 98.31 119 SER B O 1
ATOM 2662 N N . LEU B 1 120 ? 7.438 11.031 15.359 1 98.69 120 LEU B N 1
ATOM 2663 C CA . LEU B 1 120 ? 6.953 9.664 15.523 1 98.69 120 LEU B CA 1
ATOM 2664 C C . LEU B 1 120 ? 5.441 9.594 15.328 1 98.69 120 LEU B C 1
ATOM 2666 O O . LEU B 1 120 ? 4.695 10.359 15.945 1 98.69 120 LEU B O 1
ATOM 2670 N N . SER B 1 121 ? 5.047 8.805 14.43 1 98.31 121 SER B N 1
ATOM 2671 C CA . SER B 1 121 ? 3.625 8.641 14.141 1 98.31 121 SER B CA 1
ATOM 2672 C C . SER B 1 121 ? 3.277 7.168 13.93 1 98.31 121 SER B C 1
ATOM 2674 O O . SER B 1 121 ? 4.168 6.32 13.828 1 98.31 121 SER B O 1
ATOM 2676 N N . ARG B 1 122 ? 1.992 6.91 13.938 1 97.19 122 ARG B N 1
ATOM 2677 C CA . ARG B 1 122 ? 1.466 5.574 13.672 1 97.19 122 ARG B CA 1
ATOM 2678 C C . ARG B 1 122 ? 0.334 5.629 12.648 1 97.19 122 ARG B C 1
ATOM 2680 O O . ARG B 1 122 ? -0.655 6.34 12.844 1 97.19 122 ARG B O 1
ATOM 2687 N N . SER B 1 123 ? 0.544 4.961 11.523 1 96 123 SER B N 1
ATOM 2688 C CA . SER B 1 123 ? -0.495 4.801 10.508 1 96 123 SER B CA 1
ATOM 2689 C C . SER B 1 123 ? -1.229 3.477 10.672 1 96 123 SER B C 1
ATOM 2691 O O . SER B 1 123 ? -1.116 2.824 11.719 1 96 123 SER B O 1
ATOM 2693 N N . ASN B 1 124 ? -2.064 3.189 9.664 1 91.62 124 ASN B N 1
ATOM 2694 C CA . ASN B 1 124 ? -2.744 1.897 9.672 1 91.62 124 ASN B CA 1
ATOM 2695 C C . ASN B 1 124 ? -1.793 0.761 9.312 1 91.62 124 ASN B C 1
ATOM 2697 O O . ASN B 1 124 ? -2.123 -0.412 9.484 1 91.62 124 ASN B O 1
ATOM 2701 N N . ARG B 1 125 ? -0.517 1.107 8.906 1 93.75 125 ARG B N 1
ATOM 2702 C CA . ARG B 1 125 ? 0.432 0.105 8.43 1 93.75 125 ARG B CA 1
ATOM 2703 C C . ARG B 1 125 ? 1.613 -0.026 9.391 1 93.75 125 ARG B C 1
ATOM 2705 O O . ARG B 1 125 ? 2.031 -1.138 9.719 1 93.75 125 ARG B O 1
ATOM 2712 N N . ASN B 1 126 ? 2.047 1.134 9.781 1 96.88 126 ASN B N 1
ATOM 2713 C CA . ASN B 1 126 ? 3.363 1.11 10.414 1 96.88 126 ASN B CA 1
ATOM 2714 C C . ASN B 1 126 ? 3.498 2.197 11.477 1 96.88 126 ASN B C 1
ATOM 2716 O O . ASN B 1 126 ? 2.654 3.092 11.562 1 96.88 126 ASN B O 1
ATOM 2720 N N . ILE B 1 127 ? 4.457 1.972 12.352 1 98.12 127 ILE B N 1
ATOM 2721 C CA . ILE B 1 127 ? 5.008 3.061 13.148 1 98.12 127 ILE B CA 1
ATOM 2722 C C . ILE B 1 127 ? 6.172 3.707 12.406 1 98.12 127 ILE B C 1
ATOM 2724 O O . ILE B 1 127 ? 7.062 3.01 11.906 1 98.12 127 ILE B O 1
ATOM 2728 N N . ILE B 1 128 ? 6.176 5 12.281 1 98.62 128 ILE B N 1
ATOM 2729 C CA . ILE B 1 128 ? 7.137 5.676 11.414 1 98.62 128 ILE B CA 1
ATOM 2730 C C . ILE B 1 128 ? 7.945 6.684 12.234 1 98.62 128 ILE B C 1
ATOM 2732 O O . ILE B 1 128 ? 7.375 7.562 12.883 1 98.62 128 ILE B O 1
ATOM 2736 N N . LEU B 1 129 ? 9.211 6.531 12.234 1 98.62 129 LEU B N 1
ATOM 2737 C CA . LEU B 1 129 ? 10.188 7.434 12.852 1 98.62 129 LEU B CA 1
ATOM 2738 C C . LEU B 1 129 ? 10.93 8.234 11.781 1 98.62 129 LEU B C 1
ATOM 2740 O O . LEU B 1 129 ? 11.547 7.652 10.891 1 98.62 129 LEU B O 1
ATOM 2744 N N . GLN B 1 130 ? 10.828 9.586 11.875 1 98.31 130 GLN B N 1
ATOM 2745 C CA . GLN B 1 130 ? 11.453 10.422 10.859 1 98.31 130 GLN B CA 1
ATOM 2746 C C . GLN B 1 130 ? 12.281 11.531 11.5 1 98.31 130 GLN B C 1
ATOM 2748 O O . GLN B 1 130 ? 11.938 12.031 12.57 1 98.31 130 GLN B O 1
ATOM 2753 N N . TYR B 1 131 ? 13.344 11.891 10.828 1 97.94 131 TYR B N 1
ATOM 2754 C CA . TYR B 1 131 ? 14.047 13.141 11.086 1 97.94 131 TYR B CA 1
ATOM 2755 C C . TYR B 1 131 ? 13.711 14.18 10.023 1 97.94 131 TYR B C 1
ATOM 2757 O O . TYR B 1 131 ? 13.977 13.977 8.836 1 97.94 131 TYR B O 1
ATOM 2765 N N . VAL B 1 132 ? 13.086 15.242 10.453 1 97.38 132 VAL B N 1
ATOM 2766 C CA . VAL B 1 132 ? 12.68 16.328 9.578 1 97.38 132 VAL B CA 1
ATOM 2767 C C . VAL B 1 132 ? 13.617 17.516 9.75 1 97.38 132 VAL B C 1
ATOM 2769 O O . VAL B 1 132 ? 13.891 17.938 10.875 1 97.38 132 VAL B O 1
ATOM 2772 N N . SER B 1 133 ? 14.148 17.984 8.648 1 96.06 133 SER B N 1
ATOM 2773 C CA . SER B 1 133 ? 14.977 19.188 8.609 1 96.06 133 SER B CA 1
ATOM 2774 C C . SER B 1 133 ? 14.547 20.109 7.48 1 96.06 133 SER B C 1
ATOM 2776 O O . SER B 1 133 ? 14.555 19.719 6.312 1 96.06 133 SER B O 1
ATOM 2778 N N . ASN B 1 134 ? 14.133 21.344 7.801 1 93.94 134 ASN B N 1
ATOM 2779 C CA . ASN B 1 134 ? 13.695 22.344 6.832 1 93.94 134 ASN B CA 1
ATOM 2780 C C . ASN B 1 134 ? 12.625 21.797 5.895 1 93.94 134 ASN B C 1
ATOM 2782 O O . ASN B 1 134 ? 12.75 21.891 4.676 1 93.94 134 ASN B O 1
ATOM 2786 N N . ASN B 1 135 ? 11.664 21.125 6.465 1 92.75 135 ASN B N 1
ATOM 2787 C CA . ASN B 1 135 ? 10.469 20.594 5.805 1 92.75 135 ASN B CA 1
ATOM 2788 C C . ASN B 1 135 ? 10.805 19.438 4.879 1 92.75 135 ASN B C 1
ATOM 2790 O O . ASN B 1 135 ? 10.031 19.109 3.977 1 92.75 135 ASN B O 1
ATOM 2794 N N . GLU B 1 136 ? 11.992 18.875 5.109 1 95.88 136 GLU B N 1
ATOM 2795 C CA . GLU B 1 136 ? 12.383 17.688 4.352 1 95.88 136 GLU B CA 1
ATOM 2796 C C . GLU B 1 136 ? 12.656 16.516 5.273 1 95.88 136 GLU B C 1
ATOM 2798 O O . GLU B 1 136 ? 13.219 16.688 6.355 1 95.88 136 GLU B O 1
ATOM 2803 N N . VAL B 1 137 ? 12.266 15.383 4.82 1 96.81 137 VAL B N 1
ATOM 2804 C CA . VAL B 1 137 ? 12.594 14.172 5.562 1 96.81 137 VAL B CA 1
ATOM 2805 C C . VAL B 1 137 ? 13.969 13.664 5.148 1 96.81 137 VAL B C 1
ATOM 2807 O O . VAL B 1 137 ? 14.156 13.195 4.02 1 96.81 137 VAL B O 1
ATOM 2810 N N . LEU B 1 138 ? 14.875 13.625 6.055 1 96.56 138 LEU B N 1
ATOM 2811 C CA . LEU B 1 138 ? 16.25 13.273 5.723 1 96.56 138 LEU B CA 1
ATOM 2812 C C . LEU B 1 138 ? 16.562 11.836 6.129 1 96.56 138 LEU B C 1
ATOM 2814 O O . LEU B 1 138 ? 17.531 11.25 5.656 1 96.56 138 LEU B O 1
ATOM 2818 N N . ALA B 1 139 ? 15.867 11.297 7.078 1 96.94 139 ALA B N 1
ATOM 2819 C CA . ALA B 1 139 ? 15.992 9.914 7.535 1 96.94 139 ALA B CA 1
ATOM 2820 C C . ALA B 1 139 ? 14.641 9.359 7.984 1 96.94 139 ALA B C 1
ATOM 2822 O O . ALA B 1 139 ? 13.805 10.094 8.516 1 96.94 139 ALA B O 1
ATOM 2823 N N . GLU B 1 140 ? 14.492 8.125 7.758 1 97.38 140 GLU B N 1
ATOM 2824 C CA . GLU B 1 140 ? 13.234 7.469 8.109 1 97.38 140 GLU B CA 1
ATOM 2825 C C . GLU B 1 140 ? 13.453 6 8.453 1 97.38 140 GLU B C 1
ATOM 2827 O O . GLU B 1 140 ? 14.289 5.332 7.84 1 97.38 140 GLU B O 1
ATOM 2832 N N . LYS B 1 141 ? 12.734 5.543 9.461 1 97.5 141 LYS B N 1
ATOM 2833 C CA . LYS B 1 141 ? 12.633 4.129 9.805 1 97.5 141 LYS B CA 1
ATOM 2834 C C . LYS B 1 141 ? 11.188 3.734 10.086 1 97.5 141 LYS B C 1
ATOM 2836 O O . LYS B 1 141 ? 10.445 4.484 10.719 1 97.5 141 LYS B O 1
ATOM 2841 N N . GLN B 1 142 ? 10.812 2.619 9.602 1 97.69 142 GLN B N 1
ATOM 2842 C CA . GLN B 1 142 ? 9.461 2.123 9.836 1 97.69 142 GLN B CA 1
ATOM 2843 C C . GLN B 1 142 ? 9.484 0.799 10.594 1 97.69 142 GLN B C 1
ATOM 2845 O O . GLN B 1 142 ? 10.414 0.002 10.43 1 97.69 142 GLN B O 1
ATOM 2850 N N . TYR B 1 143 ? 8.484 0.663 11.438 1 97.06 143 TYR B N 1
ATOM 2851 C CA . TYR B 1 143 ? 8.352 -0.516 12.289 1 97.06 143 TYR B CA 1
ATOM 2852 C C . TYR B 1 143 ? 6.973 -1.146 12.141 1 97.06 143 TYR B C 1
ATOM 2854 O O . TYR B 1 143 ? 5.977 -0.441 11.977 1 97.06 143 TYR B O 1
ATOM 2862 N N . ASP B 1 144 ? 6.945 -2.42 12.242 1 94.44 144 ASP B N 1
ATOM 2863 C CA . ASP B 1 144 ? 5.684 -3.15 12.211 1 94.44 144 ASP B CA 1
ATOM 2864 C C . ASP B 1 144 ? 4.859 -2.867 13.461 1 94.44 144 ASP B C 1
ATOM 2866 O O . ASP B 1 144 ? 5.359 -2.98 14.586 1 94.44 144 ASP B O 1
ATOM 2870 N N . THR B 1 145 ? 3.6 -2.529 13.281 1 92.12 145 THR B N 1
ATOM 2871 C CA . THR B 1 145 ? 2.732 -2.127 14.383 1 92.12 145 THR B CA 1
ATOM 2872 C C . THR B 1 145 ? 2.496 -3.293 15.336 1 92.12 145 THR B C 1
ATOM 2874 O O . THR B 1 145 ? 2.076 -3.092 16.484 1 92.12 145 THR B O 1
ATOM 2877 N N . ASN B 1 146 ? 2.775 -4.48 14.93 1 84.38 146 ASN B N 1
ATOM 2878 C CA . ASN B 1 146 ? 2.412 -5.633 15.742 1 84.38 146 ASN B CA 1
ATOM 2879 C C . ASN B 1 146 ? 3.637 -6.262 16.406 1 84.38 146 ASN B C 1
ATOM 2881 O O . ASN B 1 146 ? 3.506 -7.145 17.25 1 84.38 146 ASN B O 1
ATOM 2885 N N . SER B 1 147 ? 4.809 -5.91 16.031 1 88.31 147 SER B N 1
ATOM 2886 C CA . SER B 1 147 ? 5.996 -6.562 16.578 1 88.31 147 SER B CA 1
ATOM 2887 C C . SER B 1 147 ? 7.062 -5.543 16.953 1 88.31 147 SER B C 1
ATOM 2889 O O . SER B 1 147 ? 8.234 -5.895 17.125 1 88.31 147 SER B O 1
ATOM 2891 N N . PHE B 1 148 ? 6.719 -4.398 17.188 1 93.38 148 PHE B N 1
ATOM 2892 C CA . PHE B 1 148 ? 7.695 -3.359 17.484 1 93.38 148 PHE B CA 1
ATOM 2893 C C . PHE B 1 148 ? 8.109 -3.42 18.953 1 93.38 148 PHE B C 1
ATOM 2895 O O . PHE B 1 148 ? 7.406 -4.004 19.781 1 93.38 148 PHE B O 1
ATOM 2902 N N . ASP B 1 149 ? 9.297 -2.885 19.219 1 96.38 149 ASP B N 1
ATOM 2903 C CA . ASP B 1 149 ? 9.812 -2.668 20.578 1 96.38 149 ASP B CA 1
ATOM 2904 C C . ASP B 1 149 ? 9.969 -1.179 20.859 1 96.38 149 ASP B C 1
ATOM 2906 O O . ASP B 1 149 ? 10.859 -0.523 20.312 1 96.38 149 ASP B O 1
ATOM 2910 N N . PRO B 1 150 ? 9.117 -0.699 21.797 1 96.56 150 PRO B N 1
ATOM 2911 C CA . PRO B 1 150 ? 9.188 0.733 22.094 1 96.56 150 PRO B CA 1
ATOM 2912 C C . PRO B 1 150 ? 10.586 1.171 22.547 1 96.56 150 PRO B C 1
ATOM 2914 O O . PRO B 1 150 ? 11.016 2.283 22.234 1 96.56 150 PRO B O 1
ATOM 2917 N N . LYS B 1 151 ? 11.25 0.322 23.281 1 96.5 151 LYS B N 1
ATOM 2918 C CA . LYS B 1 151 ? 12.594 0.659 23.75 1 96.5 151 LYS B CA 1
ATOM 2919 C C . LYS B 1 151 ? 13.555 0.834 22.578 1 96.5 151 LYS B C 1
ATOM 2921 O O . LYS B 1 151 ? 14.359 1.77 22.547 1 96.5 151 LYS B O 1
ATOM 2926 N N . GLN B 1 152 ? 13.445 -0.042 21.656 1 97.62 152 GLN B N 1
ATOM 2927 C CA . GLN B 1 152 ? 14.289 0.053 20.469 1 97.62 152 GLN B CA 1
ATOM 2928 C C . GLN B 1 152 ? 14 1.332 19.688 1 97.62 152 GLN B C 1
ATOM 2930 O O . GLN B 1 152 ? 14.922 1.997 19.203 1 97.62 152 GLN B O 1
ATOM 2935 N N . ILE B 1 153 ? 12.734 1.654 19.547 1 98.06 153 ILE B N 1
ATOM 2936 C CA . ILE B 1 153 ? 12.352 2.854 18.797 1 98.06 153 ILE B CA 1
ATOM 2937 C C . ILE B 1 153 ? 12.898 4.09 19.516 1 98.06 153 ILE B C 1
ATOM 2939 O O . ILE B 1 153 ? 13.406 5.008 18.859 1 98.06 153 ILE B O 1
ATOM 2943 N N . LYS B 1 154 ? 12.836 4.109 20.797 1 95.81 154 LYS B N 1
ATOM 2944 C CA . LYS B 1 154 ? 13.383 5.211 21.578 1 95.81 154 LYS B CA 1
ATOM 2945 C C . LYS B 1 154 ? 14.883 5.348 21.359 1 95.81 154 LYS B C 1
ATOM 2947 O O . LYS B 1 154 ? 15.398 6.461 21.203 1 95.81 154 LYS B O 1
ATOM 2952 N N . GLU B 1 155 ? 15.57 4.242 21.328 1 95.81 155 GLU B N 1
ATOM 2953 C CA . GLU B 1 155 ? 17.016 4.258 21.078 1 95.81 155 GLU B CA 1
ATOM 2954 C C . GLU B 1 155 ? 17.328 4.699 19.656 1 95.81 155 GLU B C 1
ATOM 2956 O O . GLU B 1 155 ? 18.234 5.496 19.438 1 95.81 155 GLU B O 1
ATOM 2961 N N . ASP B 1 156 ? 16.578 4.23 18.688 1 97.06 156 ASP B N 1
ATOM 2962 C CA . ASP B 1 156 ? 16.766 4.605 17.297 1 97.06 156 ASP B CA 1
ATOM 2963 C C . ASP B 1 156 ? 16.562 6.105 17.094 1 97.06 156 ASP B C 1
ATOM 2965 O O . ASP B 1 156 ? 17.234 6.73 16.281 1 97.06 156 ASP B O 1
ATOM 2969 N N . ALA B 1 157 ? 15.578 6.633 17.828 1 96.75 157 ALA B N 1
ATOM 2970 C CA . ALA B 1 157 ? 15.266 8.055 17.719 1 96.75 157 ALA B CA 1
ATOM 2971 C C . ALA B 1 157 ? 16.484 8.914 18.031 1 96.75 157 ALA B C 1
ATOM 2973 O O . ALA B 1 157 ? 16.656 9.992 17.453 1 96.75 157 ALA B O 1
ATOM 2974 N N . LYS B 1 158 ? 17.375 8.43 18.859 1 93.25 158 LYS B N 1
ATOM 2975 C CA . LYS B 1 158 ? 18.547 9.172 19.281 1 93.25 158 LYS B CA 1
ATOM 2976 C C . LYS B 1 158 ? 19.656 9.109 18.234 1 93.25 158 LYS B C 1
ATOM 2978 O O . LYS B 1 158 ? 20.578 9.922 18.25 1 93.25 158 LYS B O 1
ATOM 2983 N N . ARG B 1 159 ? 19.547 8.172 17.312 1 93.94 159 ARG B N 1
ATOM 2984 C CA . ARG B 1 159 ? 20.625 7.926 16.391 1 93.94 159 ARG B CA 1
ATOM 2985 C C . ARG B 1 159 ? 20.125 7.879 14.945 1 93.94 159 ARG B C 1
ATOM 2987 O O . ARG B 1 159 ? 20.75 7.277 14.078 1 93.94 159 ARG B O 1
ATOM 2994 N N . LEU B 1 160 ? 18.969 8.383 14.742 1 95.62 160 LEU B N 1
ATOM 2995 C CA . LEU B 1 160 ? 18.312 8.273 13.445 1 95.62 160 LEU B CA 1
ATOM 2996 C C . LEU B 1 160 ? 19.109 9.008 12.367 1 95.62 160 LEU B C 1
ATOM 2998 O O . LEU B 1 160 ? 19.078 8.633 11.195 1 95.62 160 LEU B O 1
ATOM 3002 N N . HIS B 1 161 ? 19.812 9.992 12.75 1 94.19 161 HIS B N 1
ATOM 3003 C CA . HIS B 1 161 ? 20.609 10.844 11.883 1 94.19 161 HIS B CA 1
ATOM 3004 C C . HIS B 1 161 ? 21.75 11.492 12.656 1 94.19 161 HIS B C 1
ATOM 3006 O O . HIS B 1 161 ? 21.625 11.75 13.852 1 94.19 161 HIS B O 1
ATOM 3012 N N . ILE B 1 162 ? 22.75 11.844 11.977 1 91.69 162 ILE B N 1
ATOM 3013 C CA . ILE B 1 162 ? 23.953 12.383 12.594 1 91.69 162 ILE B CA 1
ATOM 3014 C C . ILE B 1 162 ? 23.641 13.711 13.273 1 91.69 162 ILE B C 1
ATOM 3016 O O . ILE B 1 162 ? 24.141 13.992 14.367 1 91.69 162 ILE B O 1
ATOM 3020 N N . ASP B 1 163 ? 22.812 14.539 12.711 1 87.56 163 ASP B N 1
ATOM 3021 C CA . ASP B 1 163 ? 22.422 15.82 13.281 1 87.56 163 ASP B CA 1
ATOM 3022 C C . ASP B 1 163 ? 21.766 15.633 14.648 1 87.56 163 ASP B C 1
ATOM 3024 O O . ASP B 1 163 ? 21.922 16.469 15.539 1 87.56 163 ASP B O 1
ATOM 3028 N N . VAL B 1 164 ? 21.062 14.594 14.844 1 85.25 164 VAL B N 1
ATOM 3029 C CA . VAL B 1 164 ? 20.312 14.32 16.062 1 85.25 164 VAL B CA 1
ATOM 3030 C C . VAL B 1 164 ? 21.266 13.883 17.172 1 85.25 164 VAL B C 1
ATOM 3032 O O . VAL B 1 164 ? 21.141 14.336 18.312 1 85.25 164 VAL B O 1
ATOM 3035 N N . GLU B 1 165 ? 22.125 13.086 16.828 1 83.38 165 GLU B N 1
ATOM 3036 C CA . GLU B 1 165 ? 23.094 12.555 17.797 1 83.38 165 GLU B CA 1
ATOM 3037 C C . GLU B 1 165 ? 23.859 13.68 18.484 1 83.38 165 GLU B C 1
ATOM 3039 O O . GLU B 1 165 ? 24.141 13.586 19.688 1 83.38 165 GLU B O 1
ATOM 3044 N N . TYR B 1 166 ? 23.953 14.75 17.812 1 80.12 166 TYR B N 1
ATOM 3045 C CA . TYR B 1 166 ? 24.859 15.773 18.328 1 80.12 166 TYR B CA 1
ATOM 3046 C C . TYR B 1 166 ? 24.078 16.984 18.812 1 80.12 166 TYR B C 1
ATOM 3048 O O . TYR B 1 166 ? 24.562 17.75 19.656 1 80.12 166 TYR B O 1
ATOM 3056 N N . SER B 1 167 ? 22.922 17.266 18.328 1 78.5 167 SER B N 1
ATOM 3057 C CA . SER B 1 167 ? 22.25 18.531 18.625 1 78.5 167 SER B CA 1
ATOM 3058 C C . SER B 1 167 ? 21.047 18.312 19.531 1 78.5 167 SER B C 1
ATOM 3060 O O . SER B 1 167 ? 20.531 19.266 20.125 1 78.5 167 SER B O 1
ATOM 3062 N N . GLY B 1 168 ? 20.719 17.125 19.656 1 83.69 168 GLY B N 1
ATOM 3063 C CA . GLY B 1 168 ? 19.531 16.875 20.469 1 83.69 168 GLY B CA 1
ATOM 3064 C C . GLY B 1 168 ? 18.266 17.438 19.859 1 83.69 168 GLY B C 1
ATOM 3065 O O . GLY B 1 168 ? 17.578 18.25 20.484 1 83.69 168 GLY B O 1
ATOM 3066 N N . ALA B 1 169 ? 17.781 17.062 18.891 1 91.06 169 ALA B N 1
ATOM 3067 C CA . ALA B 1 169 ? 16.547 17.516 18.25 1 91.06 169 ALA B CA 1
ATOM 3068 C C . ALA B 1 169 ? 15.328 17.109 19.062 1 91.06 169 ALA B C 1
ATOM 3070 O O . ALA B 1 169 ? 15.266 15.992 19.594 1 91.06 169 ALA B O 1
ATOM 3071 N N . PRO B 1 170 ? 14.438 18.094 19.25 1 95.69 170 PRO B N 1
ATOM 3072 C CA . PRO B 1 170 ? 13.219 17.703 19.969 1 95.69 170 PRO B CA 1
ATOM 3073 C C . PRO B 1 170 ? 12.453 16.578 19.266 1 95.69 170 PRO B C 1
ATOM 3075 O O . PRO B 1 170 ? 12.609 16.391 18.047 1 95.69 170 PRO B O 1
ATOM 3078 N N . ILE B 1 171 ? 11.641 15.859 20.047 1 97.12 171 ILE B N 1
ATOM 3079 C CA . ILE B 1 171 ? 10.828 14.766 19.516 1 97.12 171 ILE B CA 1
ATOM 3080 C C . ILE B 1 171 ? 9.352 15.133 19.625 1 97.12 171 ILE B C 1
ATOM 3082 O O . ILE B 1 171 ? 8.883 15.539 20.688 1 97.12 171 ILE B O 1
ATOM 3086 N N . TYR B 1 172 ? 8.648 15.031 18.5 1 98.19 172 TYR B N 1
ATOM 3087 C CA . TYR B 1 172 ? 7.203 15.227 18.469 1 98.19 172 TYR B CA 1
ATOM 3088 C C . TYR B 1 172 ? 6.484 13.906 18.219 1 98.19 172 TYR B C 1
ATOM 3090 O O . TYR B 1 172 ? 6.801 13.188 17.266 1 98.19 172 TYR B O 1
ATOM 3098 N N . ILE B 1 173 ? 5.539 13.586 19.094 1 98.56 173 ILE B N 1
ATOM 3099 C CA . ILE B 1 173 ? 4.703 12.391 18.969 1 98.56 173 ILE B CA 1
ATOM 3100 C C . ILE B 1 173 ? 3.355 12.766 18.359 1 98.56 173 ILE B C 1
ATOM 3102 O O . ILE B 1 173 ? 2.547 13.453 19 1 98.56 173 ILE B O 1
ATOM 3106 N N . ASN B 1 174 ? 3.178 12.328 17.109 1 98.56 174 ASN B N 1
ATOM 3107 C CA . ASN B 1 174 ? 1.889 12.555 16.469 1 98.56 174 ASN B CA 1
ATOM 3108 C C . ASN B 1 174 ? 0.822 11.602 16.984 1 98.56 174 ASN B C 1
ATOM 3110 O O . ASN B 1 174 ? 0.72 10.461 16.531 1 98.56 174 ASN B O 1
ATOM 3114 N N . ASN B 1 175 ? -0.027 12.086 17.859 1 98.12 175 ASN B N 1
ATOM 3115 C CA . ASN B 1 175 ? -1.072 11.258 18.438 1 98.12 175 ASN B CA 1
ATOM 3116 C C . ASN B 1 175 ? -2.441 11.578 17.844 1 98.12 175 ASN B C 1
ATOM 3118 O O . ASN B 1 175 ? -3.451 11.547 18.547 1 98.12 175 ASN B O 1
ATOM 3122 N N . PHE B 1 176 ? -2.422 11.898 16.578 1 97.81 176 PHE B N 1
ATOM 3123 C CA . PHE B 1 176 ? -3.645 12.242 15.867 1 97.81 176 PHE B CA 1
ATOM 3124 C C . PHE B 1 176 ? -4.664 11.109 15.969 1 97.81 176 PHE B C 1
ATOM 3126 O O . PHE B 1 176 ? -5.859 11.359 16.156 1 97.81 176 PHE B O 1
ATOM 3133 N N . ASN B 1 177 ? -4.219 9.883 15.898 1 95.25 177 ASN B N 1
ATOM 3134 C CA . ASN B 1 177 ? -5.105 8.727 15.891 1 95.25 177 ASN B CA 1
ATOM 3135 C C . ASN B 1 177 ? -5.316 8.164 17.297 1 95.25 177 ASN B C 1
ATOM 3137 O O . ASN B 1 177 ? -5.895 7.09 17.453 1 95.25 177 ASN B O 1
ATOM 3141 N N . MET B 1 178 ? -4.77 8.781 18.266 1 95.12 178 MET B N 1
ATOM 3142 C CA . MET B 1 178 ? -4.926 8.414 19.672 1 95.12 178 MET B CA 1
ATOM 3143 C C . MET B 1 178 ? -4.453 6.984 19.922 1 95.12 178 MET B C 1
ATOM 3145 O O . MET B 1 178 ? -5.133 6.207 20.594 1 95.12 178 MET B O 1
ATOM 3149 N N . ASN B 1 179 ? -3.352 6.672 19.328 1 94.88 179 ASN B N 1
ATOM 3150 C CA . ASN B 1 179 ? -2.844 5.305 19.406 1 94.88 179 ASN B CA 1
ATOM 3151 C C . ASN B 1 179 ? -1.345 5.281 19.688 1 94.88 179 ASN B C 1
ATOM 3153 O O . ASN B 1 179 ? -0.646 4.359 19.266 1 94.88 179 ASN B O 1
ATOM 3157 N N . MET B 1 180 ? -0.876 6.32 20.359 1 97.38 180 MET B N 1
ATOM 3158 C CA . MET B 1 180 ? 0.561 6.426 20.609 1 97.38 180 MET B CA 1
ATOM 3159 C C . MET B 1 180 ? 0.883 6.25 22.078 1 97.38 180 MET B C 1
ATOM 3161 O O . MET B 1 180 ? 1.894 6.762 22.562 1 97.38 180 MET B O 1
ATOM 3165 N N . ASP B 1 181 ? 0.123 5.5 22.828 1 95.94 181 ASP B N 1
ATOM 3166 C CA . ASP B 1 181 ? 0.213 5.363 24.281 1 95.94 181 ASP B CA 1
ATOM 3167 C C . ASP B 1 181 ? 1.606 4.902 24.703 1 95.94 181 ASP B C 1
ATOM 3169 O O . ASP B 1 181 ? 2.141 5.371 25.703 1 95.94 181 ASP B O 1
ATOM 3173 N N . ASP B 1 182 ? 2.217 4.07 23.969 1 95.69 182 ASP B N 1
ATOM 3174 C CA . ASP B 1 182 ? 3.508 3.475 24.297 1 95.69 182 ASP B CA 1
ATOM 3175 C C . ASP B 1 182 ? 4.621 4.52 24.266 1 95.69 182 ASP B C 1
ATOM 3177 O O . ASP B 1 182 ? 5.723 4.277 24.75 1 95.69 182 ASP B O 1
ATOM 3181 N N . PHE B 1 183 ? 4.27 5.75 23.719 1 97.5 183 PHE B N 1
ATOM 3182 C CA . PHE B 1 183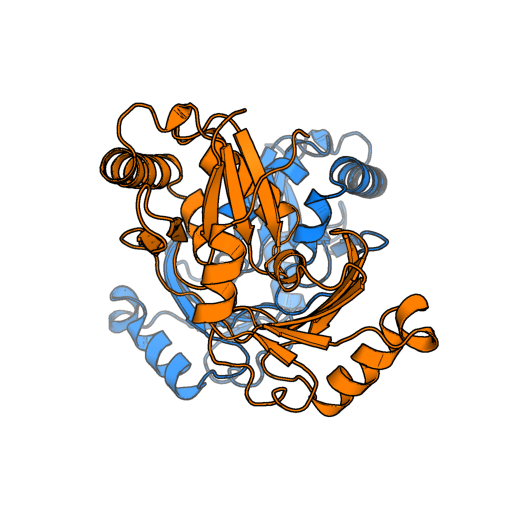 ? 5.371 6.645 23.375 1 97.5 183 PHE B CA 1
ATOM 3183 C C . PHE B 1 183 ? 5.141 8.031 23.969 1 97.5 183 PHE B C 1
ATOM 3185 O O . PHE B 1 183 ? 5.859 8.977 23.641 1 97.5 183 PHE B O 1
ATOM 3192 N N . LEU B 1 184 ? 4.203 8.164 24.828 1 95.94 184 LEU B N 1
ATOM 3193 C CA . LEU B 1 184 ? 3.791 9.477 25.312 1 95.94 184 LEU B CA 1
ATOM 3194 C C . LEU B 1 184 ? 4.898 10.125 26.141 1 95.94 184 LEU B C 1
ATOM 3196 O O . LEU B 1 184 ? 4.953 11.352 26.25 1 95.94 184 LEU B O 1
ATOM 3200 N N . ASP B 1 185 ? 5.836 9.359 26.688 1 95.38 185 ASP B N 1
ATOM 3201 C CA . ASP B 1 185 ? 6.906 9.891 27.531 1 95.38 185 ASP B CA 1
ATOM 3202 C C . ASP B 1 185 ? 8.148 10.203 26.703 1 95.38 185 ASP B C 1
ATOM 3204 O O . ASP B 1 185 ? 9.156 10.664 27.234 1 95.38 185 ASP B O 1
ATOM 3208 N N . MET B 1 186 ? 8.086 10.055 25.391 1 95.94 186 MET B N 1
ATOM 3209 C CA . MET B 1 186 ? 9.258 10.141 24.531 1 95.94 186 MET B CA 1
ATOM 3210 C C . MET B 1 186 ? 9.492 11.578 24.062 1 95.94 186 MET B C 1
ATOM 3212 O O . MET B 1 186 ? 10.57 11.906 23.578 1 95.94 186 MET B O 1
ATOM 3216 N N . GLY B 1 187 ? 8.492 12.391 24.109 1 96.25 187 GLY B N 1
ATOM 3217 C CA . GLY B 1 187 ? 8.594 13.742 23.609 1 96.25 187 GLY B CA 1
ATOM 3218 C C . GLY B 1 187 ? 7.305 14.531 23.75 1 96.25 187 GLY B C 1
ATOM 3219 O O . GLY B 1 187 ? 6.469 14.219 24.594 1 96.25 187 GLY B O 1
ATOM 3220 N N . GLN B 1 188 ? 7.258 15.609 23 1 97.38 188 GLN B N 1
ATOM 3221 C CA . GLN B 1 188 ? 6.059 16.453 23.016 1 97.38 188 GLN B CA 1
ATOM 3222 C C . GLN B 1 188 ? 4.926 15.789 22.234 1 97.38 188 GLN B C 1
ATOM 3224 O O . GLN B 1 188 ? 5.078 15.492 21.047 1 97.38 188 GLN B O 1
ATOM 3229 N N . VAL B 1 189 ? 3.791 15.625 22.875 1 98.31 189 VAL B N 1
ATOM 3230 C CA . VAL B 1 189 ? 2.641 14.969 22.266 1 98.31 189 VAL B CA 1
ATOM 3231 C C . VAL B 1 189 ? 1.797 16 21.516 1 98.31 189 VAL B C 1
ATOM 3233 O O . VAL B 1 189 ? 1.431 17.031 22.078 1 98.31 189 VAL B O 1
ATOM 3236 N N . VAL B 1 190 ? 1.607 15.773 20.281 1 98.12 190 VAL B N 1
ATOM 3237 C CA . VAL B 1 190 ? 0.691 16.578 19.484 1 98.12 190 VAL B CA 1
ATOM 3238 C C . VAL B 1 190 ? -0.67 15.891 19.406 1 98.12 190 VAL B C 1
ATOM 3240 O O . VAL B 1 190 ? -0.804 14.828 18.797 1 98.12 190 VAL B O 1
ATOM 3243 N N . THR B 1 191 ? -1.685 16.516 20.016 1 97.44 191 THR B N 1
ATOM 3244 C CA . THR B 1 191 ? -3.027 15.945 20.047 1 97.44 191 THR B CA 1
ATOM 3245 C C . THR B 1 191 ? -3.734 16.141 18.703 1 97.44 191 THR B C 1
ATOM 3247 O O . THR B 1 191 ? -3.256 16.906 17.859 1 97.44 191 THR B O 1
ATOM 3250 N N . THR B 1 192 ? -4.867 15.5 18.578 1 97.06 192 THR B N 1
ATOM 3251 C CA . THR B 1 192 ? -5.684 15.656 17.375 1 97.06 192 THR B CA 1
ATOM 3252 C C . THR B 1 192 ? -6.043 17.125 17.156 1 97.06 192 THR B C 1
ATOM 3254 O O . THR B 1 192 ? -5.879 17.641 16.047 1 97.06 192 THR B O 1
ATOM 3257 N N . LYS B 1 193 ? -6.504 17.75 18.188 1 95.62 193 LYS B N 1
ATOM 3258 C CA . LYS B 1 193 ? -6.906 19.141 18.094 1 95.62 193 LYS B CA 1
ATOM 3259 C C . LYS B 1 193 ? -5.723 20.031 17.719 1 95.62 193 LYS B C 1
ATOM 3261 O O . LYS B 1 193 ? -5.832 20.875 16.812 1 95.62 193 LYS B O 1
ATOM 3266 N N . ASP B 1 194 ? -4.609 19.859 18.422 1 95.5 194 ASP B N 1
ATOM 3267 C CA . ASP B 1 194 ? -3.414 20.641 18.141 1 95.5 194 ASP B CA 1
ATOM 3268 C C . ASP B 1 194 ? -2.973 20.453 16.688 1 95.5 194 ASP B C 1
ATOM 3270 O O . ASP B 1 194 ? -2.592 21.422 16.016 1 95.5 194 ASP B O 1
ATOM 3274 N N . PHE B 1 195 ? -3.01 19.219 16.234 1 96.94 195 PHE B N 1
ATOM 3275 C CA . PHE B 1 195 ? -2.598 18.906 14.867 1 96.94 195 PHE B CA 1
ATOM 3276 C C . PHE B 1 195 ? -3.484 19.625 13.852 1 96.94 195 PHE B C 1
ATOM 3278 O O . PHE B 1 195 ? -2.986 20.266 12.938 1 96.94 195 PHE B O 1
ATOM 3285 N N . LEU B 1 196 ? -4.785 19.547 14.039 1 96.69 196 LEU B N 1
ATOM 3286 C CA . LEU B 1 196 ? -5.734 20.156 13.125 1 96.69 196 LEU B CA 1
ATOM 3287 C C . LEU B 1 196 ? -5.586 21.688 13.133 1 96.69 196 LEU B C 1
ATOM 3289 O O . LEU B 1 196 ? -5.68 22.328 12.086 1 96.69 196 LEU B O 1
ATOM 3293 N N . ASP B 1 197 ? -5.312 22.25 14.289 1 93.81 197 ASP B N 1
ATOM 3294 C CA . ASP B 1 197 ? -5.07 23.688 14.375 1 93.81 197 ASP B CA 1
ATOM 3295 C C . ASP B 1 197 ? -3.83 24.094 13.586 1 93.81 197 ASP B C 1
ATOM 3297 O O . ASP B 1 197 ? -3.822 25.125 12.914 1 93.81 197 ASP B O 1
ATOM 3301 N N . LYS B 1 198 ? -2.879 23.281 13.648 1 92.81 198 LYS B N 1
ATOM 3302 C CA . LYS B 1 198 ? -1.623 23.547 12.961 1 92.81 198 LYS B CA 1
ATOM 3303 C C . LYS B 1 198 ? -1.809 23.516 11.445 1 92.81 198 LYS B C 1
ATOM 3305 O O . LYS B 1 198 ? -1.358 24.422 10.734 1 92.81 198 LYS B O 1
ATOM 3310 N N . ILE B 1 199 ? -2.502 22.516 10.961 1 94.06 199 ILE B N 1
ATOM 3311 C CA . ILE B 1 199 ? -2.58 22.359 9.508 1 94.06 199 ILE B CA 1
ATOM 3312 C C . ILE B 1 199 ? -3.627 23.312 8.938 1 94.06 199 ILE B C 1
ATOM 3314 O O . ILE B 1 199 ? -3.658 23.562 7.73 1 94.06 199 ILE B O 1
ATOM 3318 N N . ALA B 1 200 ? -4.469 23.797 9.781 1 91.81 200 ALA B N 1
ATOM 3319 C CA . ALA B 1 200 ? -5.449 24.766 9.328 1 91.81 200 ALA B CA 1
ATOM 3320 C C . ALA B 1 200 ? -4.766 26.031 8.805 1 91.81 200 ALA B C 1
ATOM 3322 O O . ALA B 1 200 ? -5.352 26.781 8.023 1 91.81 200 ALA B O 1
ATOM 3323 N N . GLN B 1 201 ? -3.529 26.188 9.188 1 83.81 201 GLN B N 1
ATOM 3324 C CA . GLN B 1 201 ? -2.801 27.391 8.836 1 83.81 201 GLN B CA 1
ATOM 3325 C C . GLN B 1 201 ? -1.738 27.109 7.777 1 83.81 201 GLN B C 1
ATOM 3327 O O . GLN B 1 201 ? -0.908 27.969 7.48 1 83.81 201 GLN B O 1
ATOM 3332 N N . VAL B 1 202 ? -1.783 25.938 7.289 1 79.94 202 VAL B N 1
ATOM 3333 C CA . VAL B 1 202 ? -0.757 25.578 6.32 1 79.94 202 VAL B CA 1
ATOM 3334 C C . VAL B 1 202 ? -0.902 26.422 5.062 1 79.94 202 VAL B C 1
ATOM 3336 O O . VAL B 1 202 ? -2.012 26.609 4.559 1 79.94 202 VAL B O 1
ATOM 3339 N N . ASP B 1 203 ? 0.129 27.188 4.742 1 70.38 203 ASP B N 1
ATOM 3340 C CA . ASP B 1 203 ? 0.208 27.938 3.49 1 70.38 203 ASP B CA 1
ATOM 3341 C C . ASP B 1 203 ? 1.178 27.266 2.516 1 70.38 203 ASP B C 1
ATOM 3343 O O . ASP B 1 203 ? 2.15 26.641 2.934 1 70.38 203 ASP B O 1
ATOM 3347 N N . VAL B 1 204 ? 0.674 26.844 1.355 1 64 204 VAL B N 1
ATOM 3348 C CA . VAL B 1 204 ? 1.565 26.281 0.353 1 64 204 VAL B CA 1
ATOM 3349 C C . VAL B 1 204 ? 2.453 27.375 -0.237 1 64 204 VAL B C 1
ATOM 3351 O O . VAL B 1 204 ? 1.959 28.422 -0.647 1 64 204 VAL B O 1
ATOM 3354 N N . GLU B 1 205 ? 3.605 27.547 0.323 1 53.84 205 GLU B N 1
ATOM 3355 C CA . GLU B 1 205 ? 4.52 28.484 -0.321 1 53.84 205 GLU B CA 1
ATOM 3356 C C . GLU B 1 205 ? 4.617 28.219 -1.82 1 53.84 205 GLU B C 1
ATOM 3358 O O . GLU B 1 205 ? 4.512 27.078 -2.262 1 53.84 205 GLU B O 1
ATOM 3363 N N . LYS B 1 206 ? 4.539 29.359 -2.682 1 45.75 206 LYS B N 1
ATOM 3364 C CA . LYS B 1 206 ? 4.82 29.469 -4.113 1 45.75 206 LYS B CA 1
ATOM 3365 C C . LYS B 1 206 ? 5.977 28.562 -4.512 1 45.75 206 LYS B C 1
ATOM 3367 O O . LYS B 1 206 ? 7.07 28.641 -3.943 1 45.75 206 LYS B O 1
ATOM 3372 N N . ALA B 1 207 ? 5.562 27.141 -4.887 1 38.66 207 ALA B N 1
ATOM 3373 C CA . ALA B 1 207 ? 6.641 26.484 -5.625 1 38.66 207 ALA B CA 1
ATOM 3374 C C . ALA B 1 207 ? 7.043 27.312 -6.848 1 38.66 207 ALA B C 1
ATOM 3376 O O . ALA B 1 207 ? 6.191 27.875 -7.527 1 38.66 207 ALA B O 1
#

pLDDT: mean 93.83, std 8.27, range [37.75, 98.69]

Radius of gyration: 23.09 Å; Cα contacts (8 Å, |Δi|>4): 789; chains: 2; bounding box: 48×64×58 Å

Secondary structure (DSSP, 8-state):
---EEEEEE-SS-EEEE-TTSS-EEEE--TTPPPBTTB-GGGGGGGGHHHHHHHHHHHHHHHH-GGGGGSEEEEEE-TT--HHHHHHHHHHHHTTTS-SEEEEEETGGGS-SS-SEEEEEEE-SSEEEEEEEETTEEEEEEEEETTT--HHHHHHHHHTSSHHHHHH---EEEE-TTS--GGGTTSSEEE-HHHHHHHHTT------/---EEEEEE-SS-EEEE-TTSS-EEEE--TTPPPBTTB-GGGGGGGGHHHHHHHHHHHHHHHH-GGGGGSEEEEEE-TT--HHHHHHHHHHHHTTTS-SEEEEEETGGGS-SS-SEEEEEEE-SSEEEEEEEETTEEEEEEEEETTT--HHHHHHHHHTSSHHHHHH---EEEE-TTS--GGGTTSSEEE-HHHHHHHHTT------

Organism: NCBI:txid290054

Solvent-accessible surface area (backbone atoms only — not comparable to full-atom values): 23074 Å² total; per-residue (Å²): 127,75,53,61,43,39,30,38,47,57,76,80,39,37,34,35,52,40,79,92,45,99,41,71,45,78,49,74,68,83,92,68,65,92,48,61,41,45,66,52,69,43,62,37,56,75,42,42,70,59,50,28,48,56,49,35,55,53,45,37,74,64,58,35,86,65,31,34,61,24,30,35,37,35,30,32,53,74,80,63,42,54,42,52,50,54,48,53,49,52,52,49,57,71,31,69,50,27,64,44,76,46,77,48,36,48,60,57,59,71,52,86,87,49,56,51,31,33,28,36,38,65,62,73,43,29,32,40,41,34,37,32,46,77,75,35,78,79,34,76,51,71,36,40,73,75,75,61,52,67,69,56,52,58,55,43,65,49,60,60,41,74,69,36,59,73,65,62,49,53,38,38,30,50,27,60,78,71,74,45,77,89,47,59,89,70,38,51,71,37,44,44,66,58,48,52,60,48,47,68,64,56,69,75,72,87,125,127,77,52,60,43,40,30,37,48,58,78,80,40,37,34,34,53,41,78,92,47,100,43,71,44,79,50,72,70,83,90,68,66,92,48,61,43,45,65,52,69,41,62,36,56,75,41,43,70,61,50,28,48,54,49,32,54,53,46,37,73,62,57,36,87,66,32,35,62,23,30,36,39,35,31,32,51,73,80,63,42,54,43,51,50,53,50,52,49,52,53,50,59,69,30,71,50,26,63,44,77,46,78,47,36,50,60,58,59,73,51,88,88,49,57,51,31,34,27,37,40,66,61,74,43,28,31,40,41,33,36,33,46,78,78,34,78,78,35,76,48,69,35,40,72,77,74,62,51,66,69,57,52,58,54,43,64,49,61,62,41,74,68,35,60,72,67,60,52,54,38,37,32,50,26,61,80,72,74,46,76,90,46,60,90,69,39,50,70,37,42,44,67,59,47,52,59,50,45,71,64,57,70,77,70,88,125